Protein 1BF6 (pdb70)

Structure (mmCIF, N/CA/C/O backbone):
data_1BF6
#
_entry.id   1BF6
#
_cell.length_a   42.070
_cell.length_b   80.800
_cell.length_c   98.200
_cell.angle_alpha   90.00
_cell.angle_beta   97.10
_cell.angle_gamma   90.00
#
_symmetry.space_group_name_H-M   'P 1 21 1'
#
loop_
_entity.id
_entity.type
_entity.pdbx_description
1 polymer 'PHOSPHOTRIESTERASE HOMOLOGY PROTEIN'
2 non-polymer 'ZINC ION'
3 non-polymer 'SULFATE ION'
4 non-polymer (4S)-2-METHYL-2,4-PENTANEDIOL
5 non-polymer GLYCEROL
6 water water
#
loop_
_atom_site.group_PDB
_atom_site.id
_atom_site.type_symbol
_atom_site.label_atom_id
_atom_site.label_alt_id
_atom_site.label_comp_id
_atom_site.label_asym_id
_atom_site.label_entity_id
_atom_site.label_seq_id
_atom_site.pdbx_PDB_ins_code
_atom_site.Cartn_x
_atom_site.Cartn_y
_atom_site.Cartn_z
_atom_site.occupancy
_atom_site.B_iso_or_equiv
_atom_site.auth_seq_id
_atom_site.auth_comp_id
_atom_site.auth_asym_id
_atom_site.auth_atom_id
_atom_site.pdbx_PDB_model_num
ATOM 1 N N . SER A 1 1 ? 11.245 -20.025 -60.284 1.00 30.38 2 SER A N 1
ATOM 2 C CA . SER A 1 1 ? 10.114 -20.523 -59.438 1.00 30.57 2 SER A CA 1
ATOM 3 C C . SER A 1 1 ? 9.920 -19.629 -58.200 1.00 28.95 2 SER A C 1
ATOM 4 O O . SER A 1 1 ? 9.695 -18.421 -58.352 1.00 30.60 2 SER A O 1
ATOM 6 N N . PHE A 1 2 ? 9.985 -20.210 -56.995 1.00 25.24 3 PHE A N 1
ATOM 7 C CA . PHE A 1 2 ? 9.823 -19.449 -55.752 1.00 20.66 3 PHE A CA 1
ATOM 8 C C . PHE A 1 2 ? 10.965 -18.436 -55.614 1.00 19.90 3 PHE A C 1
ATOM 9 O O . PHE A 1 2 ? 12.134 -18.785 -55.754 1.00 18.80 3 PHE A O 1
ATOM 17 N N . ASP A 1 3 ? 10.606 -17.180 -55.363 1.00 16.81 4 ASP A N 1
ATOM 18 C CA . ASP A 1 3 ? 11.573 -16.090 -55.219 1.00 15.22 4 ASP A CA 1
ATOM 19 C C . ASP A 1 3 ? 11.663 -15.729 -53.740 1.00 13.03 4 ASP A C 1
ATOM 20 O O . ASP A 1 3 ? 10.787 -15.047 -53.211 1.00 12.19 4 ASP A O 1
ATOM 25 N N . PRO A 1 4 ? 12.739 -16.165 -53.055 1.00 12.08 5 PRO A N 1
ATOM 26 C CA . PRO A 1 4 ? 12.926 -15.885 -51.626 1.00 12.20 5 PRO A CA 1
ATOM 27 C C . PRO A 1 4 ? 13.319 -14.438 -51.301 1.00 11.17 5 PRO A C 1
ATOM 28 O O . PRO A 1 4 ? 13.327 -14.048 -50.129 1.00 11.55 5 PRO A O 1
ATOM 32 N N . THR A 1 5 ? 13.605 -13.649 -52.337 1.00 12.15 6 THR A N 1
ATOM 33 C CA . THR A 1 5 ? 13.982 -12.248 -52.149 1.00 13.89 6 THR A CA 1
ATOM 34 C C . THR A 1 5 ? 12.759 -11.339 -51.996 1.00 15.46 6 THR A C 1
ATOM 35 O O . THR A 1 5 ? 12.883 -10.192 -51.558 1.00 17.49 6 THR A O 1
ATOM 39 N N . GLY A 1 6 ? 11.578 -11.848 -52.342 1.00 13.62 7 GLY A N 1
ATOM 40 C CA . GLY A 1 6 ? 10.370 -11.042 -52.224 1.00 12.44 7 GLY A CA 1
ATOM 41 C C . GLY A 1 6 ? 9.387 -11.541 -51.181 1.00 11.55 7 GLY A C 1
ATOM 42 O O . GLY A 1 6 ? 9.603 -12.587 -50.570 1.00 11.04 7 GLY A O 1
ATOM 43 N N . TYR A 1 7 ? 8.297 -10.800 -50.987 1.00 8.71 8 TYR A N 1
ATOM 44 C CA . TYR A 1 7 ? 7.263 -11.160 -50.024 1.00 8.51 8 TYR A CA 1
ATOM 45 C C . TYR A 1 7 ? 6.381 -12.305 -50.528 1.00 7.14 8 TYR A C 1
ATOM 46 O O . TYR A 1 7 ? 6.244 -12.521 -51.739 1.00 8.54 8 TYR A O 1
ATOM 55 N N . THR A 1 8 ? 5.748 -12.994 -49.584 1.00 7.89 9 THR A N 1
ATOM 56 C CA . THR A 1 8 ? 4.868 -14.114 -49.895 1.00 6.63 9 THR A CA 1
ATOM 57 C C . THR A 1 8 ? 3.550 -13.996 -49.126 1.00 5.80 9 THR A C 1
ATOM 58 O O . THR A 1 8 ? 3.551 -13.779 -47.906 1.00 6.35 9 THR A O 1
ATOM 62 N N . LEU A 1 9 ? 2.429 -14.088 -49.849 1.00 7.90 10 LEU A N 1
ATOM 63 C CA . LEU A 1 9 ? 1.095 -14.075 -49.231 1.00 6.08 10 LEU A CA 1
ATOM 64 C C . LEU A 1 9 ? 0.852 -15.578 -49.024 1.00 6.20 10 LEU A C 1
ATOM 65 O O . LEU A 1 9 ? 0.721 -16.326 -49.984 1.00 7.18 10 LEU A O 1
ATOM 70 N N . ALA A 1 10 ? 0.830 -15.989 -47.762 1.00 4.88 11 ALA A N 1
ATOM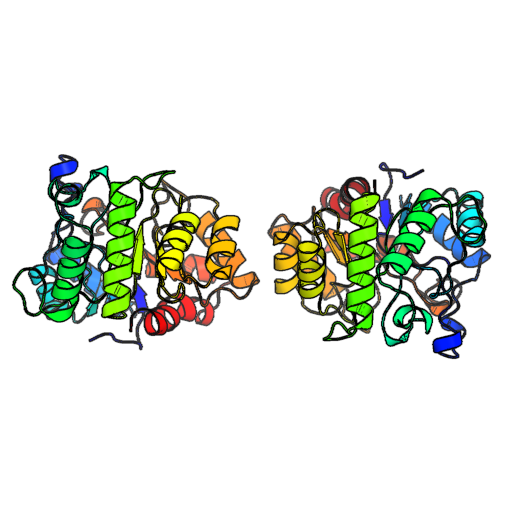 71 C CA . ALA A 1 10 ? 0.722 -17.399 -47.372 1.00 6.87 11 ALA A CA 1
ATOM 72 C C . ALA A 1 10 ? -0.588 -18.149 -47.604 1.00 9.24 11 ALA A C 1
ATOM 73 O O . ALA A 1 10 ? -0.611 -19.377 -47.504 1.00 6.07 11 ALA A O 1
ATOM 75 N N . HIS A 1 11 ? -1.664 -17.433 -47.923 1.00 8.67 12 HIS A N 1
ATOM 76 C CA . HIS A 1 11 ? -2.969 -18.082 -48.107 1.00 8.90 12 HIS A CA 1
ATOM 77 C C . HIS A 1 11 ? -3.909 -17.230 -48.941 1.00 8.36 12 HIS A C 1
ATOM 78 O O . HIS A 1 11 ? -4.570 -16.335 -48.417 1.00 9.14 12 HIS A O 1
ATOM 85 N N . GLU A 1 12 ? -3.997 -17.550 -50.223 1.00 9.29 13 GLU A N 1
ATOM 86 C CA . GLU A 1 12 ? -4.843 -16.810 -51.144 1.00 9.51 13 GLU A CA 1
ATOM 87 C C . GLU A 1 12 ? -5.537 -17.712 -52.151 1.00 11.77 13 GLU A C 1
ATOM 88 O O . GLU A 1 12 ? -5.217 -18.898 -52.287 1.00 11.22 13 GLU A O 1
ATOM 94 N N . HIS A 1 13 ? -6.495 -17.126 -52.859 1.00 10.23 14 HIS A N 1
ATOM 95 C CA . HIS A 1 13 ? -7.200 -17.808 -53.923 1.00 10.68 14 HIS A CA 1
ATOM 96 C C . HIS A 1 13 ? -7.144 -16.886 -55.115 1.00 11.43 14 HIS A C 1
ATOM 97 O O . HIS A 1 13 ? -7.436 -15.700 -54.974 1.00 10.68 14 HIS A O 1
ATOM 104 N N . LEU A 1 14 ? -6.674 -17.401 -56.248 1.00 10.38 15 LEU A N 1
ATOM 105 C CA . LEU A 1 14 ? -6.615 -16.640 -57.495 1.00 11.58 15 LEU A CA 1
ATOM 106 C C . LEU A 1 14 ? -7.763 -17.102 -58.389 1.00 13.36 15 LEU A C 1
ATOM 107 O O . LEU A 1 14 ? -8.310 -16.327 -59.180 1.00 13.41 15 LEU A O 1
ATOM 112 N N . HIS A 1 15 ? -8.083 -18.392 -58.295 1.00 11.89 16 HIS A N 1
ATOM 113 C CA . HIS A 1 15 ? -9.186 -18.949 -59.044 1.00 11.67 16 HIS A CA 1
ATOM 114 C C . HIS A 1 15 ? -9.857 -20.009 -58.194 1.00 12.57 16 HIS A C 1
ATOM 115 O O . HIS A 1 15 ? -9.328 -21.106 -57.998 1.00 9.66 16 HIS A O 1
ATOM 122 N N . ILE A 1 16 ? -11.009 -19.638 -57.655 1.00 11.21 17 ILE A N 1
ATOM 123 C CA . ILE A 1 16 ? -11.795 -20.523 -56.820 1.00 13.04 17 ILE A CA 1
ATOM 124 C C . ILE A 1 16 ? -13.239 -20.379 -57.257 1.00 13.60 17 ILE A C 1
ATOM 125 O O . ILE A 1 16 ? -13.656 -19.304 -57.703 1.00 12.92 17 ILE A O 1
ATOM 130 N N . ASP A 1 17 ? -13.979 -21.481 -57.194 1.00 14.48 18 ASP A N 1
ATOM 131 C CA . ASP A 1 17 ? -15.382 -21.474 -57.580 1.00 14.61 18 ASP A CA 1
ATOM 132 C C . ASP A 1 17 ? -16.226 -22.329 -56.646 1.00 15.18 18 ASP A C 1
ATOM 133 O O . ASP A 1 17 ? -16.328 -23.544 -56.829 1.00 17.11 18 ASP A O 1
ATOM 138 N N . LEU A 1 18 ? -16.804 -21.684 -55.635 1.00 15.49 19 LEU A N 1
ATOM 139 C CA . LEU A 1 18 ? -17.688 -22.342 -54.679 1.00 15.72 19 LEU A CA 1
ATOM 140 C C . LEU A 1 18 ? -19.117 -21.840 -54.940 1.00 17.56 19 LEU A C 1
ATOM 141 O O . LEU A 1 18 ? -19.991 -21.936 -54.068 1.00 16.72 19 LEU A O 1
ATOM 146 N N . SER A 1 19 ? -19.348 -21.319 -56.146 1.00 17.96 20 SER A N 1
ATOM 147 C CA . SER A 1 19 ? -20.652 -20.774 -56.497 1.00 19.85 20 SER A CA 1
ATOM 148 C C . SER A 1 19 ? -21.753 -21.822 -56.578 1.00 22.50 20 SER A C 1
ATOM 149 O O . SER A 1 19 ? -22.909 -21.517 -56.290 1.00 22.01 20 SER A O 1
ATOM 152 N N . GLY A 1 20 ? -21.393 -23.047 -56.964 1.00 23.00 21 GLY A N 1
ATOM 153 C CA . GLY A 1 20 ? -22.367 -24.123 -57.066 1.00 24.08 21 GLY A CA 1
ATOM 154 C C . GLY A 1 20 ? -22.919 -24.563 -55.719 1.00 25.32 21 GLY A C 1
ATOM 155 O O . GLY A 1 20 ? -24.071 -24.971 -55.615 1.00 26.38 21 GLY A O 1
ATOM 156 N N . PHE A 1 21 ? -22.090 -24.483 -54.683 1.00 28.11 22 PHE A N 1
ATOM 157 C CA . PHE A 1 21 ? -22.485 -24.867 -53.326 1.00 29.88 22 PHE A CA 1
ATOM 158 C C . PHE A 1 21 ? -23.329 -23.778 -52.678 1.00 30.42 22 PHE A C 1
ATOM 159 O O . PHE A 1 21 ? -24.192 -24.051 -51.842 1.00 28.91 22 PHE A O 1
ATOM 167 N N . LYS A 1 22 ? -23.067 -22.538 -53.076 1.00 32.05 23 LYS A N 1
ATOM 168 C CA . LYS A 1 22 ? -23.747 -21.384 -52.499 1.00 33.29 23 LYS A CA 1
ATOM 169 C C . LYS A 1 22 ? -24.875 -20.746 -53.315 1.00 31.83 23 LYS A C 1
ATOM 170 O O . LYS A 1 22 ? -25.828 -20.211 -52.738 1.00 34.31 23 LYS A O 1
ATOM 176 N N . ASN A 1 23 ? -24.782 -20.863 -54.640 1.00 29.58 24 ASN A N 1
ATOM 177 C CA . ASN A 1 23 ? -25.721 -20.252 -55.587 1.00 27.10 24 ASN A CA 1
ATOM 178 C C . ASN A 1 23 ? -25.444 -18.744 -55.603 1.00 25.05 24 ASN A C 1
ATOM 179 O O . ASN A 1 23 ? -26.356 -17.926 -55.694 1.00 24.81 24 ASN A O 1
ATOM 184 N N . ASN A 1 24 ? -24.163 -18.396 -55.567 1.00 21.72 25 ASN A N 1
ATOM 185 C CA . ASN A 1 24 ? -23.735 -17.006 -55.527 1.00 19.08 25 ASN A CA 1
ATOM 186 C C . ASN A 1 24 ? -22.519 -16.823 -56.430 1.00 19.08 25 ASN A C 1
ATOM 187 O O . ASN A 1 24 ? -21.428 -17.328 -56.134 1.00 17.77 25 ASN A O 1
ATOM 192 N N . VAL A 1 25 ? -22.716 -16.105 -57.534 1.00 16.78 26 VAL A N 1
ATOM 193 C CA . VAL A 1 25 ? -21.643 -15.839 -58.491 1.00 18.31 26 VAL A CA 1
ATOM 194 C C . VAL A 1 25 ? -20.459 -15.053 -57.869 1.00 16.73 26 VAL A C 1
ATOM 195 O O . VAL A 1 25 ? -19.362 -15.027 -58.431 1.00 16.92 26 VAL A O 1
ATOM 199 N N . ASP A 1 26 ? -20.682 -14.435 -56.707 1.00 16.05 27 ASP A N 1
ATOM 200 C CA . ASP A 1 26 ? -19.635 -13.682 -56.015 1.00 14.85 27 ASP A CA 1
ATOM 201 C C . ASP A 1 26 ? -18.530 -14.667 -55.597 1.00 16.38 27 ASP A C 1
ATOM 202 O O . ASP A 1 26 ? -17.337 -14.328 -55.586 1.00 13.50 27 ASP A O 1
ATOM 207 N N . CYS A 1 27 ? -18.956 -15.889 -55.274 1.00 16.01 28 CYS A N 1
ATOM 208 C CA . CYS A 1 27 ? -18.067 -16.972 -54.861 1.00 16.11 28 CYS A CA 1
ATOM 209 C C . CYS A 1 27 ? -17.308 -17.635 -56.023 1.00 16.27 28 CYS A C 1
ATOM 210 O O . CYS A 1 27 ? -16.566 -18.604 -55.817 1.00 15.61 28 CYS A O 1
ATOM 213 N N . ARG A 1 28 ? -17.530 -17.135 -57.237 1.00 13.31 29 ARG A N 1
ATOM 214 C CA . ARG A 1 28 ? -16.831 -17.618 -58.416 1.00 14.79 29 ARG A CA 1
ATOM 215 C C . ARG A 1 28 ? -15.736 -16.592 -58.746 1.00 14.14 29 ARG A C 1
ATOM 216 O O . ARG A 1 28 ? -15.914 -15.714 -59.609 1.00 13.12 29 ARG A O 1
ATOM 224 N N . LEU A 1 29 ? -14.621 -16.678 -58.021 1.00 12.84 30 LEU A N 1
ATOM 225 C CA . LEU A 1 29 ? -13.497 -15.760 -58.230 1.00 12.85 30 LEU A CA 1
ATOM 226 C C . LEU A 1 29 ? -12.683 -16.251 -59.426 1.00 13.93 30 LEU A C 1
ATOM 227 O O . LEU A 1 29 ? -11.785 -17.083 -59.281 1.00 14.30 30 LEU A O 1
ATOM 232 N N . ASP A 1 30 ? -13.010 -15.732 -60.610 1.00 13.68 31 ASP A N 1
ATOM 233 C CA . ASP A 1 30 ? -12.343 -16.136 -61.842 1.00 13.78 31 ASP A CA 1
ATOM 234 C C . ASP A 1 30 ? -12.198 -15.004 -62.865 1.00 13.29 31 ASP A C 1
ATOM 235 O O . ASP A 1 30 ? -12.100 -15.262 -64.066 1.00 11.52 31 ASP A O 1
ATOM 240 N N . GLN A 1 31 ? -12.198 -13.760 -62.395 1.00 12.40 32 GLN A N 1
ATOM 241 C CA . GLN A 1 31 ? -12.084 -12.614 -63.293 1.00 12.66 32 GLN A CA 1
ATOM 242 C C . GLN A 1 31 ? -10.624 -12.332 -63.601 1.00 12.92 32 GLN A C 1
ATOM 243 O O . GLN A 1 31 ? -9.941 -11.593 -62.892 1.00 14.50 32 GLN A O 1
ATOM 249 N N . TYR A 1 32 ? -10.171 -12.944 -64.685 1.00 12.99 33 TYR A N 1
ATOM 250 C CA . TYR A 1 32 ? -8.799 -12.873 -65.133 1.00 13.86 33 TYR A CA 1
ATOM 251 C C . TYR A 1 32 ? -8.106 -11.515 -65.159 1.00 15.38 33 TYR A C 1
ATOM 252 O O . TYR A 1 32 ? -7.068 -11.347 -64.516 1.00 14.53 33 TYR A O 1
ATOM 261 N N . ALA A 1 33 ? -8.634 -10.578 -65.945 1.00 13.93 34 ALA A N 1
ATOM 262 C CA . ALA A 1 33 ? -8.031 -9.249 -66.051 1.00 13.94 34 ALA A CA 1
ATOM 263 C C . ALA A 1 33 ? -7.854 -8.599 -64.680 1.00 13.15 34 ALA A C 1
ATOM 264 O O . ALA A 1 33 ? -6.765 -8.123 -64.352 1.00 13.67 34 ALA A O 1
ATOM 266 N N . PHE A 1 34 ? -8.906 -8.625 -63.869 1.00 12.23 35 PHE A N 1
ATOM 267 C CA . PHE A 1 34 ? -8.858 -8.044 -62.532 1.00 12.98 35 PHE A CA 1
ATOM 268 C C . PHE A 1 34 ? -7.814 -8.717 -61.650 1.00 13.96 35 PHE A C 1
ATOM 269 O O . PHE A 1 34 ? -7.091 -8.038 -60.920 1.00 14.32 35 PHE A O 1
ATOM 277 N N . ILE A 1 35 ? -7.758 -10.049 -61.688 1.00 13.09 36 ILE A N 1
ATOM 278 C CA . ILE A 1 35 ? -6.796 -10.783 -60.868 1.00 11.67 36 ILE A CA 1
ATOM 279 C C . ILE A 1 35 ? -5.364 -10.480 -61.305 1.00 10.24 36 ILE A C 1
ATOM 280 O O . ILE A 1 35 ? -4.500 -10.286 -60.457 1.00 11.70 36 ILE A O 1
ATOM 285 N N . CYS A 1 36 ? -5.128 -10.381 -62.612 1.00 9.33 37 CYS A N 1
ATOM 286 C CA . CYS A 1 36 ? -3.805 -10.029 -63.130 1.00 11.50 37 CYS A CA 1
ATOM 287 C C . CYS A 1 36 ? -3.407 -8.617 -62.664 1.00 12.90 37 CYS A C 1
ATOM 288 O O . CYS A 1 36 ? -2.257 -8.380 -62.303 1.00 12.69 37 CYS A O 1
ATOM 291 N N . GLN A 1 37 ? -4.357 -7.681 -62.671 1.00 13.12 38 GLN A N 1
ATOM 292 C CA . GLN A 1 37 ? -4.076 -6.310 -62.235 1.00 13.76 38 GLN A CA 1
ATOM 293 C C . GLN A 1 37 ? -3.701 -6.298 -60.752 1.00 14.22 38 GLN A C 1
ATOM 294 O O . GLN A 1 37 ? -2.773 -5.585 -60.347 1.00 13.96 38 GLN A O 1
ATOM 300 N N . GLU A 1 38 ? -4.393 -7.115 -59.955 1.00 11.00 39 GLU A N 1
ATOM 301 C CA . GLU A 1 38 ? -4.119 -7.216 -58.523 1.00 9.76 39 GLU A CA 1
ATOM 302 C C . GLU A 1 38 ? -2.722 -7.790 -58.274 1.00 10.11 39 GLU A C 1
ATOM 303 O O . GLU A 1 38 ? -2.057 -7.415 -57.312 1.00 11.23 39 GLU A O 1
ATOM 309 N N . MET A 1 39 ? -2.282 -8.708 -59.133 1.00 11.10 40 MET A N 1
ATOM 310 C CA . MET A 1 39 ? -0.956 -9.308 -58.968 1.00 9.98 40 MET A CA 1
ATOM 311 C C . MET A 1 39 ? 0.110 -8.279 -59.320 1.00 11.26 40 MET A C 1
ATOM 312 O O . MET A 1 39 ? 1.147 -8.227 -58.673 1.00 13.28 40 MET A O 1
ATOM 317 N N . ASN A 1 40 ? -0.161 -7.438 -60.317 1.00 12.87 41 ASN A N 1
ATOM 318 C CA . ASN A 1 40 ? 0.775 -6.379 -60.695 1.00 14.24 41 ASN A CA 1
ATOM 319 C C . ASN A 1 40 ? 0.908 -5.381 -59.539 1.00 13.91 41 ASN A C 1
ATOM 320 O O . ASN A 1 40 ? 2.006 -4.901 -59.252 1.00 13.74 41 ASN A O 1
ATOM 325 N N . ASP A 1 41 ? -0.205 -5.094 -58.859 1.00 12.95 42 ASP A N 1
ATOM 326 C CA . ASP A 1 41 ? -0.198 -4.177 -57.713 1.00 12.41 42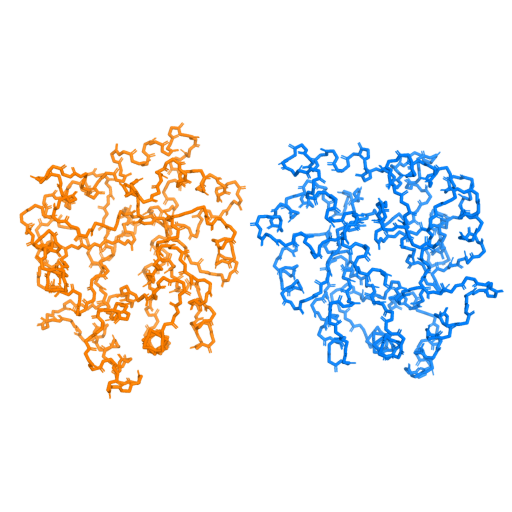 ASP A CA 1
ATOM 327 C C . ASP A 1 41 ? 0.646 -4.783 -56.586 1.00 13.71 42 ASP A C 1
ATOM 328 O O . ASP A 1 41 ? 1.395 -4.083 -55.902 1.00 11.98 42 ASP A O 1
ATOM 333 N N . LEU A 1 42 ? 0.492 -6.088 -56.377 1.00 11.70 43 LEU A N 1
ATOM 334 C CA . LEU A 1 42 ? 1.260 -6.777 -55.351 1.00 11.69 43 LEU A CA 1
ATOM 335 C C . LEU A 1 42 ? 2.759 -6.692 -55.665 1.00 10.31 43 LEU A C 1
ATOM 336 O O . LEU A 1 42 ? 3.568 -6.452 -54.770 1.00 10.74 43 LEU A O 1
ATOM 341 N N . MET A 1 43 ? 3.104 -6.880 -56.935 1.00 10.54 44 MET A N 1
ATOM 342 C CA . MET A 1 43 ? 4.493 -6.848 -57.404 1.00 13.64 44 MET A CA 1
ATOM 343 C C . MET A 1 43 ? 5.162 -5.504 -57.080 1.00 15.08 44 MET A C 1
ATOM 344 O O . MET A 1 43 ? 6.330 -5.467 -56.690 1.00 14.72 44 MET A O 1
ATOM 349 N N . THR A 1 44 ? 4.416 -4.405 -57.205 1.00 15.16 45 THR A N 1
ATOM 350 C CA . THR A 1 44 ? 4.981 -3.075 -56.919 1.00 15.37 45 THR A CA 1
ATOM 351 C C . THR A 1 44 ? 5.320 -2.880 -55.430 1.00 15.04 45 THR A C 1
ATOM 352 O O . THR A 1 44 ? 6.179 -2.063 -55.077 1.00 15.61 45 THR A O 1
ATOM 356 N N . ARG A 1 45 ? 4.670 -3.650 -54.563 1.00 12.46 46 ARG A N 1
ATOM 357 C CA . ARG A 1 45 ? 4.907 -3.564 -53.125 1.00 12.97 46 ARG A CA 1
ATOM 358 C C . ARG A 1 45 ? 5.878 -4.644 -52.625 1.00 10.64 46 ARG A C 1
ATOM 359 O O . ARG A 1 45 ? 5.923 -4.930 -51.425 1.00 9.12 46 ARG A O 1
ATOM 367 N N . GLY A 1 46 ? 6.590 -5.276 -53.554 1.00 10.42 47 GLY A N 1
ATOM 368 C CA . GLY A 1 46 ? 7.584 -6.279 -53.188 1.00 11.94 47 GLY A CA 1
ATOM 369 C C . GLY A 1 46 ? 7.173 -7.737 -53.094 1.00 12.05 47 GLY A C 1
ATOM 370 O O . GLY A 1 46 ? 7.984 -8.589 -52.711 1.00 12.53 47 GLY A O 1
ATOM 371 N N . VAL A 1 47 ? 5.913 -8.031 -53.396 1.00 11.23 48 VAL A N 1
ATOM 372 C CA . VAL A 1 47 ? 5.434 -9.413 -53.348 1.00 9.38 48 VAL A CA 1
ATOM 373 C C . VAL A 1 47 ? 5.913 -10.155 -54.578 1.00 7.73 48 VAL A C 1
ATOM 374 O O . VAL A 1 47 ? 5.809 -9.647 -55.700 1.00 8.32 48 VAL A O 1
ATOM 378 N N . ARG A 1 48 ? 6.425 -11.367 -54.377 1.00 6.91 49 ARG A N 1
ATOM 379 C CA . ARG A 1 48 ? 6.898 -12.172 -55.492 1.00 8.09 49 ARG A CA 1
ATOM 380 C C . ARG A 1 48 ? 6.207 -13.548 -55.568 1.00 5.83 49 ARG A C 1
ATOM 381 O O . ARG A 1 48 ? 6.126 -14.130 -56.645 1.00 7.81 49 ARG A O 1
ATOM 389 N N . ASN A 1 49 ? 5.673 -14.014 -54.439 1.00 7.77 50 ASN A N 1
ATOM 390 C CA . ASN A 1 49 ? 5.005 -15.330 -54.361 1.00 9.00 50 ASN A CA 1
ATOM 391 C C . ASN A 1 49 ? 3.629 -15.298 -53.700 1.00 7.66 50 ASN A C 1
ATOM 392 O O . ASN A 1 49 ? 3.416 -14.586 -52.721 1.00 7.71 50 ASN A O 1
ATOM 397 N N . VAL A 1 50 ? 2.734 -16.161 -54.182 1.00 7.24 51 VAL A N 1
ATOM 398 C CA . VAL A 1 50 ? 1.387 -16.296 -53.623 1.00 7.27 51 VAL A CA 1
ATOM 399 C C . VAL A 1 50 ? 1.132 -17.796 -53.518 1.00 5.43 51 VAL A C 1
ATOM 400 O O . VAL A 1 50 ? 1.272 -18.494 -54.514 1.00 5.81 51 VAL A O 1
ATOM 404 N N . ILE A 1 51 ? 0.790 -18.260 -52.316 1.00 6.31 52 ILE A N 1
ATOM 405 C CA . ILE A 1 51 ? 0.484 -19.673 -52.073 1.00 8.29 52 ILE A CA 1
ATOM 406 C C . ILE A 1 51 ? -1.037 -19.825 -52.270 1.00 7.44 52 ILE A C 1
ATOM 407 O O . ILE A 1 51 ? -1.838 -19.374 -51.445 1.00 8.96 52 ILE A O 1
ATOM 412 N N . GLU A 1 52 ? -1.408 -20.431 -53.389 1.00 8.79 53 GLU A N 1
ATOM 413 C CA . GLU A 1 52 ? -2.803 -20.624 -53.756 1.00 7.95 53 GLU A CA 1
ATOM 414 C C . GLU A 1 52 ? -3.409 -21.850 -53.057 1.00 10.24 53 GLU A C 1
ATOM 415 O O . GLU A 1 52 ? -2.927 -22.980 -53.218 1.00 9.74 53 GLU A O 1
ATOM 421 N N . MET A 1 53 ? -4.498 -21.606 -52.325 1.00 8.01 54 MET A N 1
ATOM 422 C CA . MET A 1 53 ? -5.185 -22.604 -51.503 1.00 6.76 54 MET A CA 1
ATOM 423 C C . MET A 1 53 ? -6.399 -23.334 -52.071 1.00 7.13 54 MET A C 1
ATOM 424 O O . MET A 1 53 ? -7.121 -24.004 -51.319 1.00 7.30 54 MET A O 1
ATOM 429 N N . THR A 1 54 ? -6.638 -23.188 -53.366 1.00 6.33 55 THR A N 1
ATOM 430 C CA . THR A 1 54 ? -7.791 -23.814 -54.011 1.00 7.79 55 THR A CA 1
ATOM 431 C C . THR A 1 54 ? -7.447 -25.228 -54.478 1.00 4.85 55 THR A C 1
ATOM 432 O O . THR A 1 54 ? -6.716 -25.378 -55.445 1.00 5.84 55 THR A O 1
ATOM 436 N N . ASN A 1 55 ? -7.940 -26.251 -53.776 1.00 8.59 56 ASN A N 1
ATOM 437 C CA . ASN A 1 55 ? -7.689 -27.618 -54.233 1.00 8.64 56 ASN A CA 1
ATOM 438 C C . ASN A 1 55 ? -8.704 -28.005 -55.329 1.00 10.81 56 ASN A C 1
ATOM 439 O O . ASN A 1 55 ? -9.626 -27.227 -55.650 1.00 10.36 56 ASN A O 1
ATOM 444 N N . ARG A 1 56 ? -8.520 -29.172 -55.938 1.00 9.57 57 ARG A N 1
ATOM 445 C CA . ARG A 1 56 ? -9.371 -29.578 -57.053 1.00 10.09 57 ARG A CA 1
ATOM 446 C C . ARG A 1 56 ? -10.870 -29.286 -56.998 1.00 9.29 57 ARG A C 1
ATOM 447 O O . ARG A 1 56 ? -11.390 -28.558 -57.846 1.00 10.27 57 ARG A O 1
ATOM 455 N N . TYR A 1 57 ? -11.542 -29.831 -55.991 1.00 8.42 58 TYR A N 1
ATOM 456 C CA . TYR A 1 57 ? -12.981 -29.682 -55.857 1.00 10.31 58 TYR A CA 1
ATOM 457 C C . TYR A 1 57 ? -13.496 -28.390 -55.230 1.00 11.78 58 TYR A C 1
ATOM 458 O O . TYR A 1 57 ? -14.668 -28.282 -54.852 1.00 11.33 58 TYR A O 1
ATOM 467 N N . MET A 1 58 ? -12.600 -27.408 -55.145 1.00 11.55 59 MET A N 1
ATOM 468 C CA . MET A 1 58 ? -12.929 -26.080 -54.657 1.00 10.40 59 MET A CA 1
ATOM 469 C C . MET A 1 58 ? -12.998 -25.204 -55.911 1.00 10.41 59 MET A C 1
ATOM 470 O O . MET A 1 58 ? -13.306 -24.011 -55.840 1.00 12.16 59 MET A O 1
ATOM 475 N N . GLY A 1 59 ? -12.719 -25.802 -57.064 1.00 9.41 60 GLY A N 1
ATOM 476 C CA . GLY A 1 59 ? -12.768 -25.061 -58.312 1.00 8.89 60 GLY A CA 1
ATOM 477 C C . GLY A 1 59 ? -11.424 -24.574 -58.818 1.00 11.00 60 GLY A C 1
ATOM 478 O O . GLY A 1 59 ? -11.351 -23.541 -59.497 1.00 9.69 60 GLY A O 1
ATOM 479 N N . ARG A 1 60 ? -10.361 -25.320 -58.503 1.00 8.77 61 ARG A N 1
ATOM 480 C CA . ARG A 1 60 ? -9.015 -24.966 -58.947 1.00 8.22 61 ARG A CA 1
ATOM 481 C C . ARG A 1 60 ? -8.939 -24.938 -60.473 1.00 9.14 61 ARG A C 1
ATOM 482 O O . ARG A 1 60 ? -9.661 -25.664 -61.161 1.00 9.89 61 ARG A O 1
ATOM 490 N N . ASN A 1 61 ? -8.050 -24.100 -60.995 1.00 7.70 62 ASN A N 1
ATOM 491 C CA . ASN A 1 61 ? -7.845 -23.971 -62.426 1.00 9.32 62 ASN A CA 1
ATOM 492 C C . ASN A 1 61 ? -6.366 -23.714 -62.658 1.00 10.13 62 ASN A C 1
ATOM 493 O O . ASN A 1 61 ? -5.918 -22.560 -62.660 1.00 8.48 62 ASN A O 1
ATOM 498 N N . ALA A 1 62 ? -5.616 -24.793 -62.875 1.00 9.23 63 ALA A N 1
ATOM 499 C CA . ALA A 1 62 ? -4.179 -24.711 -63.100 1.00 9.11 63 ALA A CA 1
ATOM 500 C C . ALA A 1 62 ? -3.796 -23.812 -64.276 1.00 9.70 63 ALA A C 1
ATOM 501 O O . ALA A 1 62 ? -2.854 -23.031 -64.173 1.00 10.56 63 ALA A O 1
ATOM 503 N N . GLN A 1 63 ? -4.538 -23.894 -65.376 1.00 8.03 64 GLN A N 1
ATOM 504 C CA . GLN A 1 63 ? -4.225 -23.086 -66.548 1.00 10.24 64 GLN A CA 1
ATOM 505 C C . GLN A 1 63 ? -4.328 -21.590 -66.247 1.00 10.96 64 GLN A C 1
ATOM 506 O O . GLN A 1 63 ? -3.462 -20.806 -66.642 1.00 10.65 64 GLN A O 1
ATOM 512 N N . PHE A 1 64 ? -5.364 -21.227 -65.498 1.00 12.36 65 PHE A N 1
ATOM 513 C CA . PHE A 1 64 ? -5.617 -19.845 -65.097 1.00 11.95 65 PHE A CA 1
ATOM 514 C C . PHE A 1 64 ? -4.430 -19.327 -64.300 1.00 12.62 65 PHE A C 1
ATOM 515 O O . PHE A 1 64 ? -4.002 -18.183 -64.481 1.00 10.93 65 PHE A O 1
ATOM 523 N N . MET A 1 65 ? -3.914 -20.171 -63.402 1.00 12.25 66 MET A N 1
ATOM 524 C CA . MET A 1 65 ? -2.765 -19.802 -62.574 1.00 12.87 66 MET A CA 1
ATOM 525 C C . MET A 1 65 ? -1.491 -19.693 -63.416 1.00 12.99 66 MET A C 1
ATOM 526 O O . MET A 1 65 ? -0.678 -18.790 -63.200 1.00 13.45 66 MET A O 1
ATOM 531 N N . LEU A 1 66 ? -1.331 -20.599 -64.383 1.00 12.35 67 LEU A N 1
ATOM 532 C CA . LEU A 1 66 ? -0.169 -20.582 -65.274 1.00 12.83 67 LEU A CA 1
ATOM 533 C C . LEU A 1 66 ? -0.190 -19.291 -66.089 1.00 13.31 67 LEU A C 1
ATOM 534 O O . LEU A 1 66 ? 0.857 -18.675 -66.333 1.00 12.60 67 LEU A O 1
ATOM 539 N N . ASP A 1 67 ? -1.392 -18.908 -66.522 1.00 12.93 68 ASP A N 1
ATOM 540 C CA . ASP A 1 67 ? -1.589 -17.702 -67.317 1.00 13.92 68 ASP A CA 1
ATOM 541 C C . ASP A 1 67 ? -1.298 -16.444 -66.508 1.00 12.51 68 ASP A C 1
ATOM 542 O O . ASP A 1 67 ? -0.651 -15.528 -67.017 1.00 14.60 68 ASP A O 1
ATOM 547 N N . VAL A 1 68 ? -1.782 -16.398 -65.262 1.00 13.74 69 VAL A N 1
ATOM 548 C CA . VAL A 1 68 ? -1.546 -15.247 -64.389 1.00 12.61 69 VAL A CA 1
ATOM 549 C C . VAL A 1 68 ? -0.038 -15.051 -64.226 1.00 14.06 69 VAL A C 1
ATOM 550 O O . VAL A 1 68 ? 0.452 -13.935 -64.348 1.00 14.77 69 VAL A O 1
ATOM 554 N N . MET A 1 69 ? 0.692 -16.143 -63.990 1.00 12.92 70 MET A N 1
ATOM 555 C CA . MET A 1 69 ? 2.151 -16.087 -63.837 1.00 13.74 70 MET A CA 1
ATOM 556 C C . MET A 1 69 ? 2.847 -15.570 -65.099 1.00 14.28 70 MET A C 1
ATOM 557 O O . MET A 1 69 ? 3.789 -14.774 -65.032 1.00 15.18 70 MET A O 1
ATOM 562 N N . ARG A 1 70 ? 2.405 -16.067 -66.245 1.00 14.53 71 ARG A N 1
ATOM 563 C CA . ARG A 1 70 ? 2.952 -15.684 -67.539 1.00 17.47 71 ARG A CA 1
ATOM 564 C C . ARG A 1 70 ? 2.772 -14.175 -67.781 1.00 17.06 71 ARG A C 1
ATOM 565 O O . ARG A 1 70 ? 3.706 -13.472 -68.171 1.00 17.80 71 ARG A O 1
ATOM 573 N N . GLU A 1 71 ? 1.581 -13.683 -67.474 1.00 16.36 72 GLU A N 1
ATOM 574 C CA . GLU A 1 71 ? 1.222 -12.282 -67.667 1.00 16.86 72 GLU A CA 1
ATOM 575 C C . GLU A 1 71 ? 1.909 -11.295 -66.728 1.00 16.39 72 GLU A C 1
ATOM 576 O O . GLU A 1 71 ? 2.457 -10.296 -67.177 1.00 18.65 72 GLU A O 1
ATOM 582 N N . THR A 1 72 ? 1.908 -11.604 -65.435 1.00 15.65 73 THR A N 1
ATOM 583 C CA . THR A 1 72 ? 2.452 -10.720 -64.403 1.00 13.84 73 THR A CA 1
ATOM 584 C C . THR A 1 72 ? 3.854 -11.018 -63.848 1.00 15.21 73 THR A C 1
ATOM 585 O O . THR A 1 72 ? 4.478 -10.146 -63.238 1.00 14.74 73 THR A O 1
ATOM 589 N N . GLY A 1 73 ? 4.339 -12.246 -64.018 1.00 12.95 74 GLY A N 1
ATOM 590 C CA . GLY A 1 73 ? 5.650 -12.583 -63.493 1.00 11.86 74 GLY A CA 1
ATOM 591 C C . GLY A 1 73 ? 5.614 -12.998 -62.031 1.00 13.06 74 GLY A C 1
ATOM 592 O O . GLY A 1 73 ? 6.646 -13.338 -61.446 1.00 11.73 74 GLY A O 1
ATOM 593 N N . ILE A 1 74 ? 4.436 -12.957 -61.414 1.00 11.82 75 ILE A N 1
ATOM 594 C CA . ILE A 1 74 ? 4.347 -13.367 -60.025 1.00 11.89 75 ILE A CA 1
ATOM 595 C C . ILE A 1 74 ? 4.462 -14.900 -59.993 1.00 11.85 75 ILE A C 1
ATOM 596 O O . ILE A 1 74 ? 4.244 -15.563 -61.009 1.00 9.65 75 ILE A O 1
ATOM 601 N N . ASN A 1 75 ? 4.930 -15.436 -58.870 1.00 12.47 76 ASN A N 1
ATOM 602 C CA . ASN A 1 75 ? 5.062 -16.884 -58.730 1.00 13.30 76 ASN A CA 1
ATOM 603 C C . ASN A 1 75 ? 3.901 -17.431 -57.911 1.00 11.71 76 ASN A C 1
ATOM 604 O O . ASN A 1 75 ? 3.632 -16.970 -56.803 1.00 10.19 76 ASN A O 1
ATOM 609 N N . VAL A 1 76 ? 3.218 -18.428 -58.456 1.00 11.94 77 VAL A N 1
ATOM 610 C CA . VAL A 1 76 ? 2.085 -19.017 -57.761 1.00 11.67 77 VAL A CA 1
ATOM 611 C C . VAL A 1 76 ? 2.346 -20.479 -57.384 1.00 11.06 77 VAL A C 1
ATOM 612 O O . VAL A 1 76 ? 2.669 -21.298 -58.248 1.00 12.86 77 VAL A O 1
ATOM 616 N N . VAL A 1 77 ? 2.224 -20.785 -56.097 1.00 9.54 78 VAL A N 1
ATOM 617 C CA . VAL A 1 77 ? 2.398 -22.151 -55.627 1.00 10.88 78 VAL A CA 1
ATOM 618 C C . VAL A 1 77 ? 1.006 -22.766 -55.493 1.00 10.29 78 VAL A C 1
ATOM 619 O O . VAL A 1 77 ? 0.210 -22.327 -54.663 1.00 9.24 78 VAL A O 1
ATOM 623 N N . ALA A 1 78 ? 0.718 -23.750 -56.344 1.00 9.22 79 ALA A N 1
ATOM 624 C CA . ALA A 1 78 ? -0.562 -24.460 -56.343 1.00 10.53 79 ALA A CA 1
ATOM 625 C C . ALA A 1 78 ? -0.645 -25.527 -55.238 1.00 10.62 79 ALA A C 1
ATOM 626 O O . ALA A 1 78 ? 0.377 -25.944 -54.690 1.00 10.64 79 ALA A O 1
ATOM 628 N N . CYS A 1 79 ? -1.861 -25.959 -54.901 1.00 9.32 80 CYS A N 1
ATOM 629 C CA . CYS A 1 79 ? -2.039 -26.969 -53.852 1.00 7.81 80 CYS A CA 1
ATOM 630 C C . CYS A 1 79 ? -2.819 -28.216 -54.284 1.00 8.05 80 CYS A C 1
ATOM 631 O O . CYS A 1 79 ? -3.358 -28.290 -55.396 1.00 6.86 80 CYS A O 1
ATOM 634 N N . THR A 1 80 ? -2.832 -29.205 -53.395 1.00 9.35 81 THR A N 1
ATOM 635 C CA . THR A 1 80 ? -3.575 -30.454 -53.601 1.00 8.47 81 THR A CA 1
ATOM 636 C C . THR A 1 80 ? -4.205 -30.844 -52.268 1.00 7.46 81 THR A C 1
ATOM 637 O O . THR A 1 80 ? -3.606 -30.641 -51.204 1.00 5.91 81 THR A O 1
ATOM 641 N N . GLY A 1 81 ? -5.431 -31.367 -52.311 1.00 5.98 82 GLY A N 1
ATOM 642 C CA . GLY A 1 81 ? -6.082 -31.785 -51.080 1.00 6.63 82 GLY A CA 1
ATOM 643 C C . GLY A 1 81 ? -7.597 -31.791 -51.164 1.00 6.75 82 GLY A C 1
ATOM 644 O O . GLY A 1 81 ? -8.164 -31.792 -52.257 1.00 8.02 82 GLY A O 1
ATOM 645 N N . TYR A 1 82 ? -8.236 -31.873 -50.006 1.00 7.77 83 TYR A N 1
ATOM 646 C CA . TYR A 1 82 ? -9.695 -31.841 -49.898 1.00 8.78 83 TYR A CA 1
ATOM 647 C C . TYR A 1 82 ? -10.035 -30.805 -48.827 1.00 9.41 83 TYR A C 1
ATOM 648 O O . TYR A 1 82 ? -9.356 -30.706 -47.797 1.00 7.70 83 TYR A O 1
ATOM 657 N N . TYR A 1 83 ? -11.098 -30.046 -49.082 1.00 8.25 84 TYR A N 1
ATOM 658 C CA . TYR A 1 83 ? -11.527 -28.933 -48.234 1.00 8.01 84 TYR A CA 1
ATOM 659 C C . TYR A 1 83 ? -12.067 -29.206 -46.827 1.00 8.14 84 TYR A C 1
ATOM 660 O O . TYR A 1 83 ? -11.317 -29.161 -45.860 1.00 8.18 84 TYR A O 1
ATOM 669 N N . GLN A 1 84 ? -13.381 -29.346 -46.686 1.00 7.32 85 GLN A N 1
ATOM 670 C CA . GLN A 1 84 ? -13.996 -29.638 -45.395 1.00 6.97 85 GLN A CA 1
ATOM 671 C C . GLN A 1 84 ? -15.264 -30.451 -45.642 1.00 6.52 85 GLN A C 1
ATOM 672 O O . GLN A 1 84 ? -15.730 -30.559 -46.783 1.00 7.24 85 GLN A O 1
ATOM 678 N N . ASP A 1 85 ? -15.794 -31.016 -44.568 1.00 8.43 86 ASP A N 1
ATOM 679 C CA . ASP A 1 85 ? -16.960 -31.893 -44.630 1.00 9.27 86 ASP A CA 1
ATOM 680 C C . ASP A 1 85 ? -18.105 -31.490 -45.551 1.00 9.53 86 ASP A C 1
ATOM 681 O O . ASP A 1 85 ? -18.458 -32.237 -46.472 1.00 8.10 86 ASP A O 1
ATOM 686 N N . ALA A 1 86 ? -18.625 -30.283 -45.352 1.00 9.50 87 ALA A N 1
ATOM 687 C CA . ALA A 1 86 ? -19.742 -29.791 -46.152 1.00 11.52 87 ALA A CA 1
ATOM 688 C C . ALA A 1 86 ? -19.473 -29.655 -47.649 1.00 12.09 87 ALA A C 1
ATOM 689 O O . ALA A 1 86 ? -20.407 -29.705 -48.448 1.00 12.97 87 ALA A O 1
ATOM 691 N N . PHE A 1 87 ? -18.200 -29.528 -48.034 1.00 11.70 88 PHE A N 1
ATOM 692 C CA . PHE A 1 87 ? -17.829 -29.368 -49.438 1.00 11.31 88 PHE A CA 1
ATOM 693 C C . PHE A 1 87 ? -17.217 -30.601 -50.117 1.00 10.69 88 PHE A C 1
ATOM 694 O O . PHE A 1 87 ? -16.909 -30.557 -51.311 1.00 11.80 88 PHE A O 1
ATOM 702 N N . PHE A 1 88 ? -17.050 -31.697 -49.380 1.00 10.69 89 PHE A N 1
ATOM 703 C CA . PHE A 1 88 ? -16.444 -32.908 -49.958 1.00 12.63 89 PHE A CA 1
ATOM 704 C C . PHE A 1 88 ? -17.265 -33.592 -51.056 1.00 12.77 89 PHE A C 1
ATOM 705 O O . PHE A 1 88 ? -18.494 -33.673 -50.959 1.00 13.01 89 PHE A O 1
ATOM 713 N N . PRO A 1 89 ? -16.599 -34.063 -52.127 1.00 13.66 90 PRO A N 1
ATOM 714 C CA . PRO A 1 89 ? -17.337 -34.762 -53.188 1.00 14.44 90 PRO A CA 1
ATOM 715 C C . PRO A 1 89 ? -17.724 -36.104 -52.530 1.00 15.41 90 PRO A C 1
ATOM 716 O O . PRO A 1 89 ? -17.166 -36.471 -51.484 1.00 13.75 90 PRO A O 1
ATOM 720 N N . GLU A 1 90 ? -18.669 -36.826 -53.126 1.00 16.06 91 GLU A N 1
ATOM 721 C CA . GLU A 1 90 ? -19.119 -38.117 -52.590 1.00 16.42 91 GLU A CA 1
ATOM 722 C C . GLU A 1 90 ? -17.985 -39.123 -52.398 1.00 13.07 91 GLU A C 1
ATOM 723 O O . GLU A 1 90 ? -17.954 -39.852 -51.408 1.00 11.59 91 GLU A O 1
ATOM 729 N N . HIS A 1 91 ? -17.046 -39.134 -53.341 1.00 12.68 92 HIS A N 1
ATOM 730 C CA . HIS A 1 91 ? -15.927 -40.076 -53.310 1.00 11.67 92 HIS A CA 1
ATOM 731 C C . HIS A 1 91 ? -14.932 -39.997 -52.151 1.00 12.27 92 HIS A C 1
ATOM 732 O O . HIS A 1 91 ? -14.081 -40.880 -52.003 1.00 8.23 92 HIS A O 1
ATOM 739 N N . VAL A 1 92 ? -15.005 -38.942 -51.339 1.00 10.88 93 VAL A N 1
ATOM 740 C CA . VAL A 1 92 ? -14.106 -38.875 -50.195 1.00 11.18 93 VAL A CA 1
ATOM 741 C C . VAL A 1 92 ? -14.498 -39.999 -49.220 1.00 11.07 93 VAL A C 1
ATOM 742 O O . VAL A 1 92 ? -13.640 -40.605 -48.575 1.00 12.72 93 VAL A O 1
ATOM 746 N N . ALA A 1 93 ? -15.790 -40.313 -49.152 1.00 9.97 94 ALA A N 1
ATOM 747 C CA . ALA A 1 93 ? -16.257 -41.375 -48.264 1.00 8.80 94 ALA A CA 1
ATOM 748 C C . ALA A 1 93 ? -16.029 -42.778 -48.842 1.00 8.15 94 ALA A C 1
ATOM 749 O O . ALA A 1 93 ? -15.685 -43.698 -48.106 1.00 9.51 94 ALA A O 1
ATOM 751 N N . THR A 1 94 ? -16.195 -42.921 -50.157 1.00 8.83 95 THR A N 1
ATOM 752 C CA . THR A 1 94 ? -16.059 -44.218 -50.818 1.00 10.12 95 THR A CA 1
ATOM 753 C C . THR A 1 94 ? -14.648 -44.655 -51.181 1.00 12.82 95 THR A C 1
ATOM 754 O O . THR A 1 94 ? -14.381 -45.855 -51.308 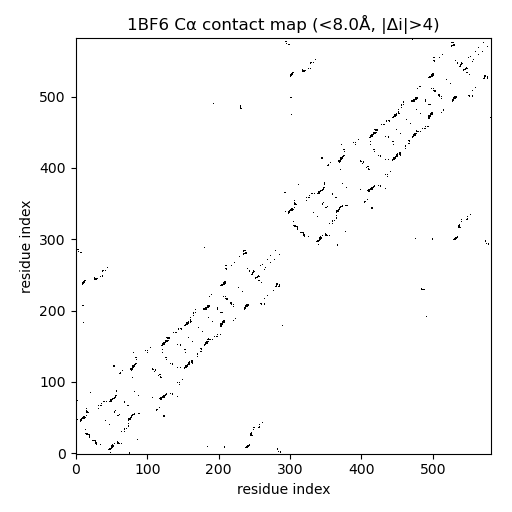1.00 12.63 95 THR A O 1
ATOM 758 N N . ARG A 1 95 ? -13.741 -43.698 -51.375 1.00 12.91 96 ARG A N 1
ATOM 759 C CA . ARG A 1 95 ? -12.353 -44.062 -51.662 1.00 12.55 96 ARG A CA 1
ATOM 760 C C . ARG A 1 95 ? -11.666 -44.368 -50.328 1.00 12.02 96 ARG A C 1
ATOM 761 O O . ARG A 1 95 ? -12.148 -43.970 -49.262 1.00 13.37 96 ARG A O 1
ATOM 769 N N . SER A 1 96 ? -10.592 -45.148 -50.373 1.00 11.35 97 SER A N 1
ATOM 770 C CA . SER A 1 96 ? -9.861 -45.476 -49.152 1.00 9.53 97 SER A CA 1
ATOM 771 C C . SER A 1 96 ? -8.870 -44.344 -48.890 1.00 8.73 97 SER A C 1
ATOM 772 O O . SER A 1 96 ? -8.497 -43.606 -49.815 1.00 7.48 97 SER A O 1
ATOM 775 N N . VAL A 1 97 ? -8.416 -44.243 -47.646 1.00 9.13 98 VAL A N 1
ATOM 776 C CA . VAL A 1 97 ? -7.438 -43.225 -47.272 1.00 10.62 98 VAL A CA 1
ATOM 777 C C . VAL A 1 97 ? -6.185 -43.322 -48.166 1.00 10.43 98 VAL A C 1
ATOM 778 O O . VAL A 1 97 ? -5.595 -42.305 -48.521 1.00 8.19 98 VAL A O 1
ATOM 782 N N . GLN A 1 98 ? -5.829 -44.542 -48.588 1.00 11.00 99 GLN A N 1
ATOM 783 C CA . GLN A 1 98 ? -4.670 -44.759 -49.464 1.00 12.25 99 GLN A CA 1
ATOM 784 C C . GLN A 1 98 ? -4.896 -44.150 -50.850 1.00 11.28 99 GLN A C 1
ATOM 785 O O . GLN A 1 98 ? -3.977 -43.594 -51.459 1.00 10.24 99 GLN A O 1
ATOM 791 N N . GLU A 1 99 ? -6.110 -44.286 -51.372 1.00 9.20 100 GLU A N 1
ATOM 792 C CA . GLU A 1 99 ? -6.414 -43.722 -52.682 1.00 8.39 100 GLU A CA 1
ATOM 793 C C . GLU A 1 99 ? -6.364 -42.188 -52.602 1.00 7.94 100 GLU A C 1
ATOM 794 O O . GLU A 1 99 ? -5.835 -41.534 -53.508 1.00 8.20 100 GLU A O 1
ATOM 800 N N . LEU A 1 100 ? -6.871 -41.627 -51.502 1.00 7.32 101 LEU A N 1
ATOM 801 C CA . LEU A 1 100 ? -6.852 -40.167 -51.319 1.00 7.73 101 LEU A CA 1
ATOM 802 C C . LEU A 1 100 ? -5.388 -39.679 -51.291 1.00 8.52 101 LEU A C 1
ATOM 803 O O . LEU A 1 100 ? -5.032 -38.734 -52.000 1.00 4.66 101 LEU A O 1
ATOM 808 N N . ALA A 1 101 ? -4.534 -40.382 -50.538 1.00 8.31 102 ALA A N 1
ATOM 809 C CA . ALA A 1 101 ? -3.105 -40.045 -50.454 1.00 7.53 102 ALA A CA 1
ATOM 810 C C . ALA A 1 101 ? -2.407 -40.160 -51.809 1.00 8.11 102 ALA A C 1
ATOM 811 O O . ALA A 1 101 ? -1.605 -39.304 -52.171 1.00 7.97 102 ALA A O 1
ATOM 813 N N . GLN A 1 102 ? -2.713 -41.211 -52.568 1.00 8.30 103 GLN A N 1
ATOM 814 C CA . GLN A 1 102 ? -2.105 -41.402 -53.883 1.00 8.04 103 GLN A CA 1
ATOM 815 C C . GLN A 1 102 ? -2.428 -40.231 -54.806 1.00 9.59 103 GLN A C 1
ATOM 816 O O . GLN A 1 102 ? -1.586 -39.802 -55.597 1.00 7.98 103 GLN A O 1
ATOM 822 N N . GLU A 1 103 ? -3.675 -39.766 -54.752 1.00 8.68 104 GLU A N 1
ATOM 823 C CA . GLU A 1 103 ? -4.109 -38.646 -55.577 1.00 8.18 104 GLU A CA 1
ATOM 824 C C . GLU A 1 103 ? -3.276 -37.408 -55.258 1.00 6.16 104 GLU A C 1
ATOM 825 O O . GLU A 1 103 ? -2.787 -36.740 -56.164 1.00 6.35 104 GLU A O 1
ATOM 831 N N . MET A 1 104 ? -3.112 -37.117 -53.969 1.00 7.83 105 MET A N 1
ATOM 832 C CA . MET A 1 104 ? -2.336 -35.948 -53.548 1.00 7.70 105 MET A CA 1
ATOM 833 C C . MET A 1 104 ? -0.876 -36.074 -53.991 1.00 8.87 105 MET A C 1
ATOM 834 O O . MET A 1 104 ? -0.313 -35.134 -54.540 1.00 7.32 105 MET A O 1
ATOM 839 N N . VAL A 1 105 ? -0.294 -37.266 -53.833 1.00 8.53 106 VAL A N 1
ATOM 840 C CA . VAL A 1 105 ? 1.089 -37.502 -54.256 1.00 6.27 106 VAL A CA 1
ATOM 841 C C . VAL A 1 105 ? 1.271 -37.280 -55.766 1.00 6.24 106 VAL A C 1
ATOM 842 O O . VAL A 1 105 ? 2.239 -36.644 -56.178 1.00 5.75 106 VAL A O 1
ATOM 846 N N . ASP A 1 106 ? 0.334 -37.758 -56.594 1.00 3.76 107 ASP A N 1
ATOM 847 C CA . ASP A 1 106 ? 0.443 -37.586 -58.039 1.00 4.05 107 ASP A CA 1
ATOM 848 C C . ASP A 1 106 ? 0.241 -36.131 -58.475 1.00 5.00 107 ASP A C 1
ATOM 849 O O . ASP A 1 106 ? 0.750 -35.715 -59.509 1.00 5.82 107 ASP A O 1
ATOM 854 N N . GLU A 1 107 ? -0.558 -35.386 -57.726 1.00 5.91 108 GLU A N 1
ATOM 855 C CA . GLU A 1 107 ? -0.783 -33.988 -58.069 1.00 7.11 108 GLU A CA 1
ATOM 856 C C . GLU A 1 107 ? 0.501 -33.203 -57.795 1.00 7.34 108 GLU A C 1
ATOM 857 O O . GLU A 1 107 ? 0.808 -32.242 -58.504 1.00 8.31 108 GLU A O 1
ATOM 863 N N . ILE A 1 108 ? 1.271 -33.681 -56.815 1.00 6.70 109 ILE A N 1
ATOM 864 C CA . ILE A 1 108 ? 2.553 -33.087 -56.425 1.00 7.70 109 ILE A CA 1
ATOM 865 C C . ILE A 1 108 ? 3.668 -33.502 -57.391 1.00 9.05 109 ILE A C 1
ATOM 866 O O . ILE A 1 108 ? 4.468 -32.668 -57.826 1.00 8.82 109 ILE A O 1
ATOM 871 N N . GLU A 1 109 ? 3.671 -34.785 -57.770 1.00 8.14 110 GLU A N 1
ATOM 872 C CA . GLU A 1 109 ? 4.701 -35.357 -58.633 1.00 8.16 110 GLU A CA 1
ATOM 873 C C . GLU A 1 109 ? 4.519 -35.254 -60.135 1.00 7.72 110 GLU A C 1
ATOM 874 O O . GLU A 1 109 ? 5.486 -35.011 -60.846 1.00 9.82 110 GLU A O 1
ATOM 880 N N . GLN A 1 110 ? 3.300 -35.465 -60.631 1.00 9.90 111 GLN A N 1
ATOM 881 C CA . GLN A 1 110 ? 3.057 -35.419 -62.072 1.00 10.03 111 GLN A CA 1
ATOM 882 C C . GLN A 1 110 ? 2.458 -34.117 -62.605 1.00 10.38 111 GLN A C 1
ATOM 883 O O . GLN A 1 110 ? 2.873 -33.625 -63.652 1.00 12.50 111 GLN A O 1
ATOM 889 N N . GLY A 1 111 ? 1.437 -33.603 -61.926 1.00 11.60 112 GLY A N 1
ATOM 890 C CA . GLY A 1 111 ? 0.808 -32.377 -62.389 1.00 10.77 112 GLY A CA 1
ATOM 891 C C . GLY A 1 111 ? -0.651 -32.260 -61.996 1.00 11.11 112 GLY A C 1
ATOM 892 O O . GLY A 1 111 ? -1.267 -33.207 -61.482 1.00 9.79 112 GLY A O 1
ATOM 893 N N . ILE A 1 112 ? -1.201 -31.067 -62.197 1.00 10.91 113 ILE A N 1
ATOM 894 C CA . ILE A 1 112 ? -2.593 -30.818 -61.861 1.00 10.85 113 ILE A CA 1
ATOM 895 C C . ILE A 1 112 ? -3.398 -30.322 -63.058 1.00 10.50 113 ILE A C 1
ATOM 896 O O . ILE A 1 112 ? -2.870 -29.669 -63.959 1.00 11.09 113 ILE A O 1
ATOM 901 N N . ASP A 1 113 ? -4.668 -30.707 -63.078 1.00 12.06 114 ASP A N 1
ATOM 902 C CA . ASP A 1 113 ? -5.611 -30.317 -64.121 1.00 12.21 114 ASP A CA 1
ATOM 903 C C . ASP A 1 113 ? -5.144 -30.497 -65.562 1.00 13.23 114 ASP A C 1
ATOM 904 O O . ASP A 1 113 ? -5.500 -29.708 -66.446 1.00 13.95 114 ASP A O 1
ATOM 909 N N . GLY A 1 114 ? -4.348 -31.538 -65.797 1.00 14.21 115 GLY A N 1
ATOM 910 C CA . GLY A 1 114 ? -3.870 -31.820 -67.139 1.00 15.08 115 GLY A CA 1
ATOM 911 C C . GLY A 1 114 ? -2.793 -30.891 -67.661 1.00 15.62 115 GLY A C 1
ATOM 912 O O . GLY A 1 114 ? -2.498 -30.905 -68.850 1.00 17.67 115 GLY A O 1
ATOM 913 N N . THR A 1 115 ? -2.184 -30.105 -66.778 1.00 14.64 116 THR A N 1
ATOM 914 C CA . THR A 1 115 ? -1.135 -29.177 -67.186 1.00 14.99 116 THR A CA 1
ATOM 915 C C . THR A 1 115 ? 0.224 -29.615 -66.643 1.00 17.30 116 THR A C 1
ATOM 916 O O . THR A 1 115 ? 0.331 -30.575 -65.873 1.00 18.20 116 THR A O 1
ATOM 920 N N . GLU A 1 116 ? 1.244 -28.841 -66.994 1.00 19.09 117 GLU A N 1
ATOM 921 C CA . GLU A 1 116 ? 2.613 -29.076 -66.560 1.00 19.94 117 GLU A CA 1
ATOM 922 C C . GLU A 1 116 ? 2.822 -28.585 -65.117 1.00 18.41 117 GLU A C 1
ATOM 923 O O . GLU A 1 116 ? 3.810 -28.942 -64.476 1.00 20.54 117 GLU A O 1
ATOM 929 N N . LEU A 1 117 ? 1.898 -27.769 -64.608 1.00 15.68 118 LEU A N 1
ATOM 930 C CA . LEU A 1 117 ? 1.996 -27.249 -63.241 1.00 14.29 118 LEU A CA 1
ATOM 931 C C . LEU A 1 117 ? 1.776 -28.375 -62.221 1.00 13.39 118 LEU A C 1
ATOM 932 O O . LEU A 1 117 ? 0.926 -29.243 -62.426 1.00 12.90 118 LEU A O 1
ATOM 937 N N . LYS A 1 118 ? 2.547 -28.357 -61.131 1.00 11.93 119 LYS A N 1
ATOM 938 C CA . LYS A 1 118 ? 2.434 -29.363 -60.076 1.00 11.55 119 LYS A CA 1
ATOM 939 C C . LYS A 1 118 ? 2.075 -28.704 -58.764 1.00 10.97 119 LYS A C 1
ATOM 940 O O . LYS A 1 118 ? 2.428 -27.545 -58.535 1.00 11.52 119 LYS A O 1
ATOM 946 N N . ALA A 1 119 ? 1.392 -29.443 -57.891 1.00 8.50 120 ALA A N 1
ATOM 947 C CA . ALA A 1 119 ? 1.047 -28.925 -56.575 1.00 9.50 120 ALA A CA 1
ATOM 948 C C . ALA A 1 119 ? 2.330 -28.858 -55.730 1.00 11.02 120 ALA A C 1
ATOM 949 O O . ALA A 1 119 ? 3.133 -29.807 -55.716 1.00 8.93 120 ALA A O 1
ATOM 951 N N . GLY A 1 120 ? 2.541 -27.720 -55.071 1.00 9.27 121 GLY A N 1
ATOM 952 C CA . GLY A 1 120 ? 3.711 -27.549 -54.233 1.00 6.66 121 GLY A CA 1
ATOM 953 C C . GLY A 1 120 ? 3.428 -27.654 -52.749 1.00 8.67 121 GLY A C 1
ATOM 954 O O . GLY A 1 120 ? 4.360 -27.593 -51.943 1.00 10.89 121 GLY A O 1
ATOM 955 N N . ILE A 1 121 ? 2.159 -27.835 -52.371 1.00 6.36 122 ILE A N 1
ATOM 956 C CA . ILE A 1 121 ? 1.766 -27.930 -50.966 1.00 6.95 122 ILE A CA 1
ATOM 957 C C . ILE A 1 121 ? 0.447 -28.713 -50.869 1.00 5.93 122 ILE A C 1
ATOM 958 O O . ILE A 1 121 ? -0.308 -28.766 -51.841 1.00 8.06 122 ILE A O 1
ATOM 963 N N . ILE A 1 122 ? 0.241 -29.392 -49.745 1.00 6.99 123 ILE A N 1
ATOM 964 C CA . ILE A 1 122 ? -0.987 -30.165 -49.484 1.00 7.79 123 ILE A CA 1
ATOM 965 C C . ILE A 1 122 ? -1.817 -29.151 -48.724 1.00 6.42 123 ILE A C 1
ATOM 966 O O . ILE A 1 122 ? -1.559 -28.858 -47.550 1.00 6.76 123 ILE A O 1
ATOM 971 N N . ALA A 1 123 ? -2.872 -28.667 -49.363 1.00 6.94 124 ALA A N 1
ATOM 972 C CA . ALA A 1 123 ? -3.616 -27.575 -48.721 1.00 8.40 124 ALA A CA 1
ATOM 973 C C . ALA A 1 123 ? -4.961 -27.321 -49.412 1.00 9.27 124 ALA A C 1
ATOM 974 O O . ALA A 1 123 ? -5.095 -27.829 -50.502 1.00 7.72 124 ALA A O 1
ATOM 976 N N . GLU A 1 124 ? -5.858 -26.383 -49.103 1.00 7.72 125 GLU A N 1
ATOM 977 C CA . GLU A 1 124 ? -6.177 -26.072 -47.780 1.00 7.79 125 GLU A CA 1
ATOM 978 C C . GLU A 1 124 ? -6.982 -27.205 -47.132 1.00 10.45 125 GLU A C 1
ATOM 979 O O . GLU A 1 124 ? -8.049 -27.474 -47.698 1.00 10.06 125 GLU A O 1
ATOM 985 N N . ILE A 1 125 ? -6.397 -27.965 -46.214 1.00 10.62 126 ILE A N 1
ATOM 986 C CA . ILE A 1 125 ? -7.140 -29.064 -45.630 1.00 10.69 126 ILE A CA 1
ATOM 987 C C . ILE A 1 125 ? -7.805 -28.594 -44.359 1.00 10.56 126 ILE A C 1
ATOM 988 O O . ILE A 1 125 ? -7.149 -28.165 -43.408 1.00 10.44 126 ILE A O 1
ATOM 993 N N . GLY A 1 126 ? -9.134 -28.604 -44.378 1.00 9.34 127 GLY A N 1
ATOM 994 C CA . GLY A 1 126 ? -9.859 -28.109 -43.231 1.00 8.85 127 GLY A CA 1
ATOM 995 C C . GLY A 1 126 ? -10.710 -29.019 -42.381 1.00 10.39 127 GLY A C 1
ATOM 996 O O . GLY A 1 126 ? -10.948 -30.195 -42.684 1.00 8.45 127 GLY A O 1
ATOM 997 N N . THR A 1 127 ? -11.113 -28.453 -41.255 1.00 8.90 128 THR A N 1
ATOM 998 C CA . THR A 1 127 ? -11.984 -29.119 -40.314 1.00 11.15 128 THR A CA 1
ATOM 999 C C . THR A 1 127 ? -13.186 -28.195 -40.104 1.00 11.85 128 THR A C 1
ATOM 1000 O O . THR A 1 127 ? -13.134 -26.997 -40.431 1.00 9.47 128 THR A O 1
ATOM 1004 N N . SER A 1 128 ? -14.277 -28.759 -39.599 1.00 11.77 129 SER A N 1
ATOM 1005 C CA . SER A 1 128 ? -15.502 -27.999 -39.374 1.00 12.35 129 SER A CA 1
ATOM 1006 C C . SER A 1 128 ? -15.433 -27.164 -38.098 1.00 12.61 129 SER A C 1
ATOM 1007 O O . SER A 1 128 ? -14.486 -27.280 -37.317 1.00 13.29 129 SER A O 1
ATOM 1010 N N . GLU A 1 129 ? -16.437 -26.317 -37.888 1.00 12.67 130 GLU A N 1
ATOM 1011 C CA . GLU A 1 129 ? -16.468 -25.479 -36.700 1.00 13.75 130 GLU A CA 1
ATOM 1012 C C . GLU A 1 129 ? -16.675 -26.265 -35.407 1.00 13.68 130 GLU A C 1
ATOM 1013 O O . GLU A 1 129 ? -17.731 -26.869 -35.191 1.00 17.03 130 GLU A O 1
ATOM 1019 N N . GLY A 1 130 ? -15.649 -26.279 -34.561 1.00 12.06 131 GLY A N 1
ATOM 1020 C CA . GLY A 1 130 ? -15.741 -26.955 -33.283 1.00 11.01 131 GLY A CA 1
ATOM 1021 C C . GLY A 1 130 ? -15.686 -28.471 -33.315 1.00 12.01 131 GLY A C 1
ATOM 1022 O O . GLY A 1 130 ? -15.925 -29.120 -32.295 1.00 10.63 131 GLY A O 1
ATOM 1023 N N . LYS A 1 131 ? -15.349 -29.041 -34.464 1.00 12.41 132 LYS A N 1
ATOM 1024 C CA . LYS A 1 131 ? -15.268 -30.493 -34.575 1.00 13.67 132 LYS A CA 1
ATOM 1025 C C . LYS A 1 131 ? -14.524 -30.969 -35.809 1.00 12.44 132 LYS A C 1
ATOM 1026 O O . LYS A 1 131 ? -14.459 -30.273 -36.819 1.00 12.32 132 LYS A O 1
ATOM 1032 N N . ILE A 1 132 ? -13.922 -32.149 -35.693 1.00 12.76 133 ILE A N 1
ATOM 1033 C CA . ILE A 1 132 ? -13.245 -32.785 -36.813 1.00 12.42 133 ILE A CA 1
ATOM 1034 C C . ILE A 1 132 ? -14.149 -33.985 -37.103 1.00 12.42 133 ILE A C 1
ATOM 1035 O O . ILE A 1 132 ? -14.319 -34.867 -36.253 1.00 10.41 133 ILE A O 1
ATOM 1040 N N . THR A 1 133 ? -14.796 -33.965 -38.261 1.00 9.17 134 THR A N 1
ATOM 1041 C CA . THR A 1 133 ? -15.709 -35.045 -38.643 1.00 10.68 134 THR A CA 1
ATOM 1042 C C . THR A 1 133 ? -14.904 -36.271 -39.105 1.00 11.89 134 THR A C 1
ATOM 1043 O O . THR A 1 133 ? -13.710 -36.165 -39.402 1.00 9.12 134 THR A O 1
ATOM 1047 N N . PRO A 1 134 ? -15.543 -37.456 -39.145 1.00 12.12 135 PRO A N 1
ATOM 1048 C CA . PRO A 1 134 ? -14.844 -38.668 -39.588 1.00 10.64 135 PRO A CA 1
ATOM 1049 C C . PRO A 1 134 ? -14.205 -38.508 -40.979 1.00 9.54 135 PRO A C 1
ATOM 1050 O O . PRO A 1 134 ? -13.084 -38.974 -41.208 1.00 9.41 135 PRO A O 1
ATOM 1054 N N . LEU A 1 135 ? -14.893 -37.841 -41.907 1.00 6.96 136 LEU A N 1
ATOM 1055 C CA . LEU A 1 135 ? -14.338 -37.648 -43.245 1.00 7.03 136 LEU A CA 1
ATOM 1056 C C . LEU A 1 135 ? -13.152 -36.685 -43.245 1.00 7.62 136 LEU A C 1
ATOM 1057 O O . LEU A 1 135 ? -12.218 -36.837 -44.029 1.00 7.38 136 LEU A O 1
ATOM 1062 N N . GLU A 1 136 ? -13.219 -35.661 -42.401 1.00 8.90 137 GLU A N 1
ATOM 1063 C CA . GLU A 1 136 ? -12.113 -34.710 -42.289 1.00 7.52 137 GLU A CA 1
ATOM 1064 C C . GLU A 1 136 ? -10.895 -35.425 -41.681 1.00 7.07 137 GLU A C 1
ATOM 1065 O O . GLU A 1 136 ? -9.767 -35.228 -42.135 1.00 7.23 137 GLU A O 1
ATOM 1071 N N . GLU A 1 137 ? -11.129 -36.267 -40.675 1.00 7.70 138 GLU A N 1
ATOM 1072 C CA . GLU A 1 137 ? -10.049 -37.027 -40.054 1.00 9.89 138 GLU A CA 1
ATOM 1073 C C . GLU A 1 137 ? -9.335 -37.862 -41.117 1.00 9.86 138 GLU A C 1
ATOM 1074 O O . GLU A 1 137 ? -8.104 -37.875 -41.187 1.00 10.53 138 GLU A O 1
ATOM 1080 N N . LYS A 1 138 ? -10.122 -38.529 -41.959 1.00 9.28 139 LYS A N 1
ATOM 1081 C CA . LYS A 1 138 ? -9.606 -39.371 -43.039 1.00 8.31 139 LYS A CA 1
ATOM 1082 C C . LYS A 1 138 ? -8.768 -38.538 -44.010 1.00 9.10 139 LYS A C 1
ATOM 1083 O O . LYS A 1 138 ? -7.701 -38.970 -44.459 1.00 6.57 139 LYS A O 1
ATOM 1089 N N . VAL A 1 139 ? -9.256 -37.342 -44.348 1.00 7.72 140 VAL A N 1
ATOM 1090 C CA . VAL A 1 139 ? -8.500 -36.473 -45.249 1.00 6.84 140 VAL A CA 1
ATOM 1091 C C . VAL A 1 139 ? -7.160 -36.050 -44.589 1.00 4.40 140 VAL A C 1
ATOM 1092 O O . VAL A 1 139 ? -6.124 -36.053 -45.241 1.00 7.66 140 VAL A O 1
ATOM 1096 N N . PHE A 1 140 ? -7.189 -35.709 -43.306 1.00 6.24 141 PHE A N 1
ATOM 1097 C CA . PHE A 1 140 ? -5.967 -35.335 -42.600 1.00 7.27 141 PHE A CA 1
ATOM 1098 C C . PHE A 1 140 ? -4.971 -36.510 -42.527 1.00 7.84 141 PHE A C 1
ATOM 1099 O O . PHE A 1 140 ? -3.757 -36.312 -42.621 1.00 6.13 141 PHE A O 1
ATOM 1107 N N . ILE A 1 141 ? -5.476 -37.736 -42.386 1.00 7.52 142 ILE A N 1
ATOM 1108 C CA . ILE A 1 141 ? -4.579 -38.899 -42.350 1.00 6.95 142 ILE A CA 1
ATOM 1109 C C . ILE A 1 141 ? -3.941 -39.094 -43.730 1.00 6.65 142 ILE A C 1
ATOM 1110 O O . ILE A 1 141 ? -2.738 -39.355 -43.839 1.00 7.00 142 ILE A O 1
ATOM 1115 N N . ALA A 1 142 ? -4.737 -38.912 -44.786 1.00 6.38 143 ALA A N 1
ATOM 1116 C CA . ALA A 1 142 ? -4.249 -39.028 -46.149 1.00 5.18 143 ALA A CA 1
ATOM 1117 C C . ALA A 1 142 ? -3.183 -37.958 -46.393 1.00 6.20 143 ALA A C 1
ATOM 1118 O O . ALA A 1 142 ? -2.186 -38.215 -47.056 1.00 5.32 143 ALA A O 1
ATOM 1120 N N . ALA A 1 143 ? -3.413 -36.760 -45.856 1.00 5.13 144 ALA A N 1
ATOM 1121 C CA . ALA A 1 143 ? -2.471 -35.650 -46.010 1.00 6.02 144 ALA A CA 1
ATOM 1122 C C . ALA A 1 143 ? -1.137 -36.036 -45.356 1.00 4.86 144 ALA A C 1
ATOM 1123 O O . ALA A 1 143 ? -0.078 -35.858 -45.956 1.00 5.10 144 ALA A O 1
ATOM 1125 N N . ALA A 1 144 ? -1.222 -36.625 -44.163 1.00 7.48 145 ALA A N 1
ATOM 1126 C CA . ALA A 1 144 ? -0.059 -37.083 -43.418 1.00 8.43 145 ALA A CA 1
ATOM 1127 C C . ALA A 1 144 ? 0.699 -38.084 -44.293 1.00 9.83 145 ALA A C 1
ATOM 1128 O O . ALA A 1 144 ? 1.894 -37.922 -44.525 1.00 11.22 145 ALA A O 1
ATOM 1130 N N . LEU A 1 145 ? -0.011 -39.070 -44.849 1.00 9.86 146 LEU A N 1
ATOM 1131 C CA . LEU A 1 145 ? 0.618 -40.074 -45.713 1.00 9.15 146 LEU A CA 1
ATOM 1132 C C . LEU A 1 145 ? 1.305 -39.453 -46.921 1.00 9.14 146 LEU A C 1
ATOM 1133 O O . LEU A 1 145 ? 2.429 -39.834 -47.263 1.00 7.09 146 LEU A O 1
ATOM 1138 N N . ALA A 1 146 ? 0.638 -38.499 -47.575 1.00 7.88 147 ALA A N 1
ATOM 1139 C CA . ALA A 1 146 ? 1.217 -37.843 -48.751 1.00 8.53 147 ALA A CA 1
ATOM 1140 C C . ALA A 1 146 ? 2.459 -37.018 -48.376 1.00 7.83 147 ALA A C 1
ATOM 1141 O O . ALA A 1 146 ? 3.424 -36.955 -49.137 1.00 7.56 147 ALA A O 1
ATOM 1143 N N . HIS A 1 147 ? 2.428 -36.408 -47.194 1.00 10.72 148 HIS A N 1
ATOM 1144 C CA . HIS A 1 147 ? 3.545 -35.598 -46.724 1.00 9.85 148 HIS A CA 1
ATOM 1145 C C . HIS A 1 147 ? 4.723 -36.495 -46.358 1.00 12.30 148 HIS A C 1
ATOM 1146 O O . HIS A 1 147 ? 5.873 -36.146 -46.611 1.00 9.28 148 HIS A O 1
ATOM 1153 N N . ASN A 1 148 ? 4.432 -37.627 -45.720 1.00 11.83 149 ASN A N 1
ATOM 1154 C CA . ASN A 1 148 ? 5.484 -38.560 -45.322 1.00 13.52 149 ASN A CA 1
ATOM 1155 C C . ASN A 1 148 ? 6.196 -39.151 -46.539 1.00 12.60 149 ASN A C 1
ATOM 1156 O O . ASN A 1 148 ? 7.343 -39.577 -46.452 1.00 15.83 149 ASN A O 1
ATOM 1161 N N . GLN A 1 149 ? 5.555 -39.104 -47.699 1.00 11.77 150 GLN A N 1
ATOM 1162 C CA . GLN A 1 149 ? 6.171 -39.641 -48.902 1.00 11.05 150 GLN A CA 1
ATOM 1163 C C . GLN A 1 149 ? 6.885 -38.575 -49.732 1.00 11.99 150 GLN A C 1
ATOM 1164 O O . GLN A 1 149 ? 7.958 -38.828 -50.290 1.00 10.85 150 GLN A O 1
ATOM 1170 N N . THR A 1 150 ? 6.306 -37.375 -49.784 1.00 10.05 151 THR A N 1
ATOM 1171 C CA . THR A 1 150 ? 6.855 -36.301 -50.618 1.00 8.76 151 THR A CA 1
ATOM 1172 C C . THR A 1 150 ? 7.591 -35.192 -49.892 1.00 7.45 151 THR A C 1
ATOM 1173 O O . THR A 1 150 ? 8.335 -34.441 -50.517 1.00 7.13 151 THR A O 1
ATOM 1177 N N . GLY A 1 151 ? 7.331 -35.057 -48.603 1.00 7.64 152 GLY A N 1
ATOM 1178 C CA . GLY A 1 151 ? 7.968 -34.014 -47.824 1.00 9.02 152 GLY A CA 1
ATOM 1179 C C . GLY A 1 151 ? 7.335 -32.641 -48.020 1.00 10.23 152 GLY A C 1
ATOM 1180 O O . GLY A 1 151 ? 7.739 -31.699 -47.344 1.00 11.37 152 GLY A O 1
ATOM 1181 N N . ARG A 1 152 ? 6.367 -32.508 -48.932 1.00 8.33 153 ARG A N 1
ATOM 1182 C CA . ARG A 1 152 ? 5.724 -31.201 -49.141 1.00 8.82 153 ARG A CA 1
ATOM 1183 C C . ARG A 1 152 ? 4.930 -30.826 -47.889 1.00 8.24 153 ARG A C 1
ATOM 1184 O O . ARG A 1 152 ? 4.278 -31.678 -47.265 1.00 9.67 153 ARG A O 1
ATOM 1192 N N . PRO A 1 153 ? 4.975 -29.544 -47.492 1.00 6.27 154 PRO A N 1
ATOM 1193 C CA . PRO A 1 153 ? 4.258 -29.110 -46.292 1.00 6.17 154 PRO A CA 1
ATOM 1194 C C . PRO A 1 153 ? 2.728 -29.156 -46.371 1.00 3.96 154 PRO A C 1
ATOM 1195 O O . PRO A 1 153 ? 2.140 -29.305 -47.447 1.00 6.80 154 PRO A O 1
ATOM 1199 N N . ILE A 1 154 ? 2.110 -29.117 -45.204 1.00 5.25 155 ILE A N 1
ATOM 1200 C CA . ILE A 1 154 ? 0.655 -29.144 -45.064 1.00 5.67 155 ILE A CA 1
ATOM 1201 C C . ILE A 1 154 ? 0.177 -27.777 -44.556 1.00 6.71 155 ILE A C 1
ATOM 1202 O O . ILE A 1 154 ? 0.722 -27.238 -43.594 1.00 7.72 155 ILE A O 1
ATOM 1207 N N . SER A 1 155 ? -0.848 -27.236 -45.207 1.00 7.31 156 SER A N 1
ATOM 1208 C CA . SER A 1 155 ? -1.428 -25.942 -44.844 1.00 7.60 156 SER A CA 1
ATOM 1209 C C . SER A 1 155 ? -2.918 -26.170 -44.587 1.00 6.40 156 SER A C 1
ATOM 1210 O O . SER A 1 155 ? -3.639 -26.626 -45.472 1.00 7.92 156 SER A O 1
ATOM 1213 N N . THR A 1 156 ? -3.377 -25.826 -43.390 1.00 6.40 157 THR A N 1
ATOM 1214 C CA . THR A 1 156 ? -4.764 -26.086 -43.010 1.00 8.34 157 THR A CA 1
ATOM 1215 C C . THR A 1 156 ? -5.773 -24.928 -42.991 1.00 9.51 157 THR A C 1
ATOM 1216 O O . THR A 1 156 ? -5.408 -23.763 -43.132 1.00 8.72 157 THR A O 1
ATOM 1220 N N . HIS A 1 157 ? -7.042 -25.294 -42.791 1.00 9.55 158 HIS A N 1
ATOM 1221 C CA . HIS A 1 157 ? -8.170 -24.361 -42.658 1.00 10.70 158 HIS A CA 1
ATOM 1222 C C . HIS A 1 157 ? -8.823 -24.662 -41.316 1.00 10.89 158 HIS A C 1
ATOM 1223 O O . HIS A 1 157 ? -9.244 -25.801 -41.077 1.00 11.93 158 HIS A O 1
ATOM 1230 N N . THR A 1 158 ? -8.839 -23.690 -40.409 1.00 9.70 159 THR A N 1
ATOM 1231 C CA . THR A 1 158 ? -9.552 -23.887 -39.159 1.00 10.39 159 THR A CA 1
ATOM 1232 C C . THR A 1 158 ? -10.809 -23.032 -39.340 1.00 10.97 159 THR A C 1
ATOM 1233 O O . THR A 1 158 ? -10.743 -21.924 -39.886 1.00 9.95 159 THR A O 1
ATOM 1237 N N . SER A 1 159 ? -11.955 -23.602 -38.993 1.00 11.58 160 SER A N 1
ATOM 1238 C CA . SER A 1 159 ? -13.230 -22.897 -39.102 1.00 10.32 160 SER A CA 1
ATOM 1239 C C . SER A 1 159 ? -13.403 -21.989 -37.894 1.00 9.38 160 SER A C 1
ATOM 1240 O O . SER A 1 159 ? -13.544 -22.451 -36.761 1.00 9.70 160 SER A O 1
ATOM 1243 N N . PHE A 1 160 ? -13.359 -20.684 -38.145 1.00 11.62 161 PHE A N 1
ATOM 1244 C CA . PHE A 1 160 ? -13.484 -19.694 -37.082 1.00 12.25 161 PHE A CA 1
ATOM 1245 C C . PHE A 1 160 ? -12.476 -19.907 -35.958 1.00 8.97 161 PHE A C 1
ATOM 1246 O O . PHE A 1 160 ? -12.802 -19.806 -34.772 1.00 10.09 161 PHE A O 1
ATOM 1254 N N . SER A 1 161 ? -11.244 -20.210 -36.373 1.00 8.66 162 SER A N 1
ATOM 1255 C CA . SER A 1 161 ? -10.116 -20.423 -35.466 1.00 9.20 162 SER A CA 1
ATOM 1256 C C . SER A 1 161 ? -10.288 -21.546 -34.448 1.00 9.10 162 SER A C 1
ATOM 1257 O O . SER A 1 161 ? -9.737 -21.475 -33.349 1.00 10.40 162 SER A O 1
ATOM 1260 N N . THR A 1 162 ? -11.041 -22.587 -34.816 1.00 9.34 163 THR A N 1
ATOM 1261 C CA . THR A 1 162 ? -11.267 -23.722 -33.909 1.00 8.60 163 THR A CA 1
ATOM 1262 C C . THR A 1 162 ? -10.565 -24.992 -34.400 1.00 5.90 163 THR A C 1
ATOM 1263 O O . THR A 1 162 ? -10.311 -25.138 -35.591 1.00 6.43 163 THR A O 1
ATOM 1267 N N . MET A 1 163 ? -10.254 -25.881 -33.454 1.00 9.44 164 MET A N 1
ATOM 1268 C CA . MET A 1 163 ? -9.650 -27.193 -33.718 1.00 9.42 164 MET A CA 1
ATOM 1269 C C . MET A 1 163 ? -8.197 -27.263 -34.191 1.00 10.75 164 MET A C 1
ATOM 1270 O O . MET A 1 163 ? -7.728 -28.340 -34.562 1.00 10.02 164 MET A O 1
ATOM 1275 N N . GLY A 1 164 ? -7.478 -26.139 -34.159 1.00 10.00 165 GLY A N 1
ATOM 1276 C CA . GLY A 1 164 ? -6.090 -26.136 -34.582 1.00 9.05 165 GLY A CA 1
ATOM 1277 C C . GLY A 1 164 ? -5.219 -27.120 -33.812 1.00 7.73 165 GLY A C 1
ATOM 1278 O O . GLY A 1 164 ? -4.475 -27.888 -34.426 1.00 9.29 165 GLY A O 1
ATOM 1279 N N . LEU A 1 165 ? -5.318 -27.124 -32.486 1.00 7.21 166 LEU A N 1
ATOM 1280 C CA . LEU A 1 165 ? -4.514 -28.036 -31.678 1.00 8.32 166 LEU A CA 1
ATOM 1281 C C . LEU A 1 165 ? -4.852 -29.501 -32.002 1.00 10.22 166 LEU A C 1
ATOM 1282 O O . LEU A 1 165 ? -3.952 -30.352 -32.070 1.00 8.84 166 LEU A O 1
ATOM 1287 N N . GLU A 1 166 ? -6.136 -29.765 -32.263 1.00 10.79 167 GLU A N 1
ATOM 1288 C CA . GLU A 1 166 ? -6.616 -31.107 -32.614 1.00 11.13 167 GLU A CA 1
ATOM 1289 C C . GLU A 1 166 ? -6.051 -31.551 -33.960 1.00 11.43 167 GLU A C 1
ATOM 1290 O O . GLU A 1 166 ? -5.696 -32.727 -34.138 1.00 11.29 167 GLU A O 1
ATOM 1296 N N . GLN A 1 167 ? -5.953 -30.611 -34.902 1.00 9.01 168 GLN A N 1
ATOM 1297 C CA . GLN A 1 167 ? -5.391 -30.905 -36.217 1.00 9.32 168 GLN A CA 1
ATOM 1298 C C . GLN A 1 167 ? -3.925 -31.306 -36.059 1.00 9.51 168 GLN A C 1
ATOM 1299 O O . GLN A 1 167 ? -3.451 -32.216 -36.733 1.00 10.20 168 GLN A O 1
ATOM 1305 N N . LEU A 1 168 ? -3.200 -30.575 -35.209 1.00 9.78 169 LEU A N 1
ATOM 1306 C CA . LEU A 1 168 ? -1.774 -30.840 -34.993 1.00 8.81 169 LEU A CA 1
ATOM 1307 C C . LEU A 1 168 ? -1.535 -32.187 -34.318 1.00 9.49 169 LEU A C 1
ATOM 1308 O O . LEU A 1 168 ? -0.607 -32.908 -34.696 1.00 8.08 169 LEU A O 1
ATOM 1313 N N . ALA A 1 169 ? -2.365 -32.506 -33.323 1.00 9.50 170 ALA A N 1
ATOM 1314 C CA . ALA A 1 169 ? -2.279 -33.775 -32.598 1.00 11.63 170 ALA A CA 1
ATOM 1315 C C . ALA A 1 169 ? -2.529 -34.948 -33.559 1.00 12.95 170 ALA A C 1
ATOM 1316 O O . ALA A 1 169 ? -1.834 -35.967 -33.505 1.00 10.61 170 ALA A O 1
ATOM 1318 N N . LEU A 1 170 ? -3.511 -34.787 -34.446 1.00 11.88 171 LEU A N 1
ATOM 1319 C CA . LEU A 1 170 ? -3.836 -35.818 -35.438 1.00 12.91 171 LEU A CA 1
ATOM 1320 C C . LEU A 1 170 ? -2.668 -36.029 -36.418 1.00 12.86 171 LEU A C 1
ATOM 1321 O O . LEU A 1 170 ? -2.245 -37.167 -36.687 1.00 12.66 171 LEU A O 1
ATOM 1326 N N . LEU A 1 171 ? -2.130 -34.929 -36.933 1.00 11.37 172 LEU A N 1
ATOM 1327 C CA . LEU A 1 171 ? -1.029 -35.008 -37.879 1.00 11.38 172 LEU A CA 1
ATOM 1328 C C . LEU A 1 171 ? 0.236 -35.595 -37.243 1.00 10.74 172 LEU A C 1
ATOM 1329 O O . LEU A 1 171 ? 0.893 -36.441 -37.839 1.00 12.55 172 LEU A O 1
ATOM 1334 N N . GLN A 1 172 ? 0.536 -35.177 -36.019 1.00 11.58 173 GLN A N 1
ATOM 1335 C CA . GLN A 1 172 ? 1.702 -35.677 -35.300 1.00 14.10 173 GLN A CA 1
ATOM 1336 C C . GLN A 1 172 ? 1.565 -37.169 -34.961 1.00 13.26 173 GLN A C 1
ATOM 1337 O O . GLN A 1 172 ? 2.535 -37.914 -35.036 1.00 13.85 173 GLN A O 1
ATOM 1343 N N . ALA A 1 173 ? 0.360 -37.599 -34.604 1.00 12.26 174 ALA A N 1
ATOM 1344 C CA . ALA A 1 173 ? 0.113 -39.008 -34.292 1.00 14.15 174 ALA A CA 1
ATOM 1345 C C . ALA A 1 173 ? 0.381 -39.853 -35.544 1.00 13.65 174 ALA A C 1
ATOM 1346 O O . ALA A 1 173 ? 0.667 -41.056 -35.453 1.00 15.52 174 ALA A O 1
ATOM 1348 N N . HIS A 1 174 ? 0.277 -39.227 -36.713 1.00 10.77 175 HIS A N 1
ATOM 1349 C CA . HIS A 1 174 ? 0.535 -39.926 -37.958 1.00 9.64 175 HIS A CA 1
ATOM 1350 C C . HIS A 1 174 ? 1.926 -39.678 -38.547 1.00 9.15 175 HIS A C 1
ATOM 1351 O O . HIS A 1 174 ? 2.151 -39.814 -39.749 1.00 10.57 175 HIS A O 1
ATOM 1358 N N . GLY A 1 175 ? 2.865 -39.320 -37.673 1.00 11.75 176 GLY A N 1
ATOM 1359 C CA . GLY A 1 175 ? 4.247 -39.120 -38.084 1.00 11.53 176 GLY A CA 1
ATOM 1360 C C . GLY A 1 175 ? 4.698 -37.830 -38.734 1.00 13.43 176 GLY A C 1
ATOM 1361 O O . GLY A 1 175 ? 5.836 -37.758 -39.219 1.00 13.37 176 GLY A O 1
ATOM 1362 N N . VAL A 1 176 ? 3.840 -36.810 -38.750 1.00 11.49 177 VAL A N 1
ATOM 1363 C CA . VAL A 1 176 ? 4.210 -35.537 -39.364 1.00 11.28 177 VAL A CA 1
ATOM 1364 C C . VAL A 1 176 ? 5.011 -34.643 -38.413 1.00 8.87 177 VAL A C 1
ATOM 1365 O O . VAL A 1 176 ? 4.649 -34.501 -37.246 1.00 9.94 177 VAL A O 1
ATOM 1369 N N . ASP A 1 177 ? 6.134 -34.116 -38.909 1.00 9.96 178 ASP A N 1
ATOM 1370 C CA . ASP A 1 177 ? 6.994 -33.187 -38.160 1.00 11.12 178 ASP A CA 1
ATOM 1371 C C . ASP A 1 177 ? 6.182 -31.883 -38.204 1.00 9.39 178 ASP A C 1
ATOM 1372 O O . ASP A 1 177 ? 6.015 -31.311 -39.286 1.00 8.89 178 ASP A O 1
ATOM 1377 N N . LEU A 1 178 ? 5.677 -31.436 -37.051 1.00 8.75 179 LEU A N 1
ATOM 1378 C CA . LEU A 1 178 ? 4.830 -30.240 -36.997 1.00 7.82 179 LEU A CA 1
ATOM 1379 C C . LEU A 1 178 ? 5.420 -28.943 -37.543 1.00 11.27 179 LEU A C 1
ATOM 1380 O O . LEU A 1 178 ? 4.670 -28.003 -37.850 1.00 10.75 179 LEU A O 1
ATOM 1385 N N . SER A 1 179 ? 6.743 -28.900 -37.709 1.00 9.59 180 SER A N 1
ATOM 1386 C CA . SER A 1 179 ? 7.394 -27.714 -38.259 1.00 10.48 180 SER A CA 1
ATOM 1387 C C . SER A 1 179 ? 7.096 -27.629 -39.757 1.00 10.32 180 SER A C 1
ATOM 1388 O O . SER A 1 179 ? 7.407 -26.634 -40.413 1.00 10.18 180 SER A O 1
ATOM 1391 N N . ARG A 1 180 ? 6.495 -28.691 -40.294 1.00 9.66 181 ARG A N 1
ATOM 1392 C CA . ARG A 1 180 ? 6.142 -28.743 -41.710 1.00 8.35 181 ARG A CA 1
ATOM 1393 C C . ARG A 1 180 ? 4.633 -28.499 -41.915 1.00 6.99 181 ARG A C 1
ATOM 1394 O O . ARG A 1 180 ? 4.102 -28.688 -43.010 1.00 7.72 181 ARG A O 1
ATOM 1402 N N . VAL A 1 181 ? 3.974 -28.043 -40.851 1.00 7.86 182 VAL A N 1
ATOM 1403 C CA . VAL A 1 181 ? 2.541 -27.737 -40.860 1.00 7.31 182 VAL A CA 1
ATOM 1404 C C . VAL A 1 181 ? 2.312 -26.250 -40.503 1.00 8.63 182 VAL A C 1
ATOM 1405 O O . VAL A 1 181 ? 2.966 -25.706 -39.608 1.00 7.77 182 VAL A O 1
ATOM 1409 N N . THR A 1 182 ? 1.399 -25.605 -41.220 1.00 8.12 183 THR A N 1
ATOM 1410 C CA . THR A 1 182 ? 1.039 -24.215 -40.942 1.00 7.94 183 THR A CA 1
ATOM 1411 C C . THR A 1 182 ? -0.490 -24.179 -40.755 1.00 7.39 183 THR A C 1
ATOM 1412 O O . THR A 1 182 ? -1.231 -24.676 -41.601 1.00 7.73 183 THR A O 1
ATOM 1416 N N . VAL A 1 183 ? -0.938 -23.673 -39.609 1.00 7.21 184 VAL A N 1
ATOM 1417 C CA . VAL A 1 183 ? -2.364 -23.618 -39.262 1.00 7.26 184 VAL A CA 1
ATOM 1418 C C . VAL A 1 183 ? -3.056 -22.338 -39.758 1.00 8.58 184 VAL A C 1
ATOM 1419 O O . VAL A 1 183 ? -2.749 -21.234 -39.299 1.00 8.08 184 VAL A O 1
ATOM 1423 N N . GLY A 1 184 ? -4.004 -22.512 -40.677 1.00 8.67 185 GLY A N 1
ATOM 1424 C CA . GLY A 1 184 ? -4.712 -21.379 -41.256 1.00 6.82 185 GLY A CA 1
ATOM 1425 C C . GLY A 1 184 ? -5.837 -20.805 -40.420 1.00 7.31 185 GLY A C 1
ATOM 1426 O O . GLY A 1 184 ? -6.444 -21.499 -39.602 1.00 8.27 185 GLY A O 1
ATOM 1427 N N . HIS A 1 185 ? -6.106 -19.513 -40.628 1.00 7.04 186 HIS A N 1
ATOM 1428 C CA . HIS A 1 185 ? -7.169 -18.784 -39.934 1.00 5.96 186 HIS A CA 1
ATOM 1429 C C . HIS A 1 185 ? -7.130 -18.786 -38.419 1.00 6.42 186 HIS A C 1
ATOM 1430 O O . HIS A 1 185 ? -8.139 -19.058 -37.772 1.00 7.80 186 HIS A O 1
ATOM 1437 N N . CYS A 1 186 ? -5.981 -18.465 -37.833 1.00 7.52 187 CYS A N 1
ATOM 1438 C CA . CYS A 1 186 ? -5.890 -18.426 -36.376 1.00 6.99 187 CYS A CA 1
ATOM 1439 C C . CYS A 1 186 ? -6.322 -17.067 -35.837 1.00 6.47 187 CYS A C 1
ATOM 1440 O O . CYS A 1 186 ? -6.391 -16.872 -34.624 1.00 5.62 187 CYS A O 1
ATOM 1443 N N . ASP A 1 187 ? -6.672 -16.167 -36.754 1.00 8.27 188 ASP A N 1
ATOM 1444 C CA . ASP A 1 187 ? -7.036 -14.789 -36.414 1.00 9.68 188 ASP A CA 1
ATOM 1445 C C . ASP A 1 187 ? -8.508 -14.372 -36.624 1.00 10.23 188 ASP A C 1
ATOM 1446 O O . ASP A 1 187 ? -8.780 -13.291 -37.145 1.00 9.90 188 ASP A O 1
ATOM 1451 N N . LEU A 1 188 ? -9.450 -15.209 -36.199 1.00 10.46 189 LEU A N 1
ATOM 1452 C CA . LEU A 1 188 ? -10.874 -14.880 -36.329 1.00 11.56 189 LEU A CA 1
ATOM 1453 C C . LEU A 1 188 ? -11.562 -14.686 -34.971 1.00 12.48 189 LEU A C 1
ATOM 1454 O O . LEU A 1 188 ? -12.774 -14.493 -34.889 1.00 12.74 189 L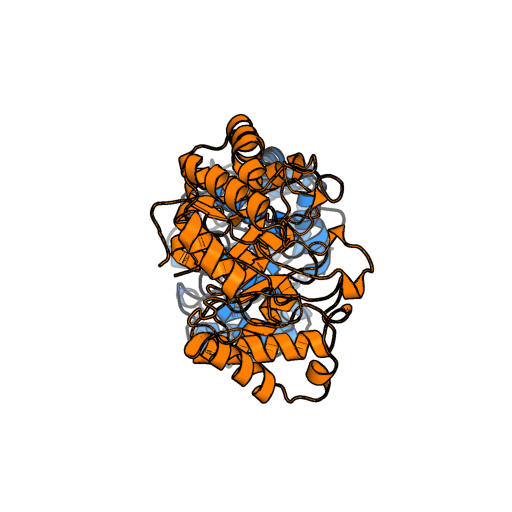EU A O 1
ATOM 1459 N N . LYS A 1 189 ? -10.761 -14.688 -33.910 1.00 13.95 190 LYS A N 1
ATOM 1460 C CA . LYS A 1 189 ? -11.236 -14.494 -32.542 1.00 14.51 190 LYS A CA 1
ATOM 1461 C C . LYS A 1 189 ? -10.012 -14.337 -31.636 1.00 14.38 190 LYS A C 1
ATOM 1462 O O . LYS A 1 189 ? -8.877 -14.521 -32.095 1.00 15.20 190 LYS A O 1
ATOM 1468 N N . ASP A 1 190 ? -10.239 -13.939 -30.381 1.00 15.02 191 ASP A N 1
ATOM 1469 C CA . ASP A 1 190 ? -9.161 -13.802 -29.402 1.00 17.52 191 ASP A CA 1
ATOM 1470 C C . ASP A 1 190 ? -8.728 -15.256 -29.274 1.00 17.69 191 ASP A C 1
ATOM 1471 O O . ASP A 1 190 ? -9.463 -16.085 -28.739 1.00 17.36 191 ASP A O 1
ATOM 1476 N N . ASN A 1 191 ? -7.548 -15.555 -29.801 1.00 16.19 192 ASN A N 1
ATOM 1477 C CA . ASN A 1 191 ? -7.060 -16.929 -29.865 1.00 14.31 192 ASN A CA 1
ATOM 1478 C C . ASN A 1 191 ? -5.606 -17.096 -29.389 1.00 14.64 192 ASN A C 1
ATOM 1479 O O . ASN A 1 191 ? -4.934 -18.060 -29.763 1.00 12.32 192 ASN A O 1
ATOM 1484 N N . LEU A 1 192 ? -5.135 -16.195 -28.529 1.00 14.28 193 LEU A N 1
ATOM 1485 C CA . LEU A 1 192 ? -3.747 -16.257 -28.063 1.00 15.05 193 LEU A CA 1
ATOM 1486 C C . LEU A 1 192 ? -3.332 -17.555 -27.371 1.00 13.86 193 LEU A C 1
ATOM 1487 O O . LEU A 1 192 ? -2.293 -18.123 -27.698 1.00 13.76 193 LEU A O 1
ATOM 1492 N N . ASP A 1 193 ? -4.152 -18.045 -26.448 1.00 16.73 194 ASP A N 1
ATOM 1493 C CA . ASP A 1 193 ? -3.807 -19.271 -25.732 1.00 19.49 194 ASP A CA 1
ATOM 1494 C C . ASP A 1 193 ? -3.523 -20.414 -26.680 1.00 17.29 194 ASP A C 1
ATOM 1495 O O . ASP A 1 193 ? -2.444 -21.002 -26.628 1.00 17.03 194 ASP A O 1
ATOM 1500 N N . ASN A 1 194 ? -4.458 -20.676 -27.589 1.00 15.27 195 ASN A N 1
ATOM 1501 C CA . ASN A 1 194 ? -4.283 -21.746 -28.560 1.00 14.32 195 ASN A CA 1
ATOM 1502 C C . ASN A 1 194 ? -3.068 -21.504 -29.453 1.00 13.51 195 ASN A C 1
ATOM 1503 O O . ASN A 1 194 ? -2.319 -22.425 -29.742 1.00 13.17 195 ASN A O 1
ATOM 1508 N N . ILE A 1 195 ? -2.891 -20.267 -29.915 1.00 10.36 196 ILE A N 1
ATOM 1509 C CA . ILE A 1 195 ? -1.771 -19.941 -30.790 1.00 9.90 196 ILE A CA 1
ATOM 1510 C C . ILE A 1 195 ? -0.424 -20.224 -30.120 1.00 9.25 196 ILE A C 1
ATOM 1511 O O . ILE A 1 195 ? 0.473 -20.784 -30.748 1.00 9.77 196 ILE A O 1
ATOM 1516 N N . LEU A 1 196 ? -0.292 -19.851 -28.848 1.00 8.73 197 LEU A N 1
ATOM 1517 C CA . LEU A 1 196 ? 0.953 -20.072 -28.111 1.00 11.00 197 LEU A CA 1
ATOM 1518 C C . LEU A 1 196 ? 1.241 -21.574 -27.985 1.00 12.13 197 LEU A C 1
ATOM 1519 O O . LEU A 1 196 ? 2.386 -22.019 -28.140 1.00 12.41 197 LEU A O 1
ATOM 1524 N N . LYS A 1 197 ? 0.184 -22.353 -27.766 1.00 11.36 198 LYS A N 1
ATOM 1525 C CA . LYS A 1 197 ? 0.309 -23.802 -27.651 1.00 11.92 198 LYS A CA 1
ATOM 1526 C C . LYS A 1 197 ? 0.713 -24.411 -28.982 1.00 10.78 198 LYS A C 1
ATOM 1527 O O . LYS A 1 197 ? 1.615 -25.255 -29.034 1.00 11.95 198 LYS A O 1
ATOM 1533 N N . MET A 1 198 ? 0.101 -23.943 -30.068 1.00 9.07 199 MET A N 1
ATOM 1534 C CA . MET A 1 198 ? 0.431 -24.458 -31.394 1.00 9.67 199 MET A CA 1
ATOM 1535 C C . MET A 1 198 ? 1.884 -24.184 -31.738 1.00 10.78 199 MET A C 1
ATOM 1536 O O . MET A 1 198 ? 2.588 -25.065 -32.243 1.00 9.36 199 MET A O 1
ATOM 1541 N N . ILE A 1 199 ? 2.340 -22.964 -31.450 1.00 9.23 200 ILE A N 1
ATOM 1542 C CA . ILE A 1 199 ? 3.724 -22.599 -31.711 1.00 11.17 200 ILE A CA 1
ATOM 1543 C C . ILE A 1 199 ? 4.661 -23.445 -30.818 1.00 9.55 200 ILE A C 1
ATOM 1544 O O . ILE A 1 199 ? 5.719 -23.877 -31.263 1.00 10.23 200 ILE A O 1
ATOM 1549 N N . ASP A 1 200 ? 4.233 -23.717 -29.587 1.00 12.73 201 ASP A N 1
ATOM 1550 C CA . ASP A 1 200 ? 5.020 -24.514 -28.657 1.00 14.62 201 ASP A CA 1
ATOM 1551 C C . ASP A 1 200 ? 5.216 -25.945 -29.174 1.00 14.70 201 ASP A C 1
ATOM 1552 O O . ASP A 1 200 ? 6.245 -26.561 -28.921 1.00 13.36 201 ASP A O 1
ATOM 1557 N N . LEU A 1 201 ? 4.230 -26.461 -29.906 1.00 14.84 202 LEU A N 1
ATOM 1558 C CA . LEU A 1 201 ? 4.317 -27.806 -30.480 1.00 14.68 202 LEU A CA 1
ATOM 1559 C C . LEU A 1 201 ? 5.226 -27.804 -31.712 1.00 14.21 202 LEU A C 1
ATOM 1560 O O . LEU A 1 201 ? 5.552 -28.864 -32.248 1.00 14.42 202 LEU A O 1
ATOM 1565 N N . GLY A 1 202 ? 5.590 -26.610 -32.184 1.00 11.49 203 GLY A N 1
ATOM 1566 C CA . GLY A 1 202 ? 6.471 -26.485 -33.334 1.00 8.38 203 GLY A CA 1
ATOM 1567 C C . GLY A 1 202 ? 5.852 -26.128 -34.672 1.00 8.28 203 GLY A C 1
ATOM 1568 O O . GLY A 1 202 ? 6.546 -26.071 -35.685 1.00 8.80 203 GLY A O 1
ATOM 1569 N N . ALA A 1 203 ? 4.548 -25.880 -34.687 1.00 7.58 204 ALA A N 1
ATOM 1570 C CA . ALA A 1 203 ? 3.858 -25.532 -35.917 1.00 8.72 204 ALA A CA 1
ATOM 1571 C C . ALA A 1 203 ? 3.919 -24.022 -36.218 1.00 8.18 204 ALA A C 1
ATOM 1572 O O . ALA A 1 203 ? 4.333 -23.228 -35.356 1.00 9.90 204 ALA A O 1
ATOM 1574 N N . TYR A 1 204 ? 3.632 -23.662 -37.473 1.00 7.61 205 TYR A N 1
ATOM 1575 C CA . TYR A 1 204 ? 3.554 -22.251 -37.882 1.00 7.16 205 TYR A CA 1
ATOM 1576 C C . TYR A 1 204 ? 2.066 -21.891 -37.809 1.00 10.53 205 TYR A C 1
ATOM 1577 O O . TYR A 1 204 ? 1.194 -22.772 -37.923 1.00 9.25 205 TYR A O 1
ATOM 1586 N N . VAL A 1 205 ? 1.779 -20.618 -37.549 1.00 7.89 206 VAL A N 1
ATOM 1587 C CA . VAL A 1 205 ? 0.404 -20.124 -37.460 1.00 7.91 206 VAL A CA 1
ATOM 1588 C C . VAL A 1 205 ? 0.203 -18.980 -38.459 1.00 9.60 206 VAL A C 1
ATOM 1589 O O . VAL A 1 205 ? 1.154 -18.276 -38.821 1.00 7.61 206 VAL A O 1
ATOM 1593 N N . GLN A 1 206 ? -1.034 -18.821 -38.925 1.00 9.66 207 GLN A N 1
ATOM 1594 C CA . GLN A 1 206 ? -1.342 -17.779 -39.888 1.00 8.29 207 GLN A CA 1
ATOM 1595 C C . GLN A 1 206 ? -2.445 -16.805 -39.500 1.00 8.94 207 GLN A C 1
ATOM 1596 O O . GLN A 1 206 ? -3.465 -17.188 -38.932 1.00 7.83 207 GLN A O 1
ATOM 1602 N N . PHE A 1 207 ? -2.155 -15.521 -39.721 1.00 7.92 208 PHE A N 1
ATOM 1603 C CA . PHE A 1 207 ? -3.106 -14.437 -39.512 1.00 7.32 208 PHE A CA 1
ATOM 1604 C C . PHE A 1 207 ? -3.382 -14.134 -40.983 1.00 6.35 208 PHE A C 1
ATOM 1605 O O . PHE A 1 207 ? -2.732 -13.276 -41.600 1.00 6.87 208 PHE A O 1
ATOM 1613 N N . ASP A 1 208 ? -4.292 -14.915 -41.565 1.00 6.20 209 ASP A N 1
ATOM 1614 C CA . ASP A 1 208 ? -4.624 -14.810 -42.992 1.00 6.58 209 ASP A CA 1
ATOM 1615 C C . ASP A 1 208 ? -6.024 -14.308 -43.355 1.00 5.98 209 ASP A C 1
ATOM 1616 O O . ASP A 1 208 ? -6.454 -14.478 -44.502 1.00 6.82 209 ASP A O 1
ATOM 1621 N N . THR A 1 209 ? -6.736 -13.740 -42.387 1.00 7.32 210 THR A N 1
ATOM 1622 C CA . THR A 1 209 ? -8.070 -13.199 -42.650 1.00 7.92 210 THR A CA 1
ATOM 1623 C C . THR A 1 209 ? -8.043 -11.667 -42.461 1.00 9.87 210 THR A C 1
ATOM 1624 O O . THR A 1 209 ? -9.055 -11.037 -42.118 1.00 7.68 210 THR A O 1
ATOM 1628 N N . ILE A 1 210 ? -6.861 -11.092 -42.680 1.00 8.39 211 ILE A N 1
ATOM 1629 C CA . ILE A 1 210 ? -6.655 -9.651 -42.561 1.00 9.31 211 ILE A CA 1
ATOM 1630 C C . ILE A 1 210 ? -7.635 -8.924 -43.477 1.00 10.25 211 ILE A C 1
ATOM 1631 O O . ILE A 1 210 ? -7.755 -9.269 -44.652 1.00 9.67 211 ILE A O 1
ATOM 1636 N N . GLY A 1 211 ? -8.350 -7.944 -42.920 1.00 11.60 212 GLY A N 1
ATOM 1637 C CA . GLY A 1 211 ? -9.320 -7.188 -43.703 1.00 12.95 212 GLY A CA 1
ATOM 1638 C C . GLY A 1 211 ? -10.758 -7.659 -43.529 1.00 12.40 212 GLY A C 1
ATOM 1639 O O . GLY A 1 211 ? -11.689 -6.946 -43.901 1.00 11.57 212 GLY A O 1
ATOM 1640 N N . LYS A 1 212 ? -10.945 -8.858 -42.975 1.00 11.17 213 LYS A N 1
ATOM 1641 C CA . LYS A 1 212 ? -12.283 -9.415 -42.756 1.00 10.95 213 LYS A CA 1
ATOM 1642 C C . LYS A 1 212 ? -12.769 -8.977 -41.384 1.00 11.71 213 LYS A C 1
ATOM 1643 O O . LYS A 1 212 ? -13.039 -9.785 -40.495 1.00 11.25 213 LYS A O 1
ATOM 1649 N N . ASN A 1 213 ? -12.912 -7.660 -41.255 1.00 13.59 214 ASN A N 1
ATOM 1650 C CA . ASN A 1 213 ? -13.312 -7.005 -40.021 1.00 15.46 214 ASN A CA 1
ATOM 1651 C C . ASN A 1 213 ? -14.732 -7.235 -39.510 1.00 16.71 214 ASN A C 1
ATOM 1652 O O . ASN A 1 213 ? -15.041 -6.915 -38.359 1.00 18.69 214 ASN A O 1
ATOM 1657 N N . SER A 1 214 ? -15.592 -7.799 -40.349 1.00 17.84 215 SER A N 1
ATOM 1658 C CA . SER A 1 214 ? -16.953 -8.099 -39.918 1.00 20.12 215 SER A CA 1
ATOM 1659 C C . SER A 1 214 ? -16.947 -9.424 -39.152 1.00 20.41 215 SER A C 1
ATOM 1660 O O . SER A 1 214 ? -17.920 -9.785 -38.489 1.00 20.57 215 SER A O 1
ATOM 1663 N N . TYR A 1 215 ? -15.839 -10.152 -39.250 1.00 20.97 216 TYR A N 1
ATOM 1664 C CA . TYR A 1 215 ? -15.681 -11.418 -38.537 1.00 19.52 216 TYR A CA 1
ATOM 1665 C C . TYR A 1 215 ? -14.900 -11.139 -37.260 1.00 18.03 216 TYR A C 1
ATOM 1666 O O . TYR A 1 215 ? -15.271 -11.579 -36.170 1.00 17.45 216 TYR A O 1
ATOM 1675 N N . TYR A 1 216 ? -13.826 -10.369 -37.415 1.00 15.23 217 TYR A N 1
ATOM 1676 C CA . TYR A 1 216 ? -12.928 -10.028 -36.314 1.00 14.34 217 TYR A CA 1
ATOM 1677 C C . TYR A 1 216 ? -12.172 -8.767 -36.751 1.00 11.42 217 TYR A C 1
ATOM 1678 O O . TYR A 1 216 ? -11.772 -8.658 -37.909 1.00 11.33 217 TYR A O 1
ATOM 1687 N N . PRO A 1 217 ? -11.964 -7.807 -35.834 1.00 12.26 218 PRO A N 1
ATOM 1688 C CA . PRO A 1 217 ? -11.253 -6.576 -36.209 1.00 11.89 218 PRO A CA 1
ATOM 1689 C C . PRO A 1 217 ? -9.724 -6.633 -36.351 1.00 11.17 218 PRO A C 1
ATOM 1690 O O . PRO A 1 217 ? -9.033 -7.254 -35.538 1.00 11.54 218 PRO A O 1
ATOM 1694 N N . ASP A 1 218 ? -9.212 -5.967 -37.385 1.00 10.57 219 ASP A N 1
ATOM 1695 C CA . ASP A 1 218 ? -7.767 -5.885 -37.646 1.00 12.29 219 ASP A CA 1
ATOM 1696 C C . ASP A 1 218 ? -7.015 -5.342 -36.427 1.00 13.68 219 ASP A C 1
ATOM 1697 O O . ASP A 1 218 ? -5.854 -5.701 -36.197 1.00 13.92 219 ASP A O 1
ATOM 1702 N N . GLU A 1 219 ? -7.665 -4.458 -35.670 1.00 13.58 220 GLU A N 1
ATOM 1703 C CA . GLU A 1 219 ? -7.060 -3.885 -34.469 1.00 15.71 220 GLU A CA 1
ATOM 1704 C C . GLU A 1 219 ? -6.704 -4.995 -33.476 1.00 15.61 220 GLU A C 1
ATOM 1705 O O . GLU A 1 219 ? -5.682 -4.929 -32.786 1.00 14.00 220 GLU A O 1
ATOM 1711 N N . LYS A 1 220 ? -7.560 -6.011 -33.402 1.00 13.92 221 LYS A N 1
ATOM 1712 C CA . LYS A 1 220 ? -7.325 -7.135 -32.508 1.00 13.00 221 LYS A CA 1
ATOM 1713 C C . LYS A 1 220 ? -6.293 -8.107 -33.080 1.00 11.73 221 LYS A C 1
ATOM 1714 O O . LYS A 1 220 ? -5.578 -8.753 -32.323 1.00 10.47 221 LYS A O 1
ATOM 1720 N N . ARG A 1 221 ? -6.210 -8.191 -34.407 1.00 10.29 222 ARG A N 1
ATOM 1721 C CA . ARG A 1 221 ? -5.204 -9.031 -35.061 1.00 11.48 222 ARG A CA 1
ATOM 1722 C C . ARG A 1 221 ? -3.843 -8.389 -34.727 1.00 12.42 222 ARG A C 1
ATOM 1723 O O . ARG A 1 221 ? -2.883 -9.077 -34.363 1.00 11.92 222 ARG A O 1
ATOM 1731 N N . ILE A 1 222 ? -3.785 -7.059 -34.818 1.00 10.49 223 ILE A N 1
ATOM 1732 C CA . ILE A 1 222 ? -2.561 -6.317 -34.512 1.00 9.94 223 ILE A CA 1
ATOM 1733 C C . ILE A 1 222 ? -2.141 -6.546 -33.056 1.00 9.14 223 ILE A C 1
ATOM 1734 O O . ILE A 1 222 ? -0.962 -6.796 -32.788 1.00 10.47 223 ILE A O 1
ATOM 1739 N N . ALA A 1 223 ? -3.107 -6.533 -32.135 1.00 9.62 224 ALA A N 1
ATOM 1740 C CA . ALA A 1 223 ? -2.825 -6.755 -30.715 1.00 8.82 224 ALA A CA 1
ATOM 1741 C C . ALA A 1 223 ? -2.232 -8.165 -30.508 1.00 11.14 224 ALA A C 1
ATOM 1742 O O . ALA A 1 223 ? -1.297 -8.335 -29.721 1.00 8.84 224 ALA A O 1
ATOM 1744 N N . MET A 1 224 ? -2.768 -9.161 -31.221 1.00 9.10 225 MET A N 1
ATOM 1745 C CA . MET A 1 224 ? -2.251 -10.527 -31.105 1.00 9.86 225 MET A CA 1
ATOM 1746 C C . MET A 1 224 ? -0.852 -10.605 -31.700 1.00 8.82 225 MET A C 1
ATOM 1747 O O . MET A 1 224 ? 0.017 -11.269 -31.139 1.00 10.57 225 MET A O 1
ATOM 1752 N N . LEU A 1 225 ? -0.610 -9.916 -32.814 1.00 8.51 226 LEU A N 1
ATOM 1753 C CA . LEU A 1 225 ? 0.730 -9.937 -33.397 1.00 9.44 226 LEU A CA 1
ATOM 1754 C C . LEU A 1 225 ? 1.745 -9.352 -32.406 1.00 10.14 226 LEU A C 1
ATOM 1755 O O . LEU A 1 225 ? 2.856 -9.861 -32.280 1.00 9.87 226 LEU A O 1
ATOM 1760 N N . HIS A 1 226 ? 1.343 -8.315 -31.673 1.00 11.43 227 HIS A N 1
ATOM 1761 C CA . HIS A 1 226 ? 2.221 -7.706 -30.677 1.00 11.47 227 HIS A CA 1
ATOM 1762 C C . HIS A 1 226 ? 2.565 -8.688 -29.560 1.00 11.45 227 HIS A C 1
ATOM 1763 O O . HIS A 1 226 ? 3.697 -8.712 -29.077 1.00 8.56 227 HIS A O 1
ATOM 1770 N N . ALA A 1 227 ? 1.593 -9.505 -29.160 1.00 9.81 228 ALA A N 1
ATOM 1771 C CA . ALA A 1 227 ? 1.805 -10.501 -28.104 1.00 9.80 228 ALA A CA 1
ATOM 1772 C C . ALA A 1 227 ? 2.882 -11.491 -28.562 1.00 8.95 228 ALA A C 1
ATOM 1773 O O . ALA A 1 227 ? 3.750 -11.884 -27.784 1.00 10.69 228 ALA A O 1
ATOM 1775 N N . LEU A 1 228 ? 2.841 -11.852 -29.839 1.00 9.20 229 LEU A N 1
ATOM 1776 C CA . LEU A 1 228 ? 3.809 -12.781 -30.415 1.00 9.74 229 LEU A CA 1
ATOM 1777 C C . LEU A 1 228 ? 5.186 -12.127 -30.534 1.00 11.18 229 LEU A C 1
ATOM 1778 O O . LEU A 1 228 ? 6.202 -12.727 -30.189 1.00 10.87 229 LEU A O 1
ATOM 1783 N N . ARG A 1 229 ? 5.208 -10.878 -30.975 1.00 9.15 230 ARG A N 1
ATOM 1784 C CA . ARG A 1 229 ? 6.455 -10.136 -31.086 1.00 11.34 230 ARG A CA 1
ATOM 1785 C C . ARG A 1 229 ? 7.105 -9.971 -29.700 1.00 10.19 230 ARG A C 1
ATOM 1786 O O . ARG A 1 229 ? 8.321 -10.146 -29.555 1.00 12.99 230 ARG A O 1
ATOM 1794 N N . ASP A 1 230 ? 6.293 -9.667 -28.688 1.00 9.25 231 ASP A N 1
ATOM 1795 C CA . ASP A 1 230 ? 6.781 -9.476 -27.322 1.00 11.02 231 ASP A CA 1
ATOM 1796 C C . ASP A 1 230 ? 7.415 -10.738 -26.741 1.00 12.25 231 ASP A C 1
ATOM 1797 O O . ASP A 1 230 ? 8.245 -10.663 -25.837 1.00 12.86 231 ASP A O 1
ATOM 1802 N N . ARG A 1 231 ? 6.999 -11.894 -27.242 1.00 10.61 232 ARG A N 1
ATOM 1803 C CA . ARG A 1 231 ? 7.515 -13.172 -26.761 1.00 12.16 232 ARG A CA 1
ATOM 1804 C C . ARG A 1 231 ? 8.580 -13.765 -27.684 1.00 12.73 232 ARG A C 1
ATOM 1805 O O . ARG A 1 231 ? 9.028 -14.907 -27.486 1.00 13.57 232 ARG A O 1
ATOM 1813 N N . GLY A 1 232 ? 8.993 -12.977 -28.673 1.00 11.48 233 GLY A N 1
ATOM 1814 C CA . GLY A 1 232 ? 9.998 -13.407 -29.632 1.00 11.92 233 GLY A CA 1
ATOM 1815 C C . GLY A 1 232 ? 9.559 -14.571 -30.505 1.00 11.95 233 GLY A C 1
ATOM 1816 O O . GLY A 1 232 ? 10.396 -15.366 -30.950 1.00 9.77 233 GLY A O 1
ATOM 1817 N N . LEU A 1 233 ? 8.261 -14.613 -30.814 1.00 10.34 234 LEU A N 1
ATOM 1818 C CA . LEU A 1 233 ? 7.669 -15.697 -31.609 1.00 11.38 234 LEU A CA 1
ATOM 1819 C C . LEU A 1 233 ? 7.342 -15.381 -33.082 1.00 11.15 234 LEU A C 1
ATOM 1820 O O . LEU A 1 233 ? 6.722 -16.197 -33.770 1.00 9.83 234 LEU A O 1
ATOM 1825 N N . LEU A 1 234 ? 7.781 -14.227 -33.584 1.00 11.07 235 LEU A N 1
ATOM 1826 C CA . LEU A 1 234 ? 7.499 -13.859 -34.974 1.00 10.39 235 LEU A CA 1
ATOM 1827 C C . LEU A 1 234 ? 8.032 -14.809 -36.039 1.00 9.46 235 LEU A C 1
ATOM 1828 O O . LEU A 1 234 ? 7.535 -14.809 -37.167 1.00 7.89 235 LEU A O 1
ATOM 1833 N N . ASN A 1 235 ? 9.035 -15.619 -35.706 1.00 9.32 236 ASN A N 1
ATOM 1834 C CA . ASN A 1 235 ? 9.570 -16.557 -36.696 1.00 11.58 236 ASN A CA 1
ATOM 1835 C C . ASN A 1 235 ? 8.627 -17.746 -36.977 1.00 10.32 236 ASN A C 1
ATOM 1836 O O . ASN A 1 235 ? 8.976 -18.640 -37.748 1.00 12.67 236 ASN A O 1
ATOM 1841 N N . ARG A 1 236 ? 7.445 -17.747 -36.360 1.00 9.04 237 ARG A N 1
ATOM 1842 C CA . ARG A 1 236 ? 6.462 -18.818 -36.579 1.00 10.78 237 ARG A CA 1
ATOM 1843 C C . ARG A 1 236 ? 5.127 -18.295 -37.120 1.00 10.87 237 ARG A C 1
ATOM 1844 O O . ARG A 1 236 ? 4.177 -19.063 -37.286 1.00 8.17 237 ARG A O 1
ATOM 1852 N N . VAL A 1 237 ? 5.087 -16.999 -37.443 1.00 10.73 238 VAL A N 1
ATOM 1853 C CA . VAL A 1 237 ? 3.878 -16.338 -37.941 1.00 8.82 238 VAL A CA 1
ATOM 1854 C C . VAL A 1 237 ? 3.957 -15.925 -39.407 1.00 6.95 238 VAL A C 1
ATOM 1855 O O . VAL A 1 237 ? 4.963 -15.358 -39.853 1.00 5.85 238 VAL A O 1
ATOM 1859 N N . MET A 1 238 ? 2.913 -16.263 -40.165 1.00 3.64 239 MET A N 1
ATOM 1860 C CA . MET A 1 238 ? 2.813 -15.874 -41.563 1.00 4.44 239 MET A CA 1
ATOM 1861 C C . MET A 1 238 ? 1.486 -15.119 -41.762 1.00 5.97 239 MET A C 1
ATOM 1862 O O . MET A 1 238 ? 0.569 -15.236 -40.934 1.00 6.50 239 MET A O 1
ATOM 1867 N N . LEU A 1 239 ? 1.405 -14.335 -42.839 1.00 5.26 240 LEU A N 1
ATOM 1868 C CA . LEU A 1 239 ? 0.247 -13.470 -43.092 1.00 5.75 240 LEU A CA 1
ATOM 1869 C C . LEU A 1 239 ? -0.379 -13.577 -44.470 1.00 4.95 240 LEU A C 1
ATOM 1870 O O . LEU A 1 239 ? 0.286 -13.940 -45.439 1.00 4.80 240 LEU A O 1
ATOM 1875 N N . SER A 1 240 ? -1.663 -13.198 -44.546 1.00 4.82 241 SER A N 1
ATOM 1876 C CA . SER A 1 240 ? -2.413 -13.181 -45.802 1.00 6.13 241 SER A CA 1
ATOM 1877 C C . SER A 1 240 ? -3.810 -12.540 -45.656 1.00 4.31 241 SER A C 1
ATOM 1878 O O . SER A 1 240 ? -4.207 -12.142 -44.559 1.00 5.53 241 SER A O 1
ATOM 1881 N N . MET A 1 241 ? -4.528 -12.455 -46.776 1.00 8.52 242 MET A N 1
ATOM 1882 C CA . MET A 1 241 ? -5.875 -11.866 -46.847 1.00 9.39 242 MET A CA 1
ATOM 1883 C C . MET A 1 241 ? -6.982 -12.917 -47.061 1.00 10.14 242 MET A C 1
ATOM 1884 O O . MET A 1 241 ? -8.160 -12.682 -46.750 1.00 7.73 242 MET A O 1
ATOM 1889 N N . ASP A 1 242 ? -6.599 -14.065 -47.623 1.00 9.06 243 ASP A N 1
ATOM 1890 C CA . ASP A 1 242 ? -7.545 -15.134 -47.956 1.00 8.85 243 ASP A CA 1
ATOM 1891 C C . ASP A 1 242 ? -8.690 -14.585 -48.833 1.00 9.57 243 ASP A C 1
ATOM 1892 O O . ASP A 1 242 ? -9.873 -14.734 -48.479 1.00 9.82 243 ASP A O 1
ATOM 1897 N N . ILE A 1 243 ? -8.329 -13.903 -49.928 1.00 9.67 244 ILE A N 1
ATOM 1898 C CA . ILE A 1 243 ? -9.316 -13.356 -50.873 1.00 10.95 244 ILE A CA 1
ATOM 1899 C C . ILE A 1 243 ? -10.072 -14.557 -51.470 1.00 11.55 244 ILE A C 1
ATOM 1900 O O . ILE A 1 243 ? -9.449 -15.539 -51.899 1.00 10.65 244 ILE A O 1
ATOM 1905 N N . THR A 1 244 ? -11.402 -14.469 -51.482 1.00 10.54 245 THR A N 1
ATOM 1906 C CA . THR A 1 244 ? -12.254 -15.554 -51.974 1.00 11.43 245 THR A CA 1
ATOM 1907 C C . THR A 1 244 ? -13.435 -15.108 -52.849 1.00 12.94 245 THR A C 1
ATOM 1908 O O . THR A 1 244 ? -14.046 -15.936 -53.519 1.00 10.95 245 THR A O 1
ATOM 1912 N N . ARG A 1 245 ? -13.745 -13.811 -52.850 1.00 11.65 246 ARG A N 1
ATOM 1913 C CA . ARG A 1 245 ? -14.888 -13.288 -53.607 1.00 12.04 246 ARG A CA 1
ATOM 1914 C C . ARG A 1 245 ? -14.576 -12.178 -54.588 1.00 11.48 246 ARG A C 1
ATOM 1915 O O . ARG A 1 245 ? -13.612 -11.438 -54.418 1.00 8.62 246 ARG A O 1
ATOM 1923 N N . ARG A 1 246 ? -15.411 -12.057 -55.616 1.00 11.14 247 ARG A N 1
ATOM 1924 C CA . ARG A 1 246 ? -15.252 -10.998 -56.617 1.00 11.90 247 ARG A CA 1
ATOM 1925 C C . ARG A 1 246 ? -15.374 -9.631 -55.919 1.00 11.13 247 ARG A C 1
ATOM 1926 O O . ARG A 1 246 ? -14.651 -8.691 -56.251 1.00 12.05 247 ARG A O 1
ATOM 1934 N N . SER A 1 247 ? -16.249 -9.554 -54.917 1.00 11.38 248 SER A N 1
ATOM 1935 C CA . SER A 1 247 ? -16.471 -8.312 -54.181 1.00 11.85 248 SER A CA 1
ATOM 1936 C C . SER A 1 247 ? -15.265 -7.869 -53.350 1.00 11.80 248 SER A C 1
ATOM 1937 O O . SER A 1 247 ? -15.242 -6.755 -52.821 1.00 11.02 248 SER A O 1
ATOM 1940 N N . HIS A 1 248 ? -14.272 -8.749 -53.226 1.00 11.05 249 HIS A N 1
ATOM 1941 C CA . HIS A 1 248 ? -13.042 -8.431 -52.496 1.00 11.23 249 HIS A CA 1
ATOM 1942 C C . HIS A 1 248 ? -12.057 -7.676 -53.410 1.00 9.42 249 HIS A C 1
ATOM 1943 O O . HIS A 1 248 ? -11.148 -6.997 -52.930 1.00 11.08 249 HIS A O 1
ATOM 1950 N N . LEU A 1 249 ? -12.225 -7.832 -54.720 1.00 9.23 250 LEU A N 1
ATOM 1951 C CA . LEU A 1 249 ? -11.370 -7.196 -55.714 1.00 10.55 250 LEU A CA 1
ATOM 1952 C C . LEU A 1 249 ? -11.623 -5.685 -55.787 1.00 11.96 250 LEU A C 1
ATOM 1953 O O . LEU A 1 249 ? -12.752 -5.233 -55.633 1.00 12.08 250 LEU A O 1
ATOM 1958 N N . LYS A 1 250 ? -10.558 -4.914 -55.990 1.00 12.31 251 LYS A N 1
ATOM 1959 C CA . LYS A 1 250 ? -10.670 -3.454 -56.061 1.00 12.68 251 LYS A CA 1
ATOM 1960 C C . LYS A 1 250 ? -11.590 -2.978 -57.191 1.00 11.76 251 LYS A C 1
ATOM 1961 O O . LYS A 1 250 ? -12.372 -2.050 -56.995 1.00 13.43 251 LYS A O 1
ATOM 1967 N N . ALA A 1 251 ? -11.511 -3.625 -58.354 1.00 11.33 252 ALA A N 1
ATOM 1968 C CA . ALA A 1 251 ? -12.347 -3.273 -59.505 1.00 11.49 252 ALA A CA 1
ATOM 1969 C C . ALA A 1 251 ? -13.848 -3.404 -59.204 1.00 13.04 252 ALA A C 1
ATOM 1970 O O . ALA A 1 251 ? -14.671 -2.806 -59.895 1.00 14.64 252 ALA A O 1
ATOM 1972 N N . ASN A 1 252 ? -14.188 -4.202 -58.191 1.00 11.63 253 ASN A N 1
ATOM 1973 C CA . ASN A 1 252 ? -15.576 -4.408 -57.776 1.00 11.31 253 ASN A CA 1
ATOM 1974 C C . ASN A 1 252 ? -15.918 -3.665 -56.486 1.00 9.29 253 ASN A C 1
ATOM 1975 O O . ASN A 1 252 ? -16.881 -4.002 -55.807 1.00 7.24 253 ASN A O 1
ATOM 1980 N N . GLY A 1 253 ? -15.115 -2.657 -56.147 1.00 10.55 254 GLY A N 1
ATOM 1981 C CA . GLY A 1 253 ? -15.351 -1.878 -54.940 1.00 8.57 254 GLY A CA 1
ATOM 1982 C C . GLY A 1 253 ? -14.809 -2.492 -53.669 1.00 10.53 254 GLY A C 1
ATOM 1983 O O . GLY A 1 253 ? -15.198 -2.098 -52.573 1.00 10.29 254 GLY A O 1
ATOM 1984 N N . GLY A 1 254 ? -13.927 -3.478 -53.817 1.00 11.64 255 GLY A N 1
ATOM 1985 C CA . GLY A 1 254 ? -13.343 -4.137 -52.663 1.00 11.38 255 GLY A CA 1
ATOM 1986 C C . GLY A 1 254 ? -12.000 -3.553 -52.234 1.00 12.13 255 GLY A C 1
ATOM 1987 O O . GLY A 1 254 ? -11.584 -2.489 -52.700 1.00 11.87 255 GLY A O 1
ATOM 1988 N N . TYR A 1 255 ? -11.297 -4.291 -51.382 1.00 11.09 256 TYR A N 1
ATOM 1989 C CA . TYR A 1 255 ? -10.011 -3.859 -50.849 1.00 11.97 256 TYR A CA 1
ATOM 1990 C C . TYR A 1 255 ? -8.773 -4.419 -51.547 1.00 12.60 256 TYR A C 1
ATOM 1991 O O . TYR A 1 255 ? -7.694 -3.832 -51.449 1.00 12.66 256 TYR A O 1
ATOM 2000 N N . GLY A 1 256 ? -8.931 -5.545 -52.245 1.00 11.19 257 GLY A N 1
ATOM 2001 C CA . GLY A 1 256 ? -7.816 -6.162 -52.956 1.00 10.67 257 GLY A CA 1
ATOM 2002 C C . GLY A 1 256 ? -6.760 -6.866 -52.103 1.00 10.06 257 GLY A C 1
ATOM 2003 O O . GLY A 1 256 ? -6.707 -6.709 -50.865 1.00 7.12 257 GLY A O 1
ATOM 2004 N N . TYR A 1 257 ? -5.915 -7.648 -52.777 1.00 9.09 258 TYR A N 1
ATOM 2005 C CA . TYR A 1 257 ? -4.834 -8.387 -52.117 1.00 10.75 258 TYR A CA 1
ATOM 2006 C C . TYR A 1 257 ? -3.804 -7.458 -51.482 1.00 9.64 258 TYR A C 1
ATOM 2007 O O . TYR A 1 257 ? -3.345 -7.709 -50.364 1.00 11.60 258 TYR A O 1
ATOM 2016 N N . ASP A 1 258 ? -3.457 -6.379 -52.184 1.00 10.65 259 ASP A N 1
ATOM 2017 C CA . ASP A 1 258 ? -2.461 -5.435 -51.669 1.00 8.27 259 ASP A CA 1
ATOM 2018 C C . ASP A 1 258 ? -2.893 -4.593 -50.475 1.00 8.62 259 ASP A C 1
ATOM 2019 O O . ASP A 1 258 ? -2.142 -3.735 -50.028 1.00 10.85 259 ASP A O 1
ATOM 2024 N N . TYR A 1 259 ? -4.108 -4.821 -49.976 1.00 8.35 260 TYR A N 1
ATOM 2025 C CA . TYR A 1 259 ? -4.602 -4.121 -48.793 1.00 7.58 260 TYR A CA 1
ATOM 2026 C C . TYR A 1 259 ? -3.636 -4.434 -47.650 1.00 9.33 260 TYR A C 1
ATOM 2027 O O . TYR A 1 259 ? -3.432 -3.623 -46.751 1.00 8.17 260 TYR A O 1
ATOM 2036 N N . LEU A 1 260 ? -3.049 -5.629 -47.694 1.00 8.70 261 LEU A N 1
ATOM 2037 C CA . LEU A 1 260 ? -2.101 -6.054 -46.672 1.00 8.94 261 LEU A CA 1
ATOM 2038 C C . LEU A 1 260 ? -0.944 -5.062 -46.580 1.00 7.45 261 LEU A C 1
ATOM 2039 O O . LEU A 1 260 ? -0.519 -4.698 -45.486 1.00 8.25 261 LEU A O 1
ATOM 2044 N N . LEU A 1 261 ? -0.475 -4.602 -47.735 1.00 8.40 262 LEU A N 1
ATOM 2045 C CA . LEU A 1 261 ? 0.665 -3.687 -47.791 1.00 11.16 262 LEU A CA 1
ATOM 2046 C C . LEU A 1 261 ? 0.319 -2.196 -47.803 1.00 12.11 262 LEU A C 1
ATOM 2047 O O . LEU A 1 261 ? 1.076 -1.373 -47.277 1.00 10.60 262 LEU A O 1
ATOM 2052 N N . THR A 1 262 ? -0.826 -1.851 -48.386 1.00 11.54 263 THR A N 1
ATOM 2053 C CA . THR A 1 262 ? -1.244 -0.449 -48.462 1.00 10.76 263 THR A CA 1
ATOM 2054 C C . THR A 1 262 ? -1.916 0.011 -47.178 1.00 10.46 263 THR A C 1
ATOM 2055 O O . THR A 1 262 ? -1.858 1.196 -46.834 1.00 10.92 263 THR A O 1
ATOM 2059 N N . THR A 1 263 ? -2.488 -0.931 -46.427 1.00 7.85 264 THR A N 1
ATOM 2060 C CA . THR A 1 263 ? -3.202 -0.584 -45.209 1.00 6.69 264 THR A CA 1
ATOM 2061 C C . THR A 1 263 ? -2.840 -1.307 -43.915 1.00 6.84 264 THR A C 1
ATOM 2062 O O . THR A 1 263 ? -2.540 -0.657 -42.920 1.00 7.41 264 THR A O 1
ATOM 2066 N N . PHE A 1 264 ? -2.872 -2.643 -43.910 1.00 4.98 265 PHE A N 1
ATOM 2067 C CA . PHE A 1 264 ? -2.597 -3.382 -42.683 1.00 4.75 265 PHE A CA 1
ATOM 2068 C C . PHE A 1 264 ? -1.172 -3.249 -42.140 1.00 4.21 265 PHE A C 1
ATOM 2069 O O . PHE A 1 264 ? -0.996 -2.939 -40.965 1.00 6.26 265 PHE A O 1
ATOM 2077 N N . ILE A 1 265 ? -0.170 -3.519 -42.976 1.00 6.75 266 ILE A N 1
ATOM 2078 C CA . ILE A 1 265 ? 1.228 -3.411 -42.538 1.00 6.62 266 ILE A CA 1
ATOM 2079 C C . ILE A 1 265 ? 1.554 -1.972 -42.086 1.00 7.98 266 ILE A C 1
ATOM 2080 O O . ILE A 1 265 ? 2.260 -1.784 -41.096 1.00 6.90 266 ILE A O 1
ATOM 2085 N N . PRO A 1 266 ? 1.063 -0.941 -42.815 1.00 7.63 267 PRO A N 1
ATOM 2086 C CA . PRO A 1 266 ? 1.358 0.427 -42.352 1.00 6.84 267 PRO A CA 1
ATOM 2087 C C . PRO A 1 266 ? 0.809 0.650 -40.932 1.00 7.29 267 PRO A C 1
ATOM 2088 O O . PRO A 1 266 ? 1.483 1.241 -40.098 1.00 7.95 267 PRO A O 1
ATOM 2092 N N . GLN A 1 267 ? -0.375 0.111 -40.626 1.00 7.74 268 GLN A N 1
ATOM 2093 C CA . GLN A 1 267 ? -0.959 0.253 -39.284 1.00 9.73 268 GLN A CA 1
ATOM 2094 C C . GLN A 1 267 ? -0.139 -0.519 -38.259 1.00 8.90 268 GLN A C 1
ATOM 2095 O O . GLN A 1 267 ? 0.006 -0.092 -37.118 1.00 8.79 268 GLN A O 1
ATOM 2101 N N . LEU A 1 268 ? 0.396 -1.664 -38.685 1.00 10.31 269 LEU A N 1
ATOM 2102 C CA . LEU A 1 268 ? 1.228 -2.502 -37.832 1.00 9.35 269 LEU A CA 1
ATOM 2103 C C . LEU A 1 268 ? 2.528 -1.740 -37.509 1.00 7.16 269 LEU A C 1
ATOM 2104 O O . LEU A 1 268 ? 2.949 -1.678 -36.356 1.00 7.44 269 LEU A O 1
ATOM 2109 N N . ARG A 1 269 ? 3.157 -1.161 -38.525 1.00 7.60 270 ARG A N 1
ATOM 2110 C CA . ARG A 1 269 ? 4.381 -0.392 -38.303 1.00 9.33 270 ARG A CA 1
ATOM 2111 C C . ARG A 1 269 ? 4.086 0.821 -37.403 1.00 10.48 270 ARG A C 1
ATOM 2112 O O . ARG A 1 269 ? 4.868 1.150 -36.503 1.00 10.64 270 ARG A O 1
ATOM 2120 N N . GLN A 1 270 ? 2.926 1.443 -37.603 1.00 11.78 271 GLN A N 1
ATOM 2121 C CA . GLN A 1 270 ? 2.535 2.596 -36.792 1.00 13.35 271 GLN A CA 1
ATOM 2122 C C . GLN A 1 270 ? 2.379 2.214 -35.325 1.00 12.24 271 GLN A C 1
ATOM 2123 O O . GLN A 1 270 ? 2.737 2.987 -34.435 1.00 12.06 271 GLN A O 1
ATOM 2129 N N . SER A 1 271 ? 1.900 0.997 -35.070 1.00 10.62 272 SER A N 1
ATOM 2130 C CA . SER A 1 271 ? 1.725 0.527 -33.703 1.00 10.43 272 SER A CA 1
ATOM 2131 C C . SER A 1 271 ? 3.047 0.118 -33.051 1.00 10.73 272 SER A C 1
ATOM 2132 O O . SER A 1 271 ? 3.064 -0.249 -31.875 1.00 10.58 272 SER A O 1
ATOM 2135 N N . GLY A 1 272 ? 4.138 0.126 -33.819 1.00 10.81 273 GLY A N 1
ATOM 2136 C CA . GLY A 1 272 ? 5.431 -0.225 -33.239 1.00 13.36 273 GLY A CA 1
ATOM 2137 C C . GLY A 1 272 ? 6.338 -1.264 -33.889 1.00 12.01 273 GLY A C 1
ATOM 2138 O O . GLY A 1 272 ? 7.490 -1.399 -33.477 1.00 15.09 273 GLY A O 1
ATOM 2139 N N . PHE A 1 273 ? 5.849 -2.003 -34.881 1.00 13.11 274 PHE A N 1
ATOM 2140 C CA . PHE A 1 273 ? 6.664 -3.027 -35.542 1.00 10.50 274 PHE A CA 1
ATOM 2141 C C . PHE A 1 273 ? 7.712 -2.418 -36.462 1.00 9.52 274 PHE A C 1
ATOM 2142 O O . PHE A 1 273 ? 7.403 -1.540 -37.268 1.00 8.32 274 PHE A O 1
ATOM 2150 N N . SER A 1 274 ? 8.940 -2.929 -36.385 1.00 8.91 275 SER A N 1
ATOM 2151 C CA . SER A 1 274 ? 10.024 -2.466 -37.248 1.00 7.09 275 SER A CA 1
ATOM 2152 C C . SER A 1 274 ? 9.822 -3.134 -38.597 1.00 7.21 275 SER A C 1
ATOM 2153 O O . SER A 1 274 ? 9.062 -4.109 -38.705 1.00 7.70 275 SER A O 1
ATOM 2156 N N . GLN A 1 275 ? 10.473 -2.617 -39.630 1.00 6.49 276 GLN A N 1
ATOM 2157 C CA . GLN A 1 275 ? 10.345 -3.212 -40.951 1.00 7.22 276 GLN A CA 1
ATOM 2158 C C . GLN A 1 275 ? 10.981 -4.613 -40.973 1.00 8.96 276 GLN A C 1
ATOM 2159 O O . GLN A 1 275 ? 10.575 -5.465 -41.768 1.00 11.42 276 GLN A O 1
ATOM 2165 N N . ALA A 1 276 ? 11.967 -4.832 -40.102 1.00 8.34 277 ALA A N 1
ATOM 2166 C CA . ALA A 1 276 ? 12.641 -6.127 -39.990 1.00 8.90 277 ALA A CA 1
ATOM 2167 C C . ALA A 1 276 ? 11.637 -7.138 -39.433 1.00 9.00 277 ALA A C 1
ATOM 2168 O O . ALA A 1 276 ? 11.605 -8.277 -39.884 1.00 8.78 277 ALA A O 1
ATOM 2170 N N . ASP A 1 277 ? 10.860 -6.724 -38.427 1.00 9.31 278 ASP A N 1
ATOM 2171 C CA . ASP A 1 277 ? 9.819 -7.575 -37.822 1.00 11.36 278 ASP A CA 1
ATOM 2172 C C . ASP A 1 277 ? 8.845 -7.995 -38.936 1.00 11.81 278 ASP A C 1
ATOM 2173 O O . ASP A 1 277 ? 8.451 -9.160 -39.036 1.00 10.54 278 ASP A O 1
ATOM 2178 N N . VAL A 1 278 ? 8.444 -7.025 -39.754 1.00 10.40 279 VAL A N 1
ATOM 2179 C CA . VAL A 1 278 ? 7.529 -7.275 -40.863 1.00 9.89 279 VAL A CA 1
ATOM 2180 C C . VAL A 1 278 ? 8.142 -8.270 -41.855 1.00 11.65 279 VAL A C 1
ATOM 2181 O O . VAL A 1 278 ? 7.491 -9.234 -42.261 1.00 9.64 279 VAL A O 1
ATOM 2185 N N . ASP A 1 279 ? 9.410 -8.055 -42.209 1.00 10.43 280 ASP A N 1
ATOM 2186 C CA . ASP A 1 279 ? 10.096 -8.917 -43.175 1.00 9.95 280 ASP A CA 1
ATOM 2187 C C . ASP A 1 279 ? 10.275 -10.361 -42.698 1.00 8.18 280 ASP A C 1
ATOM 2188 O O . ASP A 1 279 ? 10.365 -11.271 -43.513 1.00 6.58 280 ASP A O 1
ATOM 2193 N N . VAL A 1 280 ? 10.302 -10.567 -41.386 1.00 9.68 281 VAL A N 1
ATOM 2194 C CA . VAL A 1 280 ? 10.419 -11.920 -40.847 1.00 11.75 281 VAL A CA 1
ATOM 2195 C C . VAL A 1 280 ? 9.147 -12.690 -41.250 1.00 13.71 281 VAL A C 1
ATOM 2196 O O . VAL A 1 280 ? 9.224 -13.802 -41.792 1.00 13.24 281 VAL A O 1
ATOM 2200 N N . MET A 1 281 ? 7.986 -12.063 -41.046 1.00 11.01 282 MET A N 1
ATOM 2201 C CA . MET A 1 281 ? 6.716 -12.708 -41.376 1.00 10.35 282 MET A CA 1
ATOM 2202 C C . MET A 1 281 ? 6.444 -12.817 -42.871 1.00 9.55 282 MET A C 1
ATOM 2203 O O . MET A 1 281 ? 6.037 -13.880 -43.347 1.00 9.55 282 MET A O 1
ATOM 2208 N N . LEU A 1 282 ? 6.717 -11.749 -43.623 1.00 5.99 283 LEU A N 1
ATOM 2209 C CA . LEU A 1 282 ? 6.457 -11.734 -45.063 1.00 6.77 283 LEU A CA 1
ATOM 2210 C C . LEU A 1 282 ? 7.490 -12.332 -46.010 1.00 8.28 283 LEU A C 1
ATOM 2211 O O . LEU A 1 282 ? 7.141 -12.749 -47.113 1.00 8.78 283 LEU A O 1
ATOM 2216 N N . ARG A 1 283 ? 8.762 -12.342 -45.613 1.00 10.05 284 ARG A N 1
ATOM 2217 C CA . ARG A 1 283 ? 9.799 -12.876 -46.485 1.00 10.68 284 ARG A CA 1
ATOM 2218 C C . ARG A 1 283 ? 10.566 -14.059 -45.902 1.00 10.11 284 ARG A C 1
ATOM 2219 O O . ARG A 1 283 ? 10.648 -15.111 -46.536 1.00 9.44 284 ARG A O 1
ATOM 2227 N N . GLU A 1 284 ? 11.122 -13.892 -44.703 1.00 10.46 285 GLU A N 1
ATOM 2228 C CA . GLU A 1 284 ? 11.922 -14.950 -44.092 1.00 12.45 285 GLU A CA 1
ATOM 2229 C C . GLU A 1 284 ? 11.153 -16.241 -43.856 1.00 11.70 285 GLU A C 1
ATOM 2230 O O . GLU A 1 284 ? 11.512 -17.293 -44.395 1.00 10.93 285 GLU A O 1
ATOM 2236 N N . ASN A 1 285 ? 10.082 -16.147 -43.082 1.00 10.03 286 ASN A N 1
ATOM 2237 C CA . ASN A 1 285 ? 9.258 -17.313 -42.768 1.00 10.66 286 ASN A CA 1
ATOM 2238 C C . ASN A 1 285 ? 8.803 -18.122 -43.987 1.00 9.98 286 ASN A C 1
ATOM 2239 O O . ASN A 1 285 ? 9.023 -19.327 -44.035 1.00 9.57 286 ASN A O 1
ATOM 2244 N N . PRO A 1 286 ? 8.184 -17.476 -44.993 1.00 9.71 287 PRO A N 1
ATOM 2245 C CA . PRO A 1 286 ? 7.731 -18.208 -46.184 1.00 10.36 287 PRO A CA 1
ATOM 2246 C C . PRO A 1 286 ? 8.876 -18.893 -46.935 1.00 11.73 287 PRO A C 1
ATOM 2247 O O . PRO A 1 286 ? 8.732 -20.026 -47.411 1.00 9.41 287 PRO A O 1
ATOM 2251 N N . SER A 1 287 ? 9.995 -18.182 -47.079 1.00 12.80 288 SER A N 1
ATOM 2252 C CA . SER A 1 287 ? 11.164 -18.728 -47.763 1.00 14.80 288 SER A CA 1
ATOM 2253 C C . SER A 1 287 ? 11.657 -19.999 -47.065 1.00 13.86 288 SER A C 1
ATOM 2254 O O . SER A 1 287 ? 12.067 -20.942 -47.726 1.00 17.16 288 SER A O 1
ATOM 2257 N N . GLN A 1 288 ? 11.584 -20.023 -45.737 1.00 14.51 289 GLN A N 1
ATOM 2258 C CA . GLN A 1 288 ? 12.020 -21.178 -44.955 1.00 16.52 289 GLN A CA 1
ATOM 2259 C C . GLN A 1 288 ? 10.981 -22.299 -44.961 1.00 17.01 289 GLN A C 1
ATOM 2260 O O . GLN A 1 288 ? 11.338 -23.482 -44.988 1.00 17.45 289 GLN A O 1
ATOM 2266 N N . PHE A 1 289 ? 9.700 -21.929 -44.993 1.00 12.22 290 PHE A N 1
ATOM 2267 C CA . PHE A 1 289 ? 8.615 -22.908 -44.928 1.00 11.83 290 PHE A CA 1
ATOM 2268 C C . PHE A 1 289 ? 8.149 -23.541 -46.232 1.00 12.27 290 PHE A C 1
ATOM 2269 O O . PHE A 1 289 ? 8.027 -24.770 -46.318 1.00 11.14 290 PHE A O 1
ATOM 2277 N N . PHE A 1 290 ? 7.885 -22.710 -47.234 1.00 10.42 291 PHE A N 1
ATOM 2278 C CA . PHE A 1 290 ? 7.368 -23.166 -48.523 1.00 15.64 291 PHE A CA 1
ATOM 2279 C C . PHE A 1 290 ? 8.337 -23.809 -49.486 1.00 19.68 291 PHE A C 1
ATOM 2280 O O . PHE A 1 290 ? 7.918 -24.419 -50.474 1.00 21.46 291 PHE A O 1
ATOM 2288 N N . GLN A 1 291 ? 9.629 -23.692 -49.201 1.00 22.73 292 GLN A N 1
ATOM 2289 C CA . GLN A 1 291 ? 10.633 -24.277 -50.072 1.00 25.32 292 GLN A CA 1
ATOM 2290 C C . GLN A 1 291 ? 11.027 -25.694 -49.654 1.00 27.31 292 GLN A C 1
ATOM 2291 O O . GLN A 1 291 ? 11.402 -26.465 -50.561 1.00 28.87 292 GLN A O 1
ATOM 2298 N N . SER B 1 1 ? -3.156 -12.752 11.678 1.00 38.74 2 SER B N 1
ATOM 2299 C CA . SER B 1 1 ? -4.081 -12.979 10.535 1.00 38.18 2 SER B CA 1
ATOM 2300 C C . SER B 1 1 ? -3.838 -11.966 9.409 1.00 36.39 2 SER B C 1
ATOM 2301 O O . SER B 1 1 ? -3.571 -10.784 9.664 1.00 37.01 2 SER B O 1
ATOM 2304 N N . PHE B 1 2 ? -3.926 -12.446 8.168 1.00 32.73 3 PHE B N 1
ATOM 2305 C CA . PHE B 1 2 ? -3.740 -11.615 6.983 1.00 28.26 3 PHE B CA 1
ATOM 2306 C C . PHE B 1 2 ? -4.841 -10.556 6.915 1.00 27.08 3 PHE B C 1
ATOM 2307 O O . PHE B 1 2 ? -5.993 -10.828 7.248 1.00 26.85 3 PHE B O 1
ATOM 2315 N N . ASP B 1 3 ? -4.472 -9.343 6.517 1.00 25.29 4 ASP B N 1
ATOM 2316 C CA . ASP B 1 3 ? -5.432 -8.248 6.394 1.00 23.27 4 ASP B CA 1
ATOM 2317 C C . ASP B 1 3 ? -5.530 -7.843 4.921 1.00 21.90 4 ASP B C 1
ATOM 2318 O O . ASP B 1 3 ? -4.664 -7.143 4.393 1.00 19.86 4 ASP B O 1
ATOM 2323 N N . PRO B 1 4 ? -6.618 -8.260 4.250 1.00 19.53 5 PRO B N 1
ATOM 2324 C CA . PRO B 1 4 ? -6.890 -7.987 2.839 1.00 19.40 5 PRO B CA 1
ATOM 2325 C C . PRO B 1 4 ? -7.226 -6.527 2.514 1.00 18.34 5 PRO B C 1
ATOM 2326 O O . PRO B 1 4 ? -7.209 -6.132 1.345 1.00 18.49 5 PRO B O 1
ATOM 2330 N N . THR B 1 5 ? -7.533 -5.736 3.538 1.00 18.13 6 THR B N 1
ATOM 2331 C CA . THR B 1 5 ? -7.869 -4.328 3.327 1.00 18.74 6 THR B CA 1
ATOM 2332 C C . THR B 1 5 ? -6.641 -3.424 3.168 1.00 19.42 6 THR B C 1
ATOM 2333 O O . THR B 1 5 ? -6.752 -2.318 2.638 1.00 20.14 6 THR B O 1
ATOM 2337 N N . GLY B 1 6 ? -5.478 -3.895 3.616 1.00 18.19 7 GLY B N 1
ATOM 2338 C CA . GLY B 1 6 ? -4.267 -3.093 3.502 1.00 16.61 7 GLY B CA 1
ATOM 2339 C C . GLY B 1 6 ? -3.328 -3.578 2.416 1.00 15.24 7 GLY B C 1
ATOM 2340 O O . GLY B 1 6 ? -3.632 -4.554 1.723 1.00 15.69 7 GLY B O 1
ATOM 2341 N N . TYR B 1 7 ? -2.200 -2.886 2.245 1.00 13.71 8 TYR B N 1
ATOM 2342 C CA . TYR B 1 7 ? -1.199 -3.265 1.248 1.00 11.12 8 TYR B CA 1
ATOM 2343 C C . TYR B 1 7 ? -0.331 -4.420 1.748 1.00 10.18 8 TYR B C 1
ATOM 2344 O O . TYR B 1 7 ? -0.204 -4.644 2.961 1.00 10.59 8 TYR B O 1
ATOM 2353 N N . THR B 1 8 ? 0.316 -5.094 0.801 1.00 10.91 9 THR B N 1
ATOM 2354 C CA . THR B 1 8 ? 1.198 -6.220 1.095 1.00 8.91 9 THR B CA 1
ATOM 2355 C C . THR B 1 8 ? 2.513 -6.125 0.316 1.00 8.74 9 THR B C 1
ATOM 2356 O O . THR B 1 8 ? 2.507 -5.928 -0.901 1.00 8.50 9 THR B O 1
ATOM 2360 N N . LEU B 1 9 ? 3.636 -6.244 1.027 1.00 9.39 10 LEU B N 1
ATOM 2361 C CA . LEU B 1 9 ? 4.960 -6.255 0.403 1.00 10.34 10 LEU B CA 1
ATOM 2362 C C . LEU B 1 9 ? 5.222 -7.757 0.211 1.00 8.50 10 LEU B C 1
ATOM 2363 O O . LEU B 1 9 ? 5.355 -8.499 1.184 1.00 10.60 10 LEU B O 1
ATOM 2368 N N . ALA B 1 10 ? 5.226 -8.184 -1.047 1.00 9.88 11 ALA B N 1
ATOM 2369 C CA . ALA B 1 10 ? 5.366 -9.587 -1.432 1.00 10.43 11 ALA B CA 1
ATOM 2370 C C . ALA B 1 10 ? 6.672 -10.327 -1.126 1.00 11.77 11 ALA B C 1
ATOM 2371 O O . ALA B 1 10 ? 6.677 -11.564 -1.043 1.00 10.57 11 ALA B O 1
ATOM 2373 N N . HIS B 1 11 ? 7.756 -9.588 -0.904 1.00 10.28 12 HIS B N 1
ATOM 2374 C CA . HIS B 1 11 ? 9.062 -10.216 -0.678 1.00 11.32 12 HIS B CA 1
ATOM 2375 C C . HIS B 1 11 ? 10.007 -9.341 0.151 1.00 10.58 12 HIS B C 1
ATOM 2376 O O . HIS B 1 11 ? 10.681 -8.460 -0.389 1.00 7.98 12 HIS B O 1
ATOM 2383 N N . GLU B 1 12 ? 10.079 -9.624 1.446 1.00 10.45 13 GLU B N 1
ATOM 2384 C CA . GLU B 1 12 ? 10.933 -8.872 2.357 1.00 12.40 13 GLU B CA 1
ATOM 2385 C C . GLU B 1 12 ? 11.611 -9.769 3.377 1.00 14.28 13 GLU B C 1
ATOM 2386 O O . GLU B 1 12 ? 11.262 -10.940 3.534 1.00 13.99 13 GLU B O 1
ATOM 2392 N N . HIS B 1 13 ? 12.579 -9.194 4.078 1.00 13.99 14 HIS B N 1
ATOM 2393 C CA . HIS B 1 13 ? 13.277 -9.890 5.147 1.00 13.97 14 HIS B CA 1
ATOM 2394 C C . HIS B 1 13 ? 13.241 -8.981 6.354 1.00 15.05 14 HIS B C 1
ATOM 2395 O O . HIS B 1 13 ? 13.620 -7.814 6.247 1.00 14.13 14 HIS B O 1
ATOM 2402 N N . LEU B 1 14 ? 12.707 -9.485 7.466 1.00 13.03 15 LEU B N 1
ATOM 2403 C CA . LEU B 1 14 ? 12.658 -8.733 8.714 1.00 13.64 15 LEU B CA 1
ATOM 2404 C C . LEU B 1 14 ? 13.805 -9.204 9.619 1.00 15.22 15 LEU B C 1
ATOM 2405 O O . LEU B 1 14 ? 14.305 -8.446 10.458 1.00 14.46 15 LEU B O 1
ATOM 2410 N N . HIS B 1 15 ? 14.202 -10.466 9.452 1.00 14.01 16 HIS B N 1
ATOM 2411 C CA . HIS B 1 15 ? 15.307 -11.031 10.217 1.00 14.92 16 HIS B CA 1
ATOM 2412 C C . HIS B 1 15 ? 15.993 -12.105 9.380 1.00 16.72 16 HIS B C 1
ATOM 2413 O O . HIS B 1 15 ? 15.457 -13.195 9.179 1.00 15.23 16 HIS B O 1
ATOM 2420 N N . ILE B 1 16 ? 17.166 -11.760 8.863 1.00 15.82 17 ILE B N 1
ATOM 2421 C CA . ILE B 1 16 ? 17.955 -12.664 8.044 1.00 15.95 17 ILE B CA 1
ATOM 2422 C C . ILE B 1 16 ? 19.413 -12.507 8.468 1.00 18.76 17 ILE B C 1
ATOM 2423 O O . ILE B 1 16 ? 19.855 -11.410 8.827 1.00 18.80 17 ILE B O 1
ATOM 2428 N N . ASP B 1 17 ? 20.143 -13.614 8.501 1.00 17.55 18 ASP B N 1
ATOM 2429 C CA . ASP B 1 17 ? 21.535 -13.539 8.887 1.00 17.96 18 ASP B CA 1
ATOM 2430 C C . ASP B 1 17 ? 22.400 -14.362 7.954 1.00 18.06 18 ASP B C 1
ATOM 2431 O O . ASP B 1 17 ? 22.533 -15.575 8.130 1.00 20.29 18 ASP B O 1
ATOM 2436 N N . LEU B 1 18 ? 22.935 -13.708 6.926 1.00 16.78 19 LEU B N 1
ATOM 2437 C CA . LEU B 1 18 ? 23.831 -14.359 5.973 1.00 16.94 19 LEU B CA 1
ATOM 2438 C C . LEU B 1 18 ? 25.273 -13.887 6.235 1.00 18.91 19 LEU B C 1
ATOM 2439 O O . LEU B 1 18 ? 26.143 -14.033 5.371 1.00 17.89 19 LEU B O 1
ATOM 2444 N N . SER B 1 19 ? 25.515 -13.333 7.427 1.00 19.98 20 SER B N 1
ATOM 2445 C CA . SER B 1 19 ? 26.834 -12.808 7.795 1.00 22.40 20 SER B CA 1
ATOM 2446 C C . SER B 1 19 ? 27.917 -13.864 7.957 1.00 24.65 20 SER B C 1
ATOM 2447 O O . SER B 1 19 ? 29.099 -13.547 7.865 1.00 24.22 20 SER B O 1
ATOM 2450 N N . GLY B 1 20 ? 27.511 -15.096 8.261 1.00 26.59 21 GLY B N 1
ATOM 2451 C CA . GLY B 1 20 ? 28.464 -16.183 8.416 1.00 27.65 21 GLY B CA 1
ATOM 2452 C C . GLY B 1 20 ? 29.032 -16.584 7.067 1.00 29.36 21 GLY B C 1
ATOM 2453 O O . GLY B 1 20 ? 30.227 -16.848 6.935 1.00 28.93 21 GLY B O 1
ATOM 2454 N N . PHE B 1 21 ? 28.167 -16.602 6.058 1.00 31.19 22 PHE B N 1
ATOM 2455 C CA . PHE B 1 21 ? 28.554 -16.957 4.693 1.00 33.73 22 PHE B CA 1
ATOM 2456 C C . PHE B 1 21 ? 29.398 -15.855 4.061 1.00 35.62 22 PHE B C 1
ATOM 2457 O O . PHE B 1 21 ? 30.292 -16.121 3.256 1.00 36.24 22 PHE B O 1
ATOM 2465 N N . LYS B 1 22 ? 29.107 -14.615 4.443 1.00 37.49 23 LYS B N 1
ATOM 2466 C CA . LYS B 1 22 ? 29.780 -13.451 3.877 1.00 38.61 23 LYS B CA 1
ATOM 2467 C C . LYS B 1 22 ? 30.913 -12.812 4.688 1.00 37.81 23 LYS B C 1
ATOM 2468 O O . LYS B 1 22 ? 31.853 -12.260 4.104 1.00 38.67 23 LYS B O 1
ATOM 2474 N N . ASN B 1 23 ? 30.833 -12.935 6.015 1.00 36.66 24 ASN B N 1
ATOM 2475 C CA . ASN B 1 23 ? 31.781 -12.336 6.965 1.00 34.39 24 ASN B CA 1
ATOM 2476 C C . ASN B 1 23 ? 31.505 -10.830 7.050 1.00 32.62 24 ASN B C 1
ATOM 2477 O O . ASN B 1 23 ? 32.362 -10.046 7.453 1.00 32.20 24 ASN B O 1
ATOM 2482 N N . ASN B 1 24 ? 30.278 -10.448 6.707 1.00 29.71 25 ASN B N 1
ATOM 2483 C CA . ASN B 1 24 ? 29.862 -9.049 6.697 1.00 26.85 25 ASN B CA 1
ATOM 2484 C C . ASN B 1 24 ? 28.661 -8.855 7.613 1.00 25.52 25 ASN B C 1
ATOM 2485 O O . ASN B 1 24 ? 27.587 -9.407 7.359 1.00 25.30 25 ASN B O 1
ATOM 2490 N N . VAL B 1 25 ? 28.837 -8.056 8.662 1.00 23.87 26 VAL B N 1
ATOM 2491 C CA . VAL B 1 25 ? 27.758 -7.789 9.610 1.00 23.25 26 VAL B CA 1
ATOM 2492 C C . VAL B 1 25 ? 26.583 -7.007 8.980 1.00 21.47 26 VAL B C 1
ATOM 2493 O O . VAL B 1 25 ? 25.496 -6.942 9.551 1.00 21.66 26 VAL B O 1
ATOM 2497 N N . ASP B 1 26 ? 26.805 -6.441 7.795 1.00 21.83 27 ASP B N 1
ATOM 2498 C CA . ASP B 1 26 ? 25.763 -5.700 7.083 1.00 21.03 27 ASP B CA 1
ATOM 2499 C C . ASP B 1 26 ? 24.662 -6.692 6.697 1.00 22.16 27 ASP B C 1
ATOM 2500 O O . ASP B 1 26 ? 23.481 -6.339 6.633 1.00 20.47 27 ASP B O 1
ATOM 2505 N N . CYS B 1 27 ? 25.066 -7.946 6.484 1.00 22.59 28 CYS B N 1
ATOM 2506 C CA . CYS B 1 27 ? 24.149 -9.022 6.108 1.00 22.11 28 CYS B CA 1
ATOM 2507 C C . CYS B 1 27 ? 23.410 -9.664 7.289 1.00 20.60 28 CYS B C 1
ATOM 2508 O O . CYS B 1 27 ? 22.672 -10.635 7.104 1.00 20.44 28 CYS B O 1
ATOM 2511 N N . ARG B 1 28 ? 23.637 -9.145 8.496 1.00 19.37 29 ARG B N 1
ATOM 2512 C CA . ARG B 1 28 ? 22.958 -9.634 9.686 1.00 19.17 29 ARG B CA 1
ATOM 2513 C C . ARG B 1 28 ? 21.846 -8.643 10.041 1.00 20.18 29 ARG B C 1
ATOM 2514 O O . ARG B 1 28 ? 21.996 -7.797 10.936 1.00 20.13 29 ARG B O 1
ATOM 2522 N N . LEU B 1 29 ? 20.743 -8.725 9.300 1.00 19.18 30 LEU B N 1
ATOM 2523 C CA . LEU B 1 29 ? 19.596 -7.842 9.526 1.00 18.23 30 LEU B CA 1
ATOM 2524 C C . LEU B 1 29 ? 18.804 -8.349 10.736 1.00 18.35 30 LEU B C 1
ATOM 2525 O O . LEU B 1 29 ? 17.938 -9.224 10.605 1.00 18.36 30 LEU B O 1
ATOM 2530 N N . ASP B 1 30 ? 19.114 -7.797 11.911 1.00 18.12 31 ASP B N 1
ATOM 2531 C CA . ASP B 1 30 ? 18.472 -8.195 13.166 1.00 18.79 31 ASP B CA 1
ATOM 2532 C C . ASP B 1 30 ? 18.305 -7.043 14.164 1.00 17.86 31 ASP B C 1
ATOM 2533 O O . ASP B 1 30 ? 18.119 -7.275 15.362 1.00 16.97 31 ASP B O 1
ATOM 2538 N N . GLN B 1 31 ? 18.389 -5.809 13.672 1.00 17.74 32 GLN B N 1
ATOM 2539 C CA . GLN B 1 31 ? 18.254 -4.633 14.525 1.00 17.64 32 GLN B CA 1
ATOM 2540 C C . GLN B 1 31 ? 16.789 -4.366 14.816 1.00 16.52 32 GLN B C 1
ATOM 2541 O O . GLN B 1 31 ? 16.136 -3.601 14.119 1.00 15.90 32 GLN B O 1
ATOM 2547 N N . TYR B 1 32 ? 16.305 -5.003 15.879 1.00 17.42 33 TYR B N 1
ATOM 2548 C CA . TYR B 1 32 ? 14.919 -4.923 16.326 1.00 18.41 33 TYR B CA 1
ATOM 2549 C C . TYR B 1 32 ? 14.246 -3.546 16.369 1.00 18.89 33 TYR B C 1
ATOM 2550 O O . TYR B 1 32 ? 13.189 -3.357 15.767 1.00 19.02 33 TYR B O 1
ATOM 2559 N N . ALA B 1 33 ? 14.824 -2.607 17.113 1.00 18.42 34 ALA B N 1
ATOM 2560 C CA . ALA B 1 33 ? 14.248 -1.270 17.230 1.00 17.72 34 ALA B CA 1
ATOM 2561 C C . ALA B 1 33 ? 14.0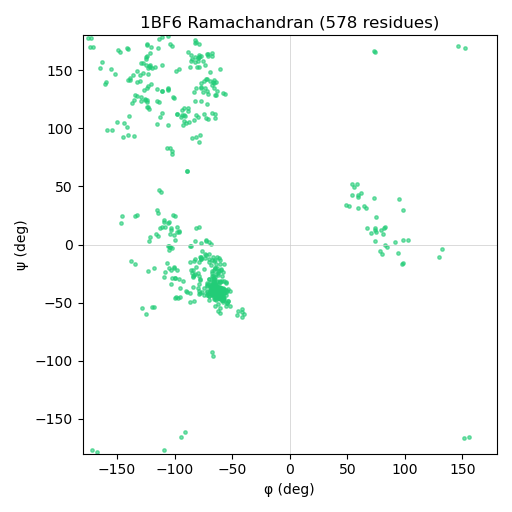27 -0.621 15.869 1.00 16.76 34 ALA B C 1
ATOM 2562 O O . ALA B 1 33 ? 12.918 -0.169 15.571 1.00 18.03 34 ALA B O 1
ATOM 2564 N N . PHE B 1 34 ? 15.065 -0.630 15.034 1.00 15.72 35 PHE B N 1
ATOM 2565 C CA . PHE B 1 34 ? 15.002 -0.046 13.698 1.00 15.03 35 PHE B CA 1
ATOM 2566 C C . PHE B 1 34 ? 13.936 -0.720 12.832 1.00 16.33 35 PHE B C 1
ATOM 2567 O O . PHE B 1 34 ? 13.181 -0.049 12.133 1.00 16.40 35 PHE B O 1
ATOM 2575 N N . ILE B 1 35 ? 13.871 -2.046 12.876 1.00 15.68 36 ILE B N 1
ATOM 2576 C CA . ILE B 1 35 ? 12.897 -2.759 12.062 1.00 16.26 36 ILE B CA 1
ATOM 2577 C C . ILE B 1 35 ? 11.449 -2.504 12.500 1.00 16.10 36 ILE B C 1
ATOM 2578 O O . ILE B 1 35 ? 10.553 -2.403 11.660 1.00 18.05 36 ILE B O 1
ATOM 2583 N N . CYS B 1 36 ? 11.234 -2.339 13.802 1.00 17.09 37 CYS B N 1
ATOM 2584 C CA . CYS B 1 36 ? 9.905 -2.035 14.330 1.00 17.53 37 CYS B CA 1
ATOM 2585 C C . CYS B 1 36 ? 9.486 -0.648 13.837 1.00 18.42 37 CYS B C 1
ATOM 2586 O O . CYS B 1 36 ? 8.364 -0.463 13.358 1.00 18.55 37 CYS B O 1
ATOM 2589 N N . GLN B 1 37 ? 10.404 0.315 13.926 1.00 17.34 38 GLN B N 1
ATOM 2590 C CA . GLN B 1 37 ? 10.130 1.678 13.473 1.00 16.79 38 GLN B CA 1
ATOM 2591 C C . GLN B 1 37 ? 9.815 1.663 11.981 1.00 16.90 38 GLN B C 1
ATOM 2592 O O . GLN B 1 37 ? 8.937 2.397 11.522 1.00 16.92 38 GLN B O 1
ATOM 2598 N N . GLU B 1 38 ? 10.511 0.809 11.226 1.00 15.29 39 GLU B N 1
ATOM 2599 C CA . GLU B 1 38 ? 10.278 0.706 9.783 1.00 13.59 39 GLU B CA 1
ATOM 2600 C C . GLU B 1 38 ? 8.878 0.139 9.502 1.00 13.27 39 GLU B C 1
ATOM 2601 O O . GLU B 1 38 ? 8.201 0.585 8.574 1.00 11.34 39 GLU B O 1
ATOM 2607 N N . MET B 1 39 ? 8.445 -0.834 10.305 1.00 13.39 40 MET B N 1
ATOM 2608 C CA . MET B 1 39 ? 7.113 -1.431 10.118 1.00 14.71 40 MET B CA 1
ATOM 2609 C C . MET B 1 39 ? 6.057 -0.393 10.461 1.00 15.10 40 MET B C 1
ATOM 2610 O O . MET B 1 39 ? 5.050 -0.289 9.774 1.00 16.21 40 MET B O 1
ATOM 2615 N N . ASN B 1 40 ? 6.306 0.393 11.504 1.00 16.25 41 ASN B N 1
ATOM 2616 C CA . ASN B 1 40 ? 5.384 1.461 11.879 1.00 16.92 41 ASN B CA 1
ATOM 2617 C C . ASN B 1 40 ? 5.269 2.451 10.707 1.00 16.06 41 ASN B C 1
ATOM 2618 O O . ASN B 1 40 ? 4.171 2.893 10.383 1.00 17.85 41 ASN B O 1
ATOM 2623 N N . ASP B 1 41 ? 6.384 2.751 10.033 1.00 15.70 42 ASP B N 1
ATOM 2624 C CA . ASP B 1 41 ? 6.352 3.663 8.874 1.00 15.88 42 ASP B CA 1
ATOM 2625 C C . ASP B 1 41 ? 5.492 3.084 7.753 1.00 16.13 42 ASP B C 1
ATOM 2626 O O . ASP B 1 41 ? 4.728 3.800 7.112 1.00 15.64 42 ASP B O 1
ATOM 2631 N N . LEU B 1 42 ? 5.653 1.789 7.493 1.00 14.41 43 LEU B N 1
ATOM 2632 C CA . LEU B 1 42 ? 4.873 1.114 6.457 1.00 14.50 43 LEU B CA 1
ATOM 2633 C C . LEU B 1 42 ? 3.361 1.191 6.725 1.00 13.35 43 LEU B C 1
ATOM 2634 O O . LEU B 1 42 ? 2.561 1.398 5.808 1.00 14.45 43 LEU B O 1
ATOM 2639 N N . MET B 1 43 ? 2.986 1.067 7.989 1.00 13.77 44 MET B N 1
ATOM 2640 C CA . MET B 1 43 ? 1.583 1.083 8.374 1.00 16.83 44 MET B CA 1
ATOM 2641 C C . MET B 1 43 ? 0.891 2.421 8.184 1.00 18.60 44 MET B C 1
ATOM 2642 O O . MET B 1 43 ? -0.326 2.462 8.009 1.00 17.76 44 MET B O 1
ATOM 2647 N N . THR B 1 44 ? 1.653 3.513 8.243 1.00 18.96 45 THR B N 1
ATOM 2648 C CA . THR B 1 44 ? 1.069 4.839 8.041 1.00 19.12 45 THR B CA 1
ATOM 2649 C C . THR B 1 44 ? 0.778 5.029 6.559 1.00 18.76 45 THR B C 1
ATOM 2650 O O . THR B 1 44 ? -0.066 5.843 6.183 1.00 20.55 45 THR B O 1
ATOM 2654 N N . ARG B 1 45 ? 1.459 4.249 5.722 1.00 17.34 46 ARG B N 1
ATOM 2655 C CA . ARG B 1 45 ? 1.278 4.313 4.274 1.00 17.45 46 ARG B CA 1
ATOM 2656 C C . ARG B 1 45 ? 0.289 3.255 3.766 1.00 15.93 46 ARG B C 1
ATOM 2657 O O . ARG B 1 45 ? 0.219 2.977 2.562 1.00 14.83 46 ARG B O 1
ATOM 2665 N N . GLY B 1 46 ? -0.422 2.627 4.698 1.00 16.37 47 GLY B N 1
ATOM 2666 C CA . GLY B 1 46 ? -1.418 1.633 4.330 1.00 16.81 47 GLY B CA 1
ATOM 2667 C C . GLY B 1 46 ? -1.015 0.168 4.309 1.00 16.85 47 GLY B C 1
ATOM 2668 O O . GLY B 1 46 ? -1.871 -0.696 4.129 1.00 16.11 47 GLY B O 1
ATOM 2669 N N . VAL B 1 47 ? 0.272 -0.123 4.481 1.00 16.37 48 VAL B N 1
ATOM 2670 C CA . VAL B 1 47 ? 0.726 -1.509 4.468 1.00 15.22 48 VAL B CA 1
ATOM 2671 C C . VAL B 1 47 ? 0.278 -2.259 5.708 1.00 14.17 48 VAL B C 1
ATOM 2672 O O . VAL B 1 47 ? 0.451 -1.784 6.835 1.00 15.20 48 VAL B O 1
ATOM 2676 N N . ARG B 1 48 ? -0.322 -3.426 5.496 1.00 13.14 49 ARG B N 1
ATOM 2677 C CA . ARG B 1 48 ? -0.785 -4.244 6.604 1.00 12.88 49 ARG B CA 1
ATOM 2678 C C . ARG B 1 48 ? -0.108 -5.620 6.684 1.00 11.72 49 ARG B C 1
ATOM 2679 O O . ARG B 1 48 ? -0.087 -6.228 7.753 1.00 12.30 49 ARG B O 1
ATOM 2687 N N . ASN B 1 49 ? 0.469 -6.083 5.578 1.00 11.35 50 ASN B N 1
ATOM 2688 C CA . ASN B 1 49 ? 1.127 -7.396 5.551 1.00 12.88 50 ASN B CA 1
ATOM 2689 C C . ASN B 1 49 ? 2.507 -7.363 4.917 1.00 11.57 50 ASN B C 1
ATOM 2690 O O . ASN B 1 49 ? 2.753 -6.606 3.981 1.00 13.26 50 ASN B O 1
ATOM 2695 N N . VAL B 1 50 ? 3.378 -8.252 5.390 1.00 10.79 51 VAL B N 1
ATOM 2696 C CA . VAL B 1 50 ? 4.728 -8.390 4.857 1.00 9.42 51 VAL B CA 1
ATOM 2697 C C . VAL B 1 50 ? 5.010 -9.893 4.740 1.00 8.14 51 VAL B C 1
ATOM 2698 O O . VAL B 1 50 ? 4.905 -10.612 5.724 1.00 9.60 51 VAL B O 1
ATOM 2702 N N . ILE B 1 51 ? 5.327 -10.361 3.536 1.00 8.73 52 ILE B N 1
ATOM 2703 C CA . ILE B 1 51 ? 5.637 -11.778 3.343 1.00 9.73 52 ILE B CA 1
ATOM 2704 C C . ILE B 1 51 ? 7.157 -11.954 3.479 1.00 9.18 52 ILE B C 1
ATOM 2705 O O . ILE B 1 51 ? 7.935 -11.613 2.579 1.00 10.72 52 ILE B O 1
ATOM 2710 N N . GLU B 1 52 ? 7.544 -12.468 4.638 1.00 10.06 53 GLU B N 1
ATOM 2711 C CA . GLU B 1 52 ? 8.929 -12.694 5.019 1.00 10.68 53 GLU B CA 1
ATOM 2712 C C . GLU B 1 52 ? 9.511 -13.941 4.336 1.00 12.12 53 GLU B C 1
ATOM 2713 O O . GLU B 1 52 ? 8.994 -15.057 4.487 1.00 14.31 53 GLU B O 1
ATOM 2719 N N . MET B 1 53 ? 10.615 -13.728 3.618 1.00 11.44 54 MET B N 1
ATOM 2720 C CA . MET B 1 53 ? 11.288 -14.738 2.809 1.00 10.43 54 MET B CA 1
ATOM 2721 C C . MET B 1 53 ? 12.493 -15.467 3.390 1.00 9.50 54 MET B C 1
ATOM 2722 O O . MET B 1 53 ? 13.209 -16.146 2.645 1.00 10.58 54 MET B O 1
ATOM 2727 N N . THR B 1 54 ? 12.737 -15.307 4.685 1.00 9.73 55 THR B N 1
ATOM 2728 C CA . THR B 1 54 ? 13.892 -15.935 5.332 1.00 11.70 55 THR B CA 1
ATOM 2729 C C . THR B 1 54 ? 13.556 -17.331 5.874 1.00 9.53 55 THR B C 1
ATOM 2730 O O . THR B 1 54 ? 12.881 -17.451 6.896 1.00 10.36 55 THR B O 1
ATOM 2734 N N . ASN B 1 55 ? 14.008 -18.376 5.182 1.00 12.64 56 ASN B N 1
ATOM 2735 C CA . ASN B 1 55 ? 13.767 -19.739 5.671 1.00 12.02 56 ASN B CA 1
ATOM 2736 C C . ASN B 1 55 ? 14.829 -20.095 6.726 1.00 13.17 56 ASN B C 1
ATOM 2737 O O . ASN B 1 55 ? 15.765 -19.307 6.965 1.00 11.36 56 ASN B O 1
ATOM 2742 N N . ARG B 1 56 ? 14.704 -21.273 7.336 1.00 11.27 57 ARG B N 1
ATOM 2743 C CA . ARG B 1 56 ? 15.595 -21.659 8.430 1.00 11.85 57 ARG B CA 1
ATOM 2744 C C . ARG B 1 56 ? 17.082 -21.345 8.337 1.00 11.76 57 ARG B C 1
ATOM 2745 O O . ARG B 1 56 ? 17.598 -20.567 9.138 1.00 12.60 57 ARG B O 1
ATOM 2753 N N . TYR B 1 57 ? 17.752 -21.924 7.350 1.00 12.60 58 TYR B N 1
ATOM 2754 C CA . TYR B 1 57 ? 19.188 -21.748 7.189 1.00 14.57 58 TYR B CA 1
ATOM 2755 C C . TYR B 1 57 ? 19.683 -20.448 6.552 1.00 15.33 58 TYR B C 1
ATOM 2756 O O . TYR B 1 57 ? 20.840 -20.334 6.135 1.00 14.73 58 TYR B O 1
ATOM 2765 N N . MET B 1 58 ? 18.784 -19.470 6.488 1.00 14.97 59 MET B N 1
ATOM 2766 C CA . MET B 1 58 ? 19.102 -18.138 5.994 1.00 15.24 59 MET B CA 1
ATOM 2767 C C . MET B 1 58 ? 19.157 -17.253 7.237 1.00 14.70 59 MET B C 1
ATOM 2768 O O . MET B 1 58 ? 19.419 -16.060 7.151 1.00 16.00 59 MET B O 1
ATOM 2773 N N . GLY B 1 59 ? 18.901 -17.853 8.395 1.00 13.96 60 GLY B N 1
ATOM 2774 C CA . GLY B 1 59 ? 18.930 -17.123 9.649 1.00 11.86 60 GLY B CA 1
ATOM 2775 C C . GLY B 1 59 ? 17.565 -16.633 10.082 1.00 13.80 60 GLY B C 1
ATOM 2776 O O . GLY B 1 59 ? 17.436 -15.524 10.586 1.00 14.07 60 GLY B O 1
ATOM 2777 N N . ARG B 1 60 ? 16.535 -17.449 9.881 1.00 12.44 61 ARG B N 1
ATOM 2778 C CA . ARG B 1 60 ? 15.184 -17.063 10.285 1.00 11.98 61 ARG B CA 1
ATOM 2779 C C . ARG B 1 60 ? 15.061 -17.035 11.810 1.00 12.55 61 ARG B C 1
ATOM 2780 O O . ARG B 1 60 ? 15.723 -17.800 12.516 1.00 13.11 61 ARG B O 1
ATOM 2788 N N . ASN B 1 61 ? 14.217 -16.139 12.310 1.00 12.78 62 ASN B N 1
ATOM 2789 C CA . ASN B 1 61 ? 13.966 -16.020 13.739 1.00 14.42 62 ASN B CA 1
ATOM 2790 C C . ASN B 1 61 ? 12.475 -15.743 13.932 1.00 15.37 62 ASN B C 1
ATOM 2791 O O . ASN B 1 61 ? 12.002 -14.613 13.762 1.00 14.87 62 ASN B O 1
ATOM 2796 N N . ALA B 1 62 ? 11.741 -16.792 14.285 1.00 14.67 63 ALA B N 1
ATOM 2797 C CA . ALA B 1 62 ? 10.308 -16.699 14.488 1.00 13.61 63 ALA B CA 1
ATOM 2798 C C . ALA B 1 62 ? 9.941 -15.763 15.628 1.00 13.59 63 ALA B C 1
ATOM 2799 O O . ALA B 1 62 ? 9.062 -14.918 15.471 1.00 14.94 63 ALA B O 1
ATOM 2801 N N . GLN B 1 63 ? 10.644 -15.880 16.752 1.00 13.20 64 GLN B N 1
ATOM 2802 C CA . GLN B 1 63 ? 10.348 -15.060 17.926 1.00 15.51 64 GLN B CA 1
ATOM 2803 C C . GLN B 1 63 ? 10.483 -13.571 17.628 1.00 16.44 64 GLN B C 1
ATOM 2804 O O . GLN B 1 63 ? 9.661 -12.765 18.077 1.00 16.71 64 GLN B O 1
ATOM 2810 N N . PHE B 1 64 ? 11.508 -13.223 16.854 1.00 15.52 65 PHE B N 1
ATOM 2811 C CA . PHE B 1 64 ? 11.761 -11.844 16.456 1.00 15.56 65 PHE B CA 1
ATOM 2812 C C . PHE B 1 64 ? 10.555 -11.345 15.637 1.00 15.83 65 PHE B C 1
ATOM 2813 O O . PHE B 1 64 ? 10.034 -10.250 15.881 1.00 14.93 65 PHE B O 1
ATOM 2821 N N . MET B 1 65 ? 10.094 -12.170 14.694 1.00 15.68 66 MET B N 1
ATOM 2822 C CA . MET B 1 65 ? 8.954 -11.812 13.846 1.00 15.11 66 MET B CA 1
ATOM 2823 C C . MET B 1 65 ? 7.665 -11.669 14.646 1.00 15.96 66 MET B C 1
ATOM 2824 O O . MET B 1 65 ? 6.868 -10.767 14.374 1.00 15.38 66 MET B O 1
ATOM 2829 N N . LEU B 1 66 ? 7.458 -12.566 15.615 1.00 15.85 67 LEU B N 1
ATOM 2830 C CA . LEU B 1 66 ? 6.280 -12.534 16.488 1.00 17.60 67 LEU B CA 1
ATOM 2831 C C . LEU B 1 66 ? 6.278 -11.233 17.297 1.00 18.94 67 LEU B C 1
ATOM 2832 O O . LEU B 1 66 ? 5.237 -10.584 17.458 1.00 18.46 67 LEU B O 1
ATOM 2837 N N . ASP B 1 67 ? 7.451 -10.895 17.834 1.00 18.32 68 ASP B N 1
ATOM 2838 C CA . ASP B 1 67 ? 7.656 -9.689 18.634 1.00 18.92 68 ASP B CA 1
ATOM 2839 C C . ASP B 1 67 ? 7.356 -8.417 17.834 1.00 17.94 68 ASP B C 1
ATOM 2840 O O . ASP B 1 67 ? 6.675 -7.514 18.332 1.00 17.97 68 ASP B O 1
ATOM 2845 N N . VAL B 1 68 ? 7.851 -8.360 16.596 1.00 17.74 69 VAL B N 1
ATOM 2846 C CA . VAL B 1 68 ? 7.617 -7.215 15.717 1.00 17.87 69 VAL B CA 1
ATOM 2847 C C . VAL B 1 68 ? 6.112 -7.043 15.488 1.00 18.71 69 VAL B C 1
ATOM 2848 O O . VAL B 1 68 ? 5.601 -5.919 15.507 1.00 18.05 69 VAL B O 1
ATOM 2852 N N . MET B 1 69 ? 5.410 -8.161 15.286 1.00 16.90 70 MET B N 1
ATOM 2853 C CA . MET B 1 69 ? 3.961 -8.143 15.082 1.00 17.25 70 MET B CA 1
ATOM 2854 C C . MET B 1 69 ? 3.240 -7.623 16.321 1.00 18.18 70 MET B C 1
ATOM 2855 O O . MET B 1 69 ? 2.288 -6.855 16.224 1.00 17.85 70 MET B O 1
ATOM 2860 N N . ARG B 1 70 ? 3.699 -8.049 17.489 1.00 18.52 71 ARG B N 1
ATOM 2861 C CA . ARG B 1 70 ? 3.090 -7.628 18.742 1.00 21.99 71 ARG B CA 1
ATOM 2862 C C . ARG B 1 70 ? 3.324 -6.143 19.016 1.00 21.22 71 ARG B C 1
ATOM 2863 O O . ARG B 1 70 ? 2.441 -5.442 19.510 1.00 21.34 71 ARG B O 1
ATOM 2871 N N . GLU B 1 71 ? 4.506 -5.665 18.649 1.00 20.75 72 GLU B N 1
ATOM 2872 C CA . GLU B 1 71 ? 4.889 -4.275 18.861 1.00 20.23 72 GLU B CA 1
ATOM 2873 C C . GLU B 1 71 ? 4.266 -3.274 17.890 1.00 19.82 72 GLU B C 1
ATOM 2874 O O . GLU B 1 71 ? 3.839 -2.197 18.302 1.00 19.51 72 GLU B O 1
ATOM 2880 N N . THR B 1 72 ? 4.183 -3.644 16.616 1.00 17.11 73 THR B N 1
ATOM 2881 C CA . THR B 1 72 ? 3.689 -2.738 15.586 1.00 16.29 73 THR B CA 1
ATOM 2882 C C . THR B 1 72 ? 2.299 -2.994 15.020 1.00 16.57 73 THR B C 1
ATOM 2883 O O . THR B 1 72 ? 1.749 -2.137 14.331 1.00 14.56 73 THR B O 1
ATOM 2887 N N . GLY B 1 73 ? 1.765 -4.192 15.246 1.00 17.09 74 GLY B N 1
ATOM 2888 C CA . GLY B 1 73 ? 0.449 -4.530 14.726 1.00 16.91 74 GLY B CA 1
ATOM 2889 C C . GLY B 1 73 ? 0.470 -4.992 13.275 1.00 16.94 74 GLY B C 1
ATOM 2890 O O . GLY B 1 73 ? -0.577 -5.307 12.708 1.00 16.75 74 GLY B O 1
ATOM 2891 N N . ILE B 1 74 ? 1.648 -5.019 12.656 1.00 15.93 75 ILE B N 1
ATOM 2892 C CA . ILE B 1 74 ? 1.741 -5.462 11.270 1.00 14.99 75 ILE B CA 1
ATOM 2893 C C . ILE B 1 74 ? 1.687 -6.988 11.231 1.00 15.97 75 ILE B C 1
ATOM 2894 O O . ILE B 1 74 ? 1.999 -7.646 12.226 1.00 15.42 75 ILE B O 1
ATOM 2899 N N . ASN B 1 75 ? 1.209 -7.531 10.113 1.00 16.38 76 ASN B N 1
ATOM 2900 C CA . ASN B 1 75 ? 1.100 -8.979 9.950 1.00 17.07 76 ASN B CA 1
ATOM 2901 C C . ASN B 1 75 ? 2.260 -9.519 9.122 1.00 15.76 76 ASN B C 1
ATOM 2902 O O . ASN B 1 75 ? 2.524 -9.055 8.011 1.00 16.20 76 ASN B O 1
ATOM 2907 N N . VAL B 1 76 ? 2.955 -10.502 9.682 1.00 14.56 77 VAL B N 1
ATOM 2908 C CA . VAL B 1 76 ? 4.095 -11.117 9.012 1.00 15.00 77 VAL B CA 1
ATOM 2909 C C . VAL B 1 76 ? 3.789 -12.571 8.651 1.00 14.19 77 VAL B C 1
ATOM 2910 O O . VAL B 1 76 ? 3.430 -13.367 9.522 1.00 14.49 77 VAL B O 1
ATOM 2914 N N . VAL B 1 77 ? 3.893 -12.895 7.368 1.00 13.51 78 VAL B N 1
ATOM 2915 C CA . VAL B 1 77 ? 3.683 -14.266 6.908 1.00 13.86 78 VAL B CA 1
ATOM 2916 C C . VAL B 1 77 ? 5.088 -14.877 6.774 1.00 13.42 78 VAL B C 1
ATOM 2917 O O . VAL B 1 77 ? 5.891 -14.421 5.959 1.00 13.42 78 VAL B O 1
ATOM 2921 N N . ALA B 1 78 ? 5.386 -15.849 7.637 1.00 12.86 79 ALA B N 1
ATOM 2922 C CA . ALA B 1 78 ? 6.679 -16.541 7.665 1.00 12.07 79 ALA B CA 1
ATOM 2923 C C . ALA B 1 78 ? 6.747 -17.657 6.625 1.00 12.34 79 ALA B C 1
ATOM 2924 O O . ALA B 1 78 ? 5.718 -18.134 6.148 1.00 12.80 79 ALA B O 1
ATOM 2926 N N . CYS B 1 79 ? 7.964 -18.093 6.302 1.00 11.13 80 CYS B N 1
ATOM 2927 C CA . CYS B 1 79 ? 8.158 -19.127 5.286 1.00 11.04 80 CYS B CA 1
ATOM 2928 C C . CYS B 1 79 ? 8.939 -20.361 5.737 1.00 10.49 80 CYS B C 1
ATOM 2929 O O . CYS B 1 79 ? 9.499 -20.409 6.843 1.00 9.60 80 CYS B O 1
ATOM 2932 N N . THR B 1 80 ? 8.961 -21.352 4.847 1.00 12.63 81 THR B N 1
ATOM 2933 C CA . THR B 1 80 ? 9.683 -22.604 5.058 1.00 10.37 81 THR B CA 1
ATOM 2934 C C . THR B 1 80 ? 10.354 -22.963 3.735 1.00 10.61 81 THR B C 1
ATOM 2935 O O . THR B 1 80 ? 9.812 -22.681 2.664 1.00 10.13 81 THR B O 1
ATOM 2939 N N . GLY B 1 81 ? 11.559 -23.526 3.797 1.00 9.10 82 GLY B N 1
ATOM 2940 C CA . GLY B 1 81 ? 12.240 -23.888 2.565 1.00 9.19 82 GLY B CA 1
ATOM 2941 C C . GLY B 1 81 ? 13.759 -23.876 2.643 1.00 11.49 82 GLY B C 1
ATOM 2942 O O . GLY B 1 81 ? 14.338 -23.897 3.730 1.00 12.82 82 GLY B O 1
ATOM 2943 N N . TYR B 1 82 ? 14.392 -23.930 1.477 1.00 12.59 83 TYR B N 1
ATOM 2944 C CA . TYR B 1 82 ? 15.848 -23.892 1.355 1.00 13.87 83 TYR B CA 1
ATOM 2945 C C . TYR B 1 82 ? 16.181 -22.875 0.267 1.00 14.75 83 TYR B C 1
ATOM 2946 O O . TYR B 1 82 ? 15.502 -22.798 -0.762 1.00 14.10 83 TYR B O 1
ATOM 2955 N N . TYR B 1 83 ? 17.230 -22.098 0.523 1.00 15.73 84 TYR B N 1
ATOM 2956 C CA . TYR B 1 83 ? 17.665 -21.006 -0.341 1.00 15.21 84 TYR B CA 1
ATOM 2957 C C . TYR B 1 83 ? 18.214 -21.341 -1.728 1.00 15.77 84 TYR B C 1
ATOM 2958 O O . TYR B 1 83 ? 17.455 -21.424 -2.689 1.00 16.88 84 TYR B O 1
ATOM 2967 N N . GLN B 1 84 ? 19.535 -21.438 -1.856 1.00 14.06 85 GLN B N 1
ATOM 2968 C CA . GLN B 1 84 ? 20.157 -21.757 -3.137 1.00 13.88 85 GLN B CA 1
ATOM 2969 C C . GLN B 1 84 ? 21.425 -22.564 -2.907 1.00 13.56 85 GLN B C 1
ATOM 2970 O O . GLN B 1 84 ? 21.926 -22.628 -1.784 1.00 12.57 85 GLN B O 1
ATOM 2976 N N . ASP B 1 85 ? 21.934 -23.167 -3.976 1.00 14.32 86 ASP B N 1
ATOM 2977 C CA . ASP B 1 85 ? 23.110 -24.031 -3.894 1.00 14.98 86 ASP B CA 1
ATOM 2978 C C . ASP B 1 85 ? 24.264 -23.584 -2.997 1.00 16.00 86 ASP B C 1
ATOM 2979 O O . ASP B 1 85 ? 24.628 -24.289 -2.056 1.00 14.86 86 ASP B O 1
ATOM 2984 N N . ALA B 1 86 ? 24.802 -22.400 -3.264 1.00 14.92 87 ALA B N 1
ATOM 2985 C CA . ALA B 1 86 ? 25.920 -21.875 -2.487 1.00 16.56 87 ALA B CA 1
ATOM 2986 C C . ALA B 1 86 ? 25.659 -21.743 -0.979 1.00 15.51 87 ALA B C 1
ATOM 2987 O O . ALA B 1 86 ? 26.600 -21.776 -0.185 1.00 15.85 87 ALA B O 1
ATOM 2989 N N . PHE B 1 87 ? 24.385 -21.639 -0.589 1.00 14.10 88 PHE B N 1
ATOM 2990 C CA . PHE B 1 87 ? 23.996 -21.464 0.813 1.00 13.09 88 PHE B CA 1
ATOM 2991 C C . PHE B 1 87 ? 23.402 -22.679 1.532 1.00 13.21 88 PHE B C 1
ATOM 2992 O O . PHE B 1 87 ? 23.137 -22.616 2.737 1.00 14.68 88 PHE B O 1
ATOM 3000 N N . PHE B 1 88 ? 23.192 -23.777 0.809 1.00 14.03 89 PHE B N 1
ATOM 3001 C CA . PHE B 1 88 ? 22.605 -24.987 1.402 1.00 14.81 89 PHE B CA 1
ATOM 3002 C C . PHE B 1 88 ? 23.463 -25.684 2.453 1.00 14.23 89 PHE B C 1
ATOM 3003 O O . PHE B 1 88 ? 24.670 -25.840 2.267 1.00 14.29 89 PHE B O 1
ATOM 3011 N N . PRO B 1 89 ? 22.858 -26.076 3.589 1.00 15.58 90 PRO B N 1
ATOM 3012 C CA . PRO B 1 89 ? 23.643 -26.786 4.604 1.00 15.55 90 PRO B CA 1
ATOM 3013 C C . PRO B 1 89 ? 23.911 -28.181 3.988 1.00 16.81 90 PRO B C 1
ATOM 3014 O O . PRO B 1 89 ? 23.237 -28.577 3.026 1.00 15.03 90 PRO B O 1
ATOM 3018 N N . GLU B 1 90 ? 24.894 -28.911 4.509 1.00 17.95 91 GLU B N 1
ATOM 3019 C CA . GLU B 1 90 ? 25.235 -30.225 3.954 1.00 19.68 91 GLU B CA 1
ATOM 3020 C C . GLU B 1 90 ? 24.106 -31.227 3.826 1.00 16.63 91 GLU B C 1
ATOM 3021 O O . GLU B 1 90 ? 24.043 -31.951 2.831 1.00 16.24 91 GLU B O 1
ATOM 3027 N N . HIS B 1 91 ? 23.208 -31.245 4.812 1.00 16.10 92 HIS B N 1
ATOM 3028 C CA . HIS B 1 91 ? 22.101 -32.189 4.810 1.00 15.41 92 HIS B CA 1
ATOM 3029 C C . HIS B 1 91 ? 21.114 -32.099 3.654 1.00 16.29 92 HIS B C 1
ATOM 3030 O O . HIS B 1 91 ? 20.281 -32.990 3.499 1.00 16.45 92 HIS B O 1
ATOM 3037 N N . VAL B 1 92 ? 21.167 -31.034 2.851 1.00 15.64 93 VAL B N 1
ATOM 3038 C CA . VAL B 1 92 ? 20.257 -30.973 1.698 1.00 15.72 93 VAL B CA 1
ATOM 3039 C C . VAL B 1 92 ? 20.669 -32.100 0.737 1.00 14.52 93 VAL B C 1
ATOM 3040 O O . VAL B 1 92 ? 19.830 -32.673 0.039 1.00 15.63 93 VAL B O 1
ATOM 3044 N N . ALA B 1 93 ? 21.956 -32.446 0.756 1.00 13.55 94 ALA B N 1
ATOM 3045 C CA . ALA B 1 93 ? 22.495 -33.497 -0.106 1.00 12.88 94 ALA B CA 1
ATOM 3046 C C . ALA B 1 93 ? 22.321 -34.901 0.460 1.00 12.40 94 ALA B C 1
ATOM 3047 O O . ALA B 1 93 ? 22.056 -35.839 -0.292 1.00 12.26 94 ALA B O 1
ATOM 3049 N N . THR B 1 94 ? 22.452 -35.037 1.779 1.00 13.50 95 THR B N 1
ATOM 3050 C CA . THR B 1 94 ? 22.343 -36.339 2.434 1.00 13.75 95 THR B CA 1
ATOM 3051 C C . THR B 1 94 ? 20.924 -36.779 2.787 1.00 15.01 95 THR B C 1
ATOM 3052 O O . THR B 1 94 ? 20.665 -37.973 2.958 1.00 11.61 95 THR B O 1
ATOM 3056 N N . ARG B 1 95 ? 20.003 -35.823 2.901 1.00 14.94 96 ARG B N 1
ATOM 3057 C CA . ARG B 1 95 ? 18.614 -36.168 3.201 1.00 14.94 96 ARG B CA 1
ATOM 3058 C C . ARG B 1 95 ? 17.883 -36.465 1.892 1.00 15.01 96 ARG B C 1
ATOM 3059 O O . ARG B 1 95 ? 18.294 -36.010 0.822 1.00 15.07 96 ARG B O 1
ATOM 3067 N N . SER B 1 96 ? 16.855 -37.305 1.966 1.00 14.45 97 SER B N 1
ATOM 3068 C CA . SER B 1 96 ? 16.079 -37.655 0.781 1.00 13.76 97 SER B CA 1
ATOM 3069 C C . SER B 1 96 ? 15.112 -36.510 0.497 1.00 13.55 97 SER B C 1
ATOM 3070 O O . SER B 1 96 ? 14.805 -35.717 1.391 1.00 13.01 97 SER B O 1
ATOM 3073 N N . VAL B 1 97 ? 14.607 -36.456 -0.732 1.00 14.00 98 VAL B N 1
ATOM 3074 C CA . VAL B 1 97 ? 13.667 -35.417 -1.126 1.00 13.58 98 VAL B CA 1
ATOM 3075 C C . VAL B 1 97 ? 12.398 -35.477 -0.265 1.00 14.12 98 VAL B C 1
ATOM 3076 O O . VAL B 1 97 ? 11.810 -34.438 0.048 1.00 13.67 98 VAL B O 1
ATOM 3080 N N . GLN B 1 98 ? 12.017 -36.683 0.168 1.00 14.42 99 GLN B N 1
ATOM 3081 C CA . GLN B 1 98 ? 10.839 -36.859 1.025 1.00 14.01 99 GLN B CA 1
ATOM 3082 C C . GLN B 1 98 ? 11.060 -36.254 2.412 1.00 13.45 99 GLN B C 1
ATOM 3083 O O . GLN B 1 98 ? 10.146 -35.663 2.992 1.00 12.62 99 GLN B O 1
ATOM 3089 N N . GLU B 1 99 ? 12.266 -36.419 2.954 1.00 12.43 100 GLU B N 1
ATOM 3090 C CA . GLU B 1 99 ? 12.578 -35.869 4.273 1.00 11.71 100 GLU B CA 1
ATOM 3091 C C . GLU B 1 99 ? 12.519 -34.332 4.253 1.00 11.76 100 GLU B C 1
ATOM 3092 O O . GLU B 1 99 ? 12.016 -33.703 5.194 1.00 10.24 100 GLU B O 1
ATOM 3098 N N . LEU B 1 100 ? 13.000 -33.739 3.163 1.00 11.89 101 LEU B N 1
ATOM 3099 C CA . LEU B 1 100 ? 12.991 -32.280 3.011 1.00 12.14 101 LEU B CA 1
ATOM 3100 C C . LEU B 1 100 ? 11.550 -31.772 2.939 1.00 12.77 101 LEU B C 1
ATOM 3101 O O . LEU B 1 100 ? 11.193 -30.793 3.607 1.00 10.89 101 LEU B O 1
ATOM 3106 N N . ALA B 1 101 ? 10.718 -32.485 2.179 1.00 12.65 102 ALA B N 1
ATOM 3107 C CA . ALA B 1 101 ? 9.297 -32.148 2.042 1.00 12.98 102 ALA B CA 1
ATOM 3108 C C . ALA B 1 101 ? 8.603 -32.268 3.395 1.00 11.72 102 ALA B C 1
ATOM 3109 O O . ALA B 1 101 ? 7.846 -31.383 3.787 1.00 12.46 102 ALA B O 1
ATOM 3111 N N . GLN B 1 102 ? 8.880 -33.348 4.124 1.00 10.49 103 GLN B N 1
ATOM 3112 C CA . GLN B 1 102 ? 8.273 -33.555 5.438 1.00 9.62 103 GLN B CA 1
ATOM 3113 C C . GLN B 1 102 ? 8.605 -32.384 6.371 1.00 9.07 103 GLN B C 1
ATOM 3114 O O . GLN B 1 102 ? 7.751 -31.919 7.126 1.00 8.28 103 GLN B O 1
ATOM 3120 N N . GLU B 1 103 ? 9.851 -31.914 6.311 1.00 11.00 104 GLU B N 1
ATOM 3121 C CA . GLU B 1 103 ? 10.296 -30.785 7.135 1.00 12.32 104 GLU B CA 1
ATOM 3122 C C . GLU B 1 103 ? 9.439 -29.552 6.844 1.00 12.39 104 GLU B C 1
ATOM 3123 O O . GLU B 1 103 ? 8.960 -28.886 7.764 1.00 12.40 104 GLU B O 1
ATOM 3129 N N . MET B 1 104 ? 9.259 -29.258 5.558 1.00 11.98 105 MET B N 1
ATOM 3130 C CA . MET B 1 104 ? 8.456 -28.111 5.143 1.00 11.47 105 MET B CA 1
ATOM 3131 C C . MET B 1 104 ? 6.983 -28.242 5.549 1.00 11.49 105 MET B C 1
ATOM 3132 O O . MET B 1 104 ? 6.378 -27.278 6.031 1.00 9.39 105 MET B O 1
ATOM 3137 N N . VAL B 1 105 ? 6.410 -29.433 5.374 1.00 10.92 106 VAL B N 1
ATOM 3138 C CA . VAL B 1 105 ? 5.019 -29.666 5.750 1.00 10.15 106 VAL B CA 1
ATOM 3139 C C . VAL B 1 105 ? 4.867 -29.447 7.259 1.00 11.03 106 VAL B C 1
ATOM 3140 O O . VAL B 1 105 ? 3.910 -28.816 7.699 1.00 10.23 106 VAL B O 1
ATOM 3144 N N . ASP B 1 106 ? 5.844 -29.883 8.055 1.00 10.20 107 ASP B N 1
ATOM 3145 C CA . ASP B 1 106 ? 5.750 -29.688 9.500 1.00 10.93 107 ASP B CA 1
ATOM 3146 C C . ASP B 1 106 ? 5.930 -28.222 9.934 1.00 11.25 107 ASP B C 1
ATOM 3147 O O . ASP B 1 106 ? 5.341 -27.784 10.922 1.00 10.45 107 ASP B O 1
ATOM 3152 N N . GLU B 1 107 ? 6.770 -27.480 9.222 1.00 11.69 108 GLU B N 1
ATOM 3153 C CA . GLU B 1 107 ? 6.973 -26.071 9.549 1.00 12.43 108 GLU B CA 1
ATOM 3154 C C . GLU B 1 107 ? 5.676 -25.296 9.284 1.00 12.93 108 GLU B C 1
ATOM 3155 O O . GLU B 1 107 ? 5.352 -24.349 10.004 1.00 12.21 108 GLU B O 1
ATOM 3161 N N . ILE B 1 108 ? 4.910 -25.770 8.299 1.00 12.43 109 ILE B N 1
ATOM 3162 C CA . ILE B 1 108 ? 3.618 -25.180 7.919 1.00 12.23 109 ILE B CA 1
ATOM 3163 C C . ILE B 1 108 ? 2.489 -25.583 8.891 1.00 12.16 109 ILE B C 1
ATOM 3164 O O . ILE B 1 108 ? 1.687 -24.742 9.311 1.00 12.41 109 ILE B O 1
ATOM 3169 N N . GLU B 1 109 ? 2.470 -26.854 9.294 1.00 12.21 110 GLU B N 1
ATOM 3170 C CA . GLU B 1 109 ? 1.426 -27.388 10.174 1.00 10.98 110 GLU B CA 1
ATOM 3171 C C . GLU B 1 109 ? 1.678 -27.294 11.673 1.00 12.07 110 GLU B C 1
ATOM 3172 O O . GLU B 1 109 ? 0.753 -27.049 12.444 1.00 13.40 110 GLU B O 1
ATOM 3178 N N . GLN B 1 110 ? 2.910 -27.559 12.095 1.00 12.47 111 GLN B N 1
ATOM 3179 C CA . GLN B 1 110 ? 3.248 -27.546 13.513 1.00 12.97 111 GLN B CA 1
ATOM 3180 C C . GLN B 1 110 ? 3.838 -26.243 14.058 1.00 13.51 111 GLN B C 1
ATOM 3181 O O . GLN B 1 110 ? 3.455 -25.789 15.137 1.00 13.53 111 GLN B O 1
ATOM 3187 N N . GLY B 1 111 ? 4.788 -25.664 13.335 1.00 15.47 112 GLY B N 1
ATOM 3188 C CA . GLY B 1 111 ? 5.400 -24.435 13.807 1.00 16.42 112 GLY B CA 1
ATOM 3189 C C . GLY B 1 111 ? 6.860 -24.326 13.434 1.00 17.10 112 GLY B C 1
ATOM 3190 O O . GLY B 1 111 ? 7.466 -25.279 12.934 1.00 17.15 112 GLY B O 1
ATOM 3191 N N . ILE B 1 112 ? 7.429 -23.149 13.664 1.00 16.78 113 ILE B N 1
ATOM 3192 C CA . ILE B 1 112 ? 8.829 -22.904 13.343 1.00 15.25 113 ILE B CA 1
ATOM 3193 C C . ILE B 1 112 ? 9.605 -22.335 14.528 1.00 15.57 113 ILE B C 1
ATOM 3194 O O . ILE B 1 112 ? 9.038 -21.647 15.379 1.00 15.76 113 ILE B O 1
ATOM 3199 N N . ASP B 1 113 ? 10.888 -22.689 14.597 1.00 15.12 114 ASP B N 1
ATOM 3200 C CA . ASP B 1 113 ? 11.821 -22.206 15.624 1.00 15.61 114 ASP B CA 1
ATOM 3201 C C . ASP B 1 113 ? 11.371 -22.339 17.072 1.00 15.50 114 ASP B C 1
ATOM 3202 O O . ASP B 1 113 ? 11.714 -21.506 17.920 1.00 16.43 114 ASP B O 1
ATOM 3207 N N . GLY B 1 114 ? 10.615 -23.401 17.350 1.00 16.70 115 GLY B N 1
ATOM 3208 C CA . GLY B 1 114 ? 10.119 -23.662 18.689 1.00 16.97 115 GLY B CA 1
ATOM 3209 C C . GLY B 1 114 ? 8.987 -22.768 19.159 1.00 17.45 115 GLY B C 1
ATOM 3210 O O . GLY B 1 114 ? 8.639 -22.786 20.339 1.00 16.98 115 GLY B O 1
ATOM 3211 N N . THR B 1 115 ? 8.389 -22.020 18.236 1.00 17.80 116 THR B N 1
ATOM 3212 C CA . THR B 1 115 ? 7.295 -21.103 18.564 1.00 18.43 116 THR B CA 1
ATOM 3213 C C . THR B 1 115 ? 5.932 -21.571 18.033 1.00 20.28 116 THR B C 1
ATOM 3214 O O . THR B 1 115 ? 5.812 -22.610 17.381 1.00 20.91 116 THR B O 1
ATOM 3218 N N . GLU B 1 116 ? 4.923 -20.740 18.256 1.00 21.95 117 GLU B N 1
ATOM 3219 C CA . GLU B 1 116 ? 3.560 -21.020 17.819 1.00 24.17 117 GLU B CA 1
ATOM 3220 C C . GLU B 1 116 ? 3.355 -20.544 16.372 1.00 22.55 117 GLU B C 1
ATOM 3221 O O . GLU B 1 116 ? 2.392 -20.930 15.700 1.00 22.83 117 GLU B O 1
ATOM 3227 N N . LEU B 1 117 ? 4.275 -19.713 15.895 1.00 20.82 118 LEU B N 1
ATOM 3228 C CA . LEU B 1 117 ? 4.203 -19.202 14.536 1.00 20.16 118 LEU B CA 1
ATOM 3229 C C . LEU B 1 117 ? 4.425 -20.351 13.550 1.00 19.98 118 LEU B C 1
ATOM 3230 O O . LEU B 1 117 ? 5.301 -21.186 13.758 1.00 19.79 118 LEU B O 1
ATOM 3235 N N . LYS B 1 118 ? 3.621 -20.387 12.489 1.00 18.88 119 LYS B N 1
ATOM 3236 C CA . LYS B 1 118 ? 3.716 -21.411 11.450 1.00 18.04 119 LYS B CA 1
ATOM 3237 C C . LYS B 1 118 ? 4.073 -20.767 10.112 1.00 18.14 119 LYS B C 1
ATOM 3238 O O . LYS B 1 118 ? 3.760 -19.603 9.885 1.00 19.53 119 LYS B O 1
ATOM 3244 N N . ALA B 1 119 ? 4.720 -21.514 9.223 1.00 15.31 120 ALA B N 1
ATOM 3245 C CA . ALA B 1 119 ? 5.061 -20.981 7.908 1.00 15.01 120 ALA B CA 1
ATOM 3246 C C . ALA B 1 119 ? 3.787 -20.956 7.070 1.00 15.57 120 ALA B C 1
ATOM 3247 O O . ALA B 1 119 ? 3.039 -21.933 7.047 1.00 16.28 120 ALA B O 1
ATOM 3249 N N . GLY B 1 120 ? 3.512 -19.823 6.430 1.00 14.90 121 GLY B N 1
ATOM 3250 C CA . GLY B 1 120 ? 2.330 -19.710 5.596 1.00 11.07 121 GLY B CA 1
ATOM 3251 C C . GLY B 1 120 ? 2.664 -19.819 4.123 1.00 11.69 121 GLY B C 1
ATOM 3252 O O . GLY B 1 120 ? 1.765 -19.822 3.275 1.00 14.97 121 GLY B O 1
ATOM 3253 N N . ILE B 1 121 ? 3.952 -19.931 3.810 1.00 11.18 122 ILE B N 1
ATOM 3254 C CA . ILE B 1 121 ? 4.403 -20.027 2.428 1.00 10.45 122 ILE B CA 1
ATOM 3255 C C . ILE B 1 121 ? 5.726 -20.800 2.292 1.00 11.33 122 ILE B C 1
ATOM 3256 O O . ILE B 1 121 ? 6.541 -20.815 3.208 1.00 11.30 122 ILE B O 1
ATOM 3261 N N . ILE B 1 122 ? 5.881 -21.510 1.180 1.00 10.69 123 ILE B N 1
ATOM 3262 C CA . ILE B 1 122 ? 7.099 -22.276 0.896 1.00 10.97 123 ILE B CA 1
ATOM 3263 C C . ILE B 1 122 ? 7.961 -21.283 0.132 1.00 9.85 123 ILE B C 1
ATOM 3264 O O . ILE B 1 122 ? 7.691 -20.959 -1.035 1.00 9.34 123 ILE B O 1
ATOM 3269 N N . ALA B 1 123 ? 9.037 -20.836 0.766 1.00 9.61 124 ALA B N 1
ATOM 3270 C CA . ALA B 1 123 ? 9.816 -19.784 0.128 1.00 10.63 124 ALA B CA 1
ATOM 3271 C C . ALA B 1 123 ? 11.129 -19.457 0.815 1.00 11.25 124 ALA B C 1
ATOM 3272 O O . ALA B 1 123 ? 11.303 -19.915 1.910 1.00 11.45 124 ALA B O 1
ATOM 3274 N N . GLU B 1 124 ? 12.040 -18.520 0.521 1.00 9.99 125 GLU B N 1
ATOM 3275 C CA . GLU B 1 124 ? 12.309 -18.200 -0.814 1.00 9.80 125 GLU B CA 1
ATOM 3276 C C . GLU B 1 124 ? 13.096 -19.354 -1.448 1.00 11.18 125 GLU B C 1
ATOM 3277 O O . GLU B 1 124 ? 14.186 -19.619 -0.934 1.00 12.31 125 GLU B O 1
ATOM 3283 N N . ILE B 1 125 ? 12.493 -20.133 -2.338 1.00 11.49 126 ILE B N 1
ATOM 3284 C CA . ILE B 1 125 ? 13.235 -21.241 -2.924 1.00 12.83 126 ILE B CA 1
ATOM 3285 C C . ILE B 1 125 ? 13.890 -20.771 -4.208 1.00 13.03 126 ILE B C 1
ATOM 3286 O O . ILE B 1 125 ? 13.222 -20.357 -5.160 1.00 12.39 126 ILE B O 1
ATOM 3291 N N . GLY B 1 126 ? 15.219 -20.812 -4.230 1.00 11.24 127 GLY B N 1
ATOM 3292 C CA . GLY B 1 126 ? 15.902 -20.305 -5.398 1.00 12.51 127 GLY B CA 1
ATOM 3293 C C . GLY B 1 126 ? 16.807 -21.198 -6.199 1.00 13.41 127 GLY B C 1
ATOM 3294 O O . GLY B 1 126 ? 17.105 -22.336 -5.826 1.00 14.65 127 GLY B O 1
ATOM 3295 N N . THR B 1 127 ? 17.188 -20.662 -7.350 1.00 12.83 128 THR B N 1
ATOM 3296 C CA . THR B 1 127 ? 18.101 -21.305 -8.277 1.00 14.04 128 THR B CA 1
ATOM 3297 C C . THR B 1 127 ? 19.305 -20.368 -8.477 1.00 13.96 128 THR B C 1
ATOM 3298 O O . THR B 1 127 ? 19.258 -19.190 -8.092 1.00 10.93 128 THR B O 1
ATOM 3302 N N . SER B 1 128 ? 20.387 -20.909 -9.031 1.00 11.89 129 SER B N 1
ATOM 3303 C CA . SER B 1 128 ? 21.609 -20.146 -9.269 1.00 14.08 129 SER B CA 1
ATOM 3304 C C . SER B 1 128 ? 21.513 -19.318 -10.540 1.00 14.70 129 SER B C 1
ATOM 3305 O O . SER B 1 128 ? 20.542 -19.423 -11.295 1.00 15.10 129 SER B O 1
ATOM 3308 N N . GLU B 1 129 ? 22.522 -18.493 -10.787 1.00 15.58 130 GLU B N 1
ATOM 3309 C CA . GLU B 1 129 ? 22.507 -17.672 -11.985 1.00 17.62 130 GLU B CA 1
ATOM 3310 C C . GLU B 1 129 ? 22.752 -18.510 -13.227 1.00 17.56 130 GLU B C 1
ATOM 3311 O O . GLU B 1 129 ? 23.774 -19.192 -13.338 1.00 19.16 130 GLU B O 1
ATOM 3317 N N . GLY B 1 130 ? 21.790 -18.490 -14.141 1.00 15.36 131 GLY B N 1
ATOM 3318 C CA . GLY B 1 130 ? 21.929 -19.229 -15.382 1.00 14.24 131 GLY B CA 1
ATOM 3319 C C . GLY B 1 130 ? 21.784 -20.737 -15.290 1.00 13.89 131 GLY B C 1
ATOM 3320 O O . GLY B 1 130 ? 21.934 -21.425 -16.302 1.00 14.77 131 GLY B O 1
ATOM 3321 N N . LYS B 1 131 ? 21.474 -21.257 -14.107 1.00 13.86 132 LYS B N 1
ATOM 3322 C CA . LYS B 1 131 ? 21.319 -22.701 -13.960 1.00 14.99 132 LYS B CA 1
ATOM 3323 C C . LYS B 1 131 ? 20.589 -23.157 -12.709 1.00 14.19 132 LYS B C 1
ATOM 3324 O O . LYS B 1 131 ? 20.509 -22.435 -11.713 1.00 14.54 132 LYS B O 1
ATOM 3330 N N . ILE B 1 132 ? 20.034 -24.365 -12.793 1.00 13.75 133 ILE B N 1
ATOM 3331 C CA . ILE B 1 132 ? 19.354 -25.007 -11.679 1.00 13.23 133 ILE B CA 1
ATOM 3332 C C . ILE B 1 132 ? 20.275 -26.186 -11.347 1.00 14.43 133 ILE B C 1
ATOM 3333 O O . ILE B 1 132 ? 20.409 -27.113 -12.152 1.00 15.10 133 ILE B O 1
ATOM 3338 N N . THR B 1 133 ? 20.950 -26.120 -10.199 1.00 12.98 134 THR B N 1
ATOM 3339 C CA . THR B 1 133 ? 21.869 -27.184 -9.791 1.00 11.91 134 THR B CA 1
ATOM 3340 C C . THR B 1 133 ? 21.073 -28.428 -9.389 1.00 12.10 134 THR B C 1
ATOM 3341 O O . THR B 1 133 ? 19.856 -28.360 -9.215 1.00 9.92 134 THR B O 1
ATOM 3345 N N . PRO B 1 134 ? 21.738 -29.596 -9.302 1.00 11.87 135 PRO B N 1
ATOM 3346 C CA . PRO B 1 134 ? 21.018 -30.814 -8.907 1.00 11.81 135 PRO B CA 1
ATOM 3347 C C . PRO B 1 134 ? 20.410 -30.682 -7.505 1.00 12.05 135 PRO B C 1
ATOM 3348 O O . PRO B 1 134 ? 19.335 -31.229 -7.229 1.00 12.20 135 PRO B O 1
ATOM 3352 N N . LEU B 1 135 ? 21.065 -29.923 -6.630 1.00 9.96 136 LEU B N 1
ATOM 3353 C CA . LEU B 1 135 ? 20.546 -29.739 -5.279 1.00 11.03 136 LEU B CA 1
ATOM 3354 C C . LEU B 1 135 ? 19.338 -28.793 -5.255 1.00 11.27 136 LEU B C 1
ATOM 3355 O O . LEU B 1 135 ? 18.404 -28.982 -4.476 1.00 12.24 136 LEU B O 1
ATOM 3360 N N . GLU B 1 136 ? 19.370 -27.762 -6.093 1.00 12.68 137 GLU B N 1
ATOM 3361 C CA . GLU B 1 136 ? 18.241 -26.832 -6.182 1.00 12.53 137 GLU B CA 1
ATOM 3362 C C . GLU B 1 136 ? 17.034 -27.589 -6.770 1.00 12.52 137 GLU B C 1
ATOM 3363 O O . GLU B 1 136 ? 15.917 -27.464 -6.270 1.00 13.56 137 GLU B O 1
ATOM 3369 N N . GLU B 1 137 ? 17.277 -28.417 -7.786 1.00 12.48 138 GLU B N 1
ATOM 3370 C CA . GLU B 1 137 ? 16.214 -29.221 -8.393 1.00 13.91 138 GLU B CA 1
ATOM 3371 C C . GLU B 1 137 ? 15.515 -30.076 -7.325 1.00 14.14 138 GLU B C 1
ATOM 3372 O O . GLU B 1 137 ? 14.283 -30.157 -7.276 1.00 12.89 138 GLU B O 1
ATOM 3378 N N . LYS B 1 138 ? 16.314 -30.682 -6.452 1.00 13.86 139 LYS B N 1
ATOM 3379 C CA . LYS B 1 138 ? 15.821 -31.523 -5.368 1.00 12.42 139 LYS B CA 1
ATOM 3380 C C . LYS B 1 138 ? 14.973 -30.716 -4.378 1.00 13.16 139 LYS B C 1
ATOM 3381 O O . LYS B 1 138 ? 13.934 -31.186 -3.902 1.00 11.98 139 LYS B O 1
ATOM 3387 N N . VAL B 1 139 ? 15.428 -29.506 -4.049 1.00 12.53 140 VAL B N 1
ATOM 3388 C CA . VAL B 1 139 ? 14.687 -28.655 -3.130 1.00 10.84 140 VAL B CA 1
ATOM 3389 C C . VAL B 1 139 ? 13.344 -28.223 -3.763 1.00 10.98 140 VAL B C 1
ATOM 3390 O O . VAL B 1 139 ? 12.321 -28.196 -3.080 1.00 10.83 140 VAL B O 1
ATOM 3394 N N . PHE B 1 140 ? 13.349 -27.951 -5.069 1.00 11.39 141 PHE B N 1
ATOM 3395 C CA . PHE B 1 140 ? 12.134 -27.564 -5.797 1.00 12.61 141 PHE B CA 1
ATOM 3396 C C . PHE B 1 140 ? 11.124 -28.710 -5.825 1.00 13.49 141 PHE B C 1
ATOM 3397 O O . PHE B 1 140 ? 9.932 -28.488 -5.608 1.00 13.19 141 PHE B O 1
ATOM 3405 N N . ILE B 1 141 ? 11.599 -29.934 -6.068 1.00 12.76 142 ILE B N 1
ATOM 3406 C CA . ILE B 1 141 ? 10.714 -31.104 -6.072 1.00 11.12 142 ILE B CA 1
ATOM 3407 C C . ILE B 1 141 ? 10.100 -31.288 -4.672 1.00 11.20 142 ILE B C 1
ATOM 3408 O O . ILE B 1 141 ? 8.897 -31.529 -4.536 1.00 11.64 142 ILE B O 1
ATOM 3413 N N . ALA B 1 142 ? 10.915 -31.110 -3.633 1.00 10.07 143 ALA B N 1
ATOM 3414 C CA . ALA B 1 142 ? 10.462 -31.224 -2.255 1.00 10.43 143 ALA B CA 1
ATOM 3415 C C . ALA B 1 142 ? 9.388 -30.168 -1.982 1.00 11.31 143 ALA B C 1
ATOM 3416 O O . ALA B 1 142 ? 8.408 -30.432 -1.286 1.00 11.12 143 ALA B O 1
ATOM 3418 N N . ALA B 1 143 ? 9.588 -28.973 -2.540 1.00 9.84 144 ALA B N 1
ATOM 3419 C CA . ALA B 1 143 ? 8.644 -27.868 -2.382 1.00 9.95 144 ALA B CA 1
ATOM 3420 C C . ALA B 1 143 ? 7.333 -28.232 -3.074 1.00 10.24 144 ALA B C 1
ATOM 3421 O O . ALA B 1 143 ? 6.257 -27.978 -2.538 1.00 10.25 144 ALA B O 1
ATOM 3423 N N . ALA B 1 144 ? 7.444 -28.819 -4.266 1.00 10.36 145 ALA B N 1
ATOM 3424 C CA . ALA B 1 144 ? 6.296 -29.260 -5.046 1.00 11.24 145 ALA B CA 1
ATOM 3425 C C . ALA B 1 144 ? 5.516 -30.304 -4.249 1.00 13.50 145 ALA B C 1
ATOM 3426 O O . ALA B 1 144 ? 4.295 -30.249 -4.199 1.00 11.71 145 ALA B O 1
ATOM 3428 N N . LEU B 1 145 ? 6.223 -31.222 -3.585 1.00 13.21 146 LEU B N 1
ATOM 3429 C CA . LEU B 1 145 ? 5.565 -32.251 -2.777 1.00 13.10 146 LEU B CA 1
ATOM 3430 C C . LEU B 1 145 ? 4.891 -31.651 -1.545 1.00 14.31 146 LEU B C 1
ATOM 3431 O O . LEU B 1 145 ? 3.788 -32.058 -1.178 1.00 13.50 146 LEU B O 1
ATOM 3436 N N . ALA B 1 146 ? 5.551 -30.680 -0.911 1.00 12.81 147 ALA B N 1
ATOM 3437 C CA . ALA B 1 146 ? 4.999 -30.024 0.276 1.00 12.86 147 ALA B CA 1
ATOM 3438 C C . ALA B 1 146 ? 3.748 -29.220 -0.102 1.00 13.25 147 ALA B C 1
ATOM 3439 O O . ALA B 1 146 ? 2.784 -29.155 0.668 1.00 11.27 147 ALA B O 1
ATOM 3441 N N . HIS B 1 147 ? 3.778 -28.619 -1.292 1.00 12.40 148 HIS B N 1
ATOM 3442 C CA . HIS B 1 147 ? 2.650 -27.834 -1.782 1.00 12.31 148 HIS B CA 1
ATOM 3443 C C . HIS B 1 147 ? 1.473 -28.740 -2.129 1.00 13.12 148 HIS B C 1
ATOM 3444 O O . HIS B 1 147 ? 0.323 -28.422 -1.818 1.00 11.97 148 HIS B O 1
ATOM 3451 N N . ASN B 1 148 ? 1.760 -29.844 -2.815 1.00 12.87 149 ASN B N 1
ATOM 3452 C CA . ASN B 1 148 ? 0.714 -30.790 -3.199 1.00 13.50 149 ASN B CA 1
ATOM 3453 C C . ASN B 1 148 ? -0.031 -31.334 -1.987 1.00 14.22 149 ASN B C 1
ATOM 3454 O O . ASN B 1 148 ? -1.212 -31.654 -2.080 1.00 15.61 149 ASN B O 1
ATOM 3459 N N . GLN B 1 149 ? 0.631 -31.366 -0.831 1.00 13.67 150 GLN B N 1
ATOM 3460 C CA . GLN B 1 149 ? 0.000 -31.861 0.385 1.00 13.82 150 GLN B CA 1
ATOM 3461 C C . GLN B 1 149 ? -0.725 -30.788 1.205 1.00 15.84 150 GLN B C 1
ATOM 3462 O O . GLN B 1 149 ? -1.824 -31.026 1.717 1.00 15.48 150 GLN B O 1
ATOM 3468 N N . THR B 1 150 ? -0.128 -29.601 1.300 1.00 14.50 151 THR B N 1
ATOM 3469 C CA . THR B 1 150 ? -0.683 -28.529 2.124 1.00 13.11 151 THR B CA 1
ATOM 3470 C C . THR B 1 150 ? -1.451 -27.435 1.410 1.00 12.54 151 THR B C 1
ATOM 3471 O O . THR B 1 150 ? -2.205 -26.704 2.049 1.00 14.02 151 THR B O 1
ATOM 3475 N N . GLY B 1 151 ? -1.220 -27.293 0.111 1.00 13.59 152 GLY B N 1
ATOM 3476 C CA . GLY B 1 151 ? -1.882 -26.254 -0.655 1.00 13.98 152 GLY B CA 1
ATOM 3477 C C . GLY B 1 151 ? -1.240 -24.873 -0.505 1.00 16.06 152 GLY B C 1
ATOM 3478 O O . GLY B 1 151 ? -1.625 -23.954 -1.232 1.00 15.09 152 GLY B O 1
ATOM 3479 N N . ARG B 1 152 ? -0.277 -24.710 0.411 1.00 14.49 153 ARG B N 1
ATOM 3480 C CA . ARG B 1 152 ? 0.368 -23.403 0.597 1.00 15.27 153 ARG B CA 1
ATOM 3481 C C . ARG B 1 152 ? 1.159 -23.009 -0.649 1.00 14.62 153 ARG B C 1
ATOM 3482 O O . ARG B 1 152 ? 1.797 -23.851 -1.281 1.00 14.36 153 ARG B O 1
ATOM 3490 N N . PRO B 1 153 ? 1.131 -21.714 -1.022 1.00 13.35 154 PRO B N 1
ATOM 3491 C CA . PRO B 1 153 ? 1.856 -21.273 -2.217 1.00 13.14 154 PRO B CA 1
ATOM 3492 C C . PRO B 1 153 ? 3.386 -21.324 -2.143 1.00 11.68 154 PRO B C 1
ATOM 3493 O O . PRO B 1 153 ? 3.973 -21.517 -1.080 1.00 11.16 154 PRO B O 1
ATOM 3497 N N . ILE B 1 154 ? 4.003 -21.234 -3.313 1.00 10.62 155 ILE B N 1
ATOM 3498 C CA . ILE B 1 154 ? 5.449 -21.256 -3.446 1.00 11.20 155 ILE B CA 1
ATOM 3499 C C . ILE B 1 154 ? 5.915 -19.900 -3.994 1.00 11.25 155 ILE B C 1
ATOM 3500 O O . ILE B 1 154 ? 5.351 -19.379 -4.960 1.00 10.33 155 ILE B O 1
ATOM 3505 N N . SER B 1 155 ? 6.950 -19.345 -3.374 1.00 11.37 156 SER B N 1
ATOM 3506 C CA . SER B 1 155 ? 7.523 -18.067 -3.787 1.00 11.56 156 SER B CA 1
ATOM 3507 C C . SER B 1 155 ? 9.009 -18.323 -4.063 1.00 10.47 156 SER B C 1
ATOM 3508 O O . SER B 1 155 ? 9.738 -18.796 -3.177 1.00 11.53 156 SER B O 1
ATOM 3511 N N . THR B 1 156 ? 9.459 -17.988 -5.273 1.00 10.48 157 THR B N 1
ATOM 3512 C CA . THR B 1 156 ? 10.843 -18.264 -5.678 1.00 10.55 157 THR B CA 1
ATOM 3513 C C . THR B 1 156 ? 11.878 -17.122 -5.687 1.00 12.32 157 THR B C 1
ATOM 3514 O O . THR B 1 156 ? 11.536 -15.954 -5.531 1.00 10.90 157 THR B O 1
ATOM 3518 N N . HIS B 1 157 ? 13.144 -17.502 -5.879 1.00 11.55 158 HIS B N 1
ATOM 3519 C CA . HIS B 1 157 ? 14.262 -16.572 -5.996 1.00 12.32 158 HIS B CA 1
ATOM 3520 C C . HIS B 1 157 ? 14.924 -16.883 -7.324 1.00 14.09 158 HIS B C 1
ATOM 3521 O O . HIS B 1 157 ? 15.344 -18.030 -7.557 1.00 13.24 158 HIS B O 1
ATOM 3528 N N . THR B 1 158 ? 14.942 -15.911 -8.233 1.00 13.04 159 THR B N 1
ATOM 3529 C CA . THR B 1 158 ? 15.658 -16.106 -9.484 1.00 14.61 159 THR B CA 1
ATOM 3530 C C . THR B 1 158 ? 16.916 -15.252 -9.308 1.00 15.51 159 THR B C 1
ATOM 3531 O O . THR B 1 158 ? 16.846 -14.143 -8.758 1.00 13.57 159 THR B O 1
ATOM 3535 N N . SER B 1 159 ? 18.069 -15.808 -9.670 1.00 14.62 160 SER B N 1
ATOM 3536 C CA . SER B 1 159 ? 19.328 -15.075 -9.549 1.00 14.77 160 SER B CA 1
ATOM 3537 C C . SER B 1 159 ? 19.514 -14.172 -10.752 1.00 13.97 160 SER B C 1
ATOM 3538 O O . SER B 1 159 ? 19.774 -14.635 -11.861 1.00 14.58 160 SER B O 1
ATOM 3541 N N . PHE B 1 160 ? 19.343 -12.875 -10.524 1.00 16.62 161 PHE B N 1
ATOM 3542 C CA . PHE B 1 160 ? 19.467 -11.882 -11.581 1.00 17.24 161 PHE B CA 1
ATOM 3543 C C . PHE B 1 160 ? 18.470 -12.130 -12.715 1.00 15.20 161 PHE B C 1
ATOM 3544 O O . PHE B 1 160 ? 18.801 -12.053 -13.896 1.00 14.56 161 PHE B O 1
ATOM 3552 N N . SER B 1 161 ? 17.242 -12.458 -12.326 1.00 14.98 162 SER B N 1
ATOM 3553 C CA . SER B 1 161 ? 16.161 -12.696 -13.278 1.00 14.48 162 SER B CA 1
ATOM 3554 C C . SER B 1 161 ? 16.401 -13.812 -14.287 1.00 13.69 162 SER B C 1
ATOM 3555 O O . SER B 1 161 ? 16.063 -13.670 -15.464 1.00 14.55 162 SER B O 1
ATOM 3558 N N . THR B 1 162 ? 16.989 -14.919 -13.833 1.00 14.52 163 THR B N 1
ATOM 3559 C CA . THR B 1 162 ? 17.240 -16.057 -14.724 1.00 13.55 163 THR B CA 1
ATOM 3560 C C . THR B 1 162 ? 16.552 -17.319 -14.199 1.00 10.62 163 THR B C 1
ATOM 3561 O O . THR B 1 162 ? 16.278 -17.435 -13.007 1.00 9.71 163 THR B O 1
ATOM 3565 N N . MET B 1 163 ? 16.258 -18.237 -15.118 1.00 11.34 164 MET B N 1
ATOM 3566 C CA . MET B 1 163 ? 15.646 -19.531 -14.807 1.00 11.15 164 MET B CA 1
ATOM 3567 C C . MET B 1 163 ? 14.205 -19.544 -14.283 1.00 12.16 164 MET B C 1
ATOM 3568 O O . MET B 1 163 ? 13.738 -20.585 -13.808 1.00 13.00 164 MET B O 1
ATOM 3573 N N . GLY B 1 164 ? 13.484 -18.429 -14.411 1.00 9.63 165 GLY B N 1
ATOM 3574 C CA . GLY B 1 164 ? 12.116 -18.382 -13.926 1.00 10.58 165 GLY B CA 1
ATOM 3575 C C . GLY B 1 164 ? 11.213 -19.389 -14.621 1.00 9.72 165 GLY B C 1
ATOM 3576 O O . GLY B 1 164 ? 10.438 -20.092 -13.971 1.00 11.82 165 GLY B O 1
ATOM 3577 N N . LEU B 1 165 ? 11.326 -19.452 -15.941 1.00 10.59 166 LEU B N 1
ATOM 3578 C CA . LEU B 1 165 ? 10.541 -20.362 -16.765 1.00 12.05 166 LEU B CA 1
ATOM 3579 C C . LEU B 1 165 ? 10.907 -21.826 -16.466 1.00 13.37 166 LEU B C 1
ATOM 3580 O O . LEU B 1 165 ? 10.026 -22.690 -16.406 1.00 14.00 166 LEU B O 1
ATOM 3585 N N . GLU B 1 166 ? 12.199 -22.091 -16.275 1.00 11.99 167 GLU B N 1
ATOM 3586 C CA . GLU B 1 166 ? 12.684 -23.439 -15.958 1.00 13.55 167 GLU B CA 1
ATOM 3587 C C . GLU B 1 166 ? 12.144 -23.874 -14.597 1.00 12.99 167 GLU B C 1
ATOM 3588 O O . GLU B 1 166 ? 11.817 -25.051 -14.400 1.00 11.57 167 GLU B O 1
ATOM 3594 N N . GLN B 1 167 ? 12.022 -22.916 -13.672 1.00 10.72 168 GLN B N 1
ATOM 3595 C CA . GLN B 1 167 ? 11.483 -23.187 -12.341 1.00 11.86 168 GLN B CA 1
ATOM 3596 C C . GLN B 1 167 ? 10.019 -23.629 -12.471 1.00 11.87 168 GLN B C 1
ATOM 3597 O O . GLN B 1 167 ? 9.594 -24.599 -11.832 1.00 10.60 168 GLN B O 1
ATOM 3603 N N . LEU B 1 168 ? 9.255 -22.904 -13.294 1.00 10.96 169 LEU B N 1
ATOM 3604 C CA . LEU B 1 168 ? 7.838 -23.215 -13.500 1.00 10.92 169 LEU B CA 1
ATOM 3605 C C . LEU B 1 168 ? 7.654 -24.574 -14.159 1.00 11.10 169 LEU B C 1
ATOM 3606 O O . LEU B 1 168 ? 6.790 -25.344 -13.738 1.00 10.78 169 LEU B O 1
ATOM 3611 N N . ALA B 1 169 ? 8.472 -24.858 -15.175 1.00 9.09 170 ALA B N 1
ATOM 3612 C CA . ALA B 1 169 ? 8.425 -26.142 -15.882 1.00 11.27 170 ALA B CA 1
ATOM 3613 C C . ALA B 1 169 ? 8.661 -27.283 -14.888 1.00 12.31 170 ALA B C 1
ATOM 3614 O O . ALA B 1 169 ? 7.900 -28.256 -14.856 1.00 11.97 170 ALA B O 1
ATOM 3616 N N . LEU B 1 170 ? 9.660 -27.114 -14.023 1.00 11.51 171 LEU B N 1
ATOM 3617 C CA . LEU B 1 170 ? 9.991 -28.113 -13.009 1.00 12.35 171 LEU B CA 1
ATOM 3618 C C . LEU B 1 170 ? 8.835 -28.329 -12.030 1.00 13.13 171 LEU B C 1
ATOM 3619 O O . LEU B 1 170 ? 8.406 -29.469 -11.801 1.00 13.35 171 LEU B O 1
ATOM 3624 N N . LEU B 1 171 ? 8.311 -27.242 -11.472 1.00 10.47 172 LEU B N 1
ATOM 3625 C CA . LEU B 1 171 ? 7.200 -27.348 -10.532 1.00 12.54 172 LEU B CA 1
ATOM 3626 C C . LEU B 1 171 ? 5.955 -27.954 -11.187 1.00 11.19 172 LEU B C 1
ATOM 3627 O O . LEU B 1 171 ? 5.290 -28.798 -10.592 1.00 11.47 172 LEU B O 1
ATOM 3632 N N . GLN B 1 172 ? 5.680 -27.557 -12.424 1.00 11.30 173 GLN B N 1
ATOM 3633 C CA . GLN B 1 172 ? 4.519 -28.056 -13.154 1.00 13.86 173 GLN B CA 1
ATOM 3634 C C . GLN B 1 172 ? 4.610 -29.560 -13.425 1.00 13.38 173 GLN B C 1
ATOM 3635 O O . GLN B 1 172 ? 3.613 -30.280 -13.313 1.00 12.38 173 GLN B O 1
ATOM 3641 N N . ALA B 1 173 ? 5.813 -30.027 -13.739 1.00 12.79 174 ALA B N 1
ATOM 3642 C CA . ALA B 1 173 ? 6.036 -31.436 -14.018 1.00 14.24 174 ALA B CA 1
ATOM 3643 C C . ALA B 1 173 ? 5.789 -32.268 -12.755 1.00 14.44 174 ALA B C 1
ATOM 3644 O O . ALA B 1 173 ? 5.508 -33.471 -12.840 1.00 15.61 174 ALA B O 1
ATOM 3646 N N . HIS B 1 174 ? 5.879 -31.620 -11.592 1.00 12.23 175 HIS B N 1
ATOM 3647 C CA . HIS B 1 174 ? 5.645 -32.293 -10.322 1.00 11.99 175 HIS B CA 1
ATOM 3648 C C . HIS B 1 174 ? 4.271 -32.019 -9.716 1.00 11.23 175 HIS B C 1
ATOM 3649 O O . HIS B 1 174 ? 4.073 -32.107 -8.504 1.00 13.01 175 HIS B O 1
ATOM 3656 N N . GLY B 1 175 ? 3.325 -31.692 -10.592 1.00 11.78 176 GLY B N 1
ATOM 3657 C CA . GLY B 1 175 ? 1.948 -31.476 -10.192 1.00 11.70 176 GLY B CA 1
ATOM 3658 C C . GLY B 1 175 ? 1.525 -30.177 -9.556 1.00 12.75 176 GLY B C 1
ATOM 3659 O O . GLY B 1 175 ? 0.414 -30.092 -9.033 1.00 13.44 176 GLY B O 1
ATOM 3660 N N . VAL B 1 176 ? 2.378 -29.161 -9.607 1.00 12.89 177 VAL B N 1
ATOM 3661 C CA . VAL B 1 176 ? 2.023 -27.882 -9.005 1.00 12.78 177 VAL B CA 1
ATOM 3662 C C . VAL B 1 176 ? 1.125 -27.026 -9.904 1.00 10.54 177 VAL B C 1
ATOM 3663 O O . VAL B 1 176 ? 1.325 -26.941 -11.111 1.00 11.21 177 VAL B O 1
ATOM 3667 N N . ASP B 1 177 ? 0.087 -26.462 -9.297 1.00 13.10 178 ASP B N 1
ATOM 3668 C CA . ASP B 1 177 ? -0.835 -25.559 -9.987 1.00 13.40 178 ASP B CA 1
ATOM 3669 C C . ASP B 1 177 ? -0.041 -24.244 -9.977 1.00 11.84 178 ASP B C 1
ATOM 3670 O O . ASP B 1 177 ? 0.164 -23.648 -8.912 1.00 11.49 178 ASP B O 1
ATOM 3675 N N . LEU B 1 178 ? 0.428 -23.827 -11.149 1.00 12.12 179 LEU B N 1
ATOM 3676 C CA . LEU B 1 178 ? 1.241 -22.616 -11.262 1.00 10.79 179 LEU B CA 1
ATOM 3677 C C . LEU B 1 178 ? 0.575 -21.308 -10.817 1.00 12.73 179 LEU B C 1
ATOM 3678 O O . LEU B 1 178 ? 1.261 -20.301 -10.606 1.00 12.07 179 LEU B O 1
ATOM 3683 N N . SER B 1 179 ? -0.744 -21.329 -10.626 1.00 11.74 180 SER B N 1
ATOM 3684 C CA . SER B 1 179 ? -1.445 -20.139 -10.167 1.00 13.10 180 SER B CA 1
ATOM 3685 C C . SER B 1 179 ? -1.127 -19.947 -8.686 1.00 13.44 180 SER B C 1
ATOM 3686 O O . SER B 1 179 ? -1.431 -18.904 -8.106 1.00 14.98 180 SER B O 1
ATOM 3689 N N . ARG B 1 180 ? -0.525 -20.972 -8.078 1.00 11.44 181 ARG B N 1
ATOM 3690 C CA . ARG B 1 180 ? -0.139 -20.933 -6.671 1.00 10.96 181 ARG B CA 1
ATOM 3691 C C . ARG B 1 180 ? 1.375 -20.697 -6.526 1.00 10.05 181 ARG B C 1
ATOM 3692 O O . ARG B 1 180 ? 1.941 -20.878 -5.449 1.00 9.65 181 ARG B O 1
ATOM 3700 N N . VAL B 1 181 ? 2.009 -20.279 -7.620 1.00 9.56 182 VAL B N 1
ATOM 3701 C CA . VAL B 1 181 ? 3.442 -19.984 -7.643 1.00 10.74 182 VAL B CA 1
ATOM 3702 C C . VAL B 1 181 ? 3.709 -18.529 -8.103 1.00 11.42 182 VAL B C 1
ATOM 3703 O O . VAL B 1 181 ? 3.106 -18.039 -9.075 1.00 10.81 182 VAL B O 1
ATOM 3707 N N . THR B 1 182 ? 4.616 -17.854 -7.401 1.00 10.41 183 THR B N 1
ATOM 3708 C CA . THR B 1 182 ? 5.010 -16.490 -7.746 1.00 9.99 183 THR B CA 1
ATOM 3709 C C . THR B 1 182 ? 6.538 -16.453 -7.899 1.00 9.58 183 THR B C 1
ATOM 3710 O O . THR B 1 182 ? 7.263 -16.918 -7.022 1.00 11.48 183 THR B O 1
ATOM 3714 N N . VAL B 1 183 ? 7.007 -15.978 -9.053 1.00 10.56 184 VAL B N 1
ATOM 3715 C CA . VAL B 1 183 ? 8.437 -15.910 -9.372 1.00 10.46 184 VAL B CA 1
ATOM 3716 C C . VAL B 1 183 ? 9.061 -14.599 -8.905 1.00 12.35 184 VAL B C 1
ATOM 3717 O O . VAL B 1 183 ? 8.691 -13.529 -9.379 1.00 11.01 184 VAL B O 1
ATOM 3721 N N . GLY B 1 184 ? 10.018 -14.693 -7.988 1.00 11.71 185 GLY B N 1
ATOM 3722 C CA . GLY B 1 184 ? 10.656 -13.492 -7.479 1.00 11.06 185 GLY B CA 1
ATOM 3723 C C . GLY B 1 184 ? 11.824 -12.986 -8.303 1.00 11.71 185 GLY B C 1
ATOM 3724 O O . GLY B 1 184 ? 12.415 -13.733 -9.090 1.00 14.19 185 GLY B O 1
ATOM 3725 N N . HIS B 1 185 ? 12.134 -11.694 -8.155 1.00 10.86 186 HIS B N 1
ATOM 3726 C CA . HIS B 1 185 ? 13.268 -11.063 -8.849 1.00 9.98 186 HIS B CA 1
ATOM 3727 C C . HIS B 1 185 ? 13.218 -11.059 -10.362 1.00 8.48 186 HIS B C 1
ATOM 3728 O O . HIS B 1 185 ? 14.220 -11.325 -11.024 1.00 8.28 186 HIS B O 1
ATOM 3735 N N . CYS B 1 186 ? 12.051 -10.737 -10.914 1.00 10.13 187 CYS B N 1
ATOM 3736 C CA . CYS B 1 186 ? 11.887 -10.678 -12.370 1.00 11.30 187 CYS B CA 1
ATOM 3737 C C . CYS B 1 186 ? 12.288 -9.305 -12.902 1.00 11.13 187 CYS B C 1
ATOM 3738 O O . CYS B 1 186 ? 12.302 -9.087 -14.111 1.00 10.29 187 CYS B O 1
ATOM 3741 N N . ASP B 1 187 ? 12.678 -8.414 -11.991 1.00 13.10 188 ASP B N 1
ATOM 3742 C CA . ASP B 1 187 ? 13.022 -7.037 -12.346 1.00 12.41 188 ASP B CA 1
ATOM 3743 C C . ASP B 1 187 ? 14.491 -6.609 -12.161 1.00 14.17 188 ASP B C 1
ATOM 3744 O O . ASP B 1 187 ? 14.774 -5.539 -11.602 1.00 12.44 188 ASP B O 1
ATOM 3749 N N . LEU B 1 188 ? 15.418 -7.436 -12.634 1.00 12.77 189 LEU B N 1
ATOM 3750 C CA . LEU B 1 188 ? 16.837 -7.112 -12.541 1.00 13.35 189 LEU B CA 1
ATOM 3751 C C . LEU B 1 188 ? 17.476 -6.946 -13.916 1.00 12.58 189 LEU B C 1
ATOM 3752 O O . LEU B 1 188 ? 18.691 -6.827 -14.027 1.00 14.97 189 LEU B O 1
ATOM 3757 N N . LYS B 1 189 ? 16.646 -6.922 -14.959 1.00 13.82 190 LYS B N 1
ATOM 3758 C CA . LYS B 1 189 ? 17.092 -6.737 -16.346 1.00 13.52 190 LYS B CA 1
ATOM 3759 C C . LYS B 1 189 ? 15.850 -6.592 -17.236 1.00 13.45 190 LYS B C 1
ATOM 3760 O O . LYS B 1 189 ? 14.728 -6.756 -16.746 1.00 13.32 190 LYS B O 1
ATOM 3766 N N . ASP B 1 190 ? 16.025 -6.214 -18.507 1.00 14.14 191 ASP B N 1
ATOM 3767 C CA . ASP B 1 190 ? 14.872 -6.102 -19.423 1.00 13.45 191 ASP B CA 1
ATOM 3768 C C . ASP B 1 190 ? 14.392 -7.551 -19.520 1.00 12.19 191 ASP B C 1
ATOM 3769 O O . ASP B 1 190 ? 15.070 -8.398 -20.096 1.00 13.67 191 ASP B O 1
ATOM 3774 N N . ASN B 1 191 ? 13.210 -7.826 -18.986 1.00 10.89 192 ASN B N 1
ATOM 3775 C CA . ASN B 1 191 ? 12.749 -9.206 -18.905 1.00 9.97 192 ASN B CA 1
ATOM 3776 C C . ASN B 1 191 ? 11.303 -9.437 -19.333 1.00 11.47 192 ASN B C 1
ATOM 3777 O O . ASN B 1 191 ? 10.699 -10.439 -18.940 1.00 8.59 192 ASN B O 1
ATOM 3782 N N . LEU B 1 192 ? 10.770 -8.557 -20.176 1.00 10.45 193 LEU B N 1
ATOM 3783 C CA . LEU B 1 192 ? 9.375 -8.673 -20.596 1.00 12.75 193 LEU B CA 1
ATOM 3784 C C . LEU B 1 192 ? 8.994 -9.987 -21.274 1.00 10.71 193 LEU B C 1
ATOM 3785 O O . LEU B 1 192 ? 7.982 -10.583 -20.920 1.00 11.72 193 LEU B O 1
ATOM 3790 N N . ASP B 1 193 ? 9.794 -10.430 -22.236 1.00 12.50 194 ASP B N 1
ATOM 3791 C CA . ASP B 1 193 ? 9.500 -11.675 -22.957 1.00 13.73 194 ASP B CA 1
ATOM 3792 C C . ASP B 1 193 ? 9.296 -12.877 -22.034 1.00 13.23 194 ASP B C 1
ATOM 3793 O O . ASP B 1 193 ? 8.295 -13.587 -22.158 1.00 11.00 194 ASP B O 1
ATOM 3798 N N . ASN B 1 194 ? 10.213 -13.072 -21.083 1.00 12.27 195 ASN B N 1
ATOM 3799 C CA . ASN B 1 194 ? 10.100 -14.181 -20.140 1.00 11.51 195 ASN B CA 1
ATOM 3800 C C . ASN B 1 194 ? 8.976 -13.939 -19.153 1.00 11.37 195 ASN B C 1
ATOM 3801 O O . ASN B 1 194 ? 8.298 -14.879 -18.744 1.00 10.30 195 ASN B O 1
ATOM 3806 N N . ILE B 1 195 ? 8.765 -12.677 -18.773 1.00 9.46 196 ILE B N 1
ATOM 3807 C CA . ILE B 1 195 ? 7.703 -12.340 -17.829 1.00 9.51 196 ILE B CA 1
ATOM 3808 C C . ILE B 1 195 ? 6.332 -12.726 -18.390 1.00 8.78 196 ILE B C 1
ATOM 3809 O O . ILE B 1 195 ? 5.510 -13.321 -17.685 1.00 8.40 196 ILE B O 1
ATOM 3814 N N . LEU B 1 196 ? 6.109 -12.416 -19.664 1.00 9.76 197 LEU B N 1
ATOM 3815 C CA . LEU B 1 196 ? 4.844 -12.744 -20.324 1.00 10.45 197 LEU B CA 1
ATOM 3816 C C . LEU B 1 196 ? 4.663 -14.261 -20.424 1.00 11.16 197 LEU B C 1
ATOM 3817 O O . LEU B 1 196 ? 3.559 -14.767 -20.234 1.00 9.89 197 LEU B O 1
ATOM 3822 N N . LYS B 1 197 ? 5.750 -14.981 -20.701 1.00 10.70 198 LYS B N 1
ATOM 3823 C CA . LYS B 1 197 ? 5.693 -16.444 -20.799 1.00 12.34 198 LYS B CA 1
ATOM 3824 C C . LYS B 1 197 ? 5.363 -17.088 -19.451 1.00 12.78 198 LYS B C 1
ATOM 3825 O O . LYS B 1 197 ? 4.647 -18.102 -19.396 1.00 11.79 198 LYS B O 1
ATOM 3831 N N . MET B 1 198 ? 5.841 -16.476 -18.367 1.00 10.92 199 MET B N 1
ATOM 3832 C CA . MET B 1 198 ? 5.566 -16.968 -17.018 1.00 11.59 199 MET B CA 1
ATOM 3833 C C . MET B 1 198 ? 4.092 -16.723 -16.686 1.00 11.28 199 MET B C 1
ATOM 3834 O O . MET B 1 198 ? 3.426 -17.575 -16.087 1.00 9.95 199 MET B O 1
ATOM 3839 N N . ILE B 1 199 ? 3.595 -15.541 -17.064 1.00 10.35 200 ILE B N 1
ATOM 3840 C CA . ILE B 1 199 ? 2.200 -15.185 -16.833 1.00 9.87 200 ILE B CA 1
ATOM 3841 C C . ILE B 1 199 ? 1.275 -16.106 -17.643 1.00 9.58 200 ILE B C 1
ATOM 3842 O O . ILE B 1 199 ? 0.232 -16.514 -17.137 1.00 10.71 200 ILE B O 1
ATOM 3847 N N . ASP B 1 200 ? 1.683 -16.461 -18.866 1.00 10.46 201 ASP B N 1
ATOM 3848 C CA . ASP B 1 200 ? 0.896 -17.365 -19.720 1.00 13.14 201 ASP B CA 1
ATOM 3849 C C . ASP B 1 200 ? 0.724 -18.719 -19.032 1.00 13.62 201 ASP B C 1
ATOM 3850 O O . ASP B 1 200 ? -0.306 -19.369 -19.180 1.00 15.91 201 ASP B O 1
ATOM 3855 N N . LEU B 1 201 ? 1.768 -19.162 -18.336 1.00 14.39 202 LEU B N 1
ATOM 3856 C CA . LEU B 1 201 ? 1.744 -20.441 -17.627 1.00 14.08 202 LEU B CA 1
ATOM 3857 C C . LEU B 1 201 ? 0.820 -20.405 -16.415 1.00 13.84 202 LEU B C 1
ATOM 3858 O O . LEU B 1 201 ? 0.550 -21.445 -15.809 1.00 15.39 202 LEU B O 1
ATOM 3863 N N . GLY B 1 202 ? 0.322 -19.212 -16.080 1.00 11.84 203 GLY B N 1
ATOM 3864 C CA . GLY B 1 202 ? -0.587 -19.058 -14.953 1.00 11.24 203 GLY B CA 1
ATOM 3865 C C . GLY B 1 202 ? 0.033 -18.584 -13.651 1.00 11.24 203 GLY B C 1
ATOM 3866 O O . GLY B 1 202 ? -0.663 -18.436 -12.648 1.00 11.32 203 GLY B O 1
ATOM 3867 N N . ALA B 1 203 ? 1.326 -18.275 -13.678 1.00 10.15 204 ALA B N 1
ATOM 3868 C CA . ALA B 1 203 ? 2.034 -17.828 -12.475 1.00 11.88 204 ALA B CA 1
ATOM 3869 C C . ALA B 1 203 ? 1.980 -16.315 -12.240 1.00 10.64 204 ALA B C 1
ATOM 3870 O O . ALA B 1 203 ? 1.570 -15.551 -13.119 1.00 12.88 204 ALA B O 1
ATOM 3872 N N . TYR B 1 204 ? 2.342 -15.913 -11.020 1.00 11.72 205 TYR B N 1
ATOM 3873 C CA . TYR B 1 204 ? 2.442 -14.499 -10.644 1.00 12.45 205 TYR B CA 1
ATOM 3874 C C . TYR B 1 204 ? 3.919 -14.123 -10.746 1.00 13.27 205 TYR B C 1
ATOM 3875 O O . TYR B 1 204 ? 4.797 -14.973 -10.588 1.00 13.91 205 TYR B O 1
ATOM 3884 N N . VAL B 1 205 ? 4.189 -12.862 -11.067 1.00 12.59 206 VAL B N 1
ATOM 3885 C CA . VAL B 1 205 ? 5.555 -12.372 -11.185 1.00 11.60 206 VAL B CA 1
ATOM 3886 C C . VAL B 1 205 ? 5.753 -11.216 -10.210 1.00 12.76 206 VAL B C 1
ATOM 3887 O O . VAL B 1 205 ? 4.796 -10.518 -9.845 1.00 10.97 206 VAL B O 1
ATOM 3891 N N . GLN B 1 206 ? 6.998 -11.030 -9.776 1.00 13.10 207 GLN B N 1
ATOM 3892 C CA . GLN B 1 206 ? 7.317 -9.974 -8.830 1.00 11.28 207 GLN B CA 1
ATOM 3893 C C . GLN B 1 206 ? 8.425 -9.019 -9.238 1.00 12.55 207 GLN B C 1
ATOM 3894 O O . GLN B 1 206 ? 9.481 -9.432 -9.726 1.00 10.75 207 GLN B O 1
ATOM 3900 N N . PHE B 1 207 ? 8.141 -7.729 -9.069 1.00 11.64 208 PHE B N 1
ATOM 3901 C CA . PHE B 1 207 ? 9.115 -6.669 -9.310 1.00 10.92 208 PHE B CA 1
ATOM 3902 C C . PHE B 1 207 ? 9.425 -6.358 -7.850 1.00 10.82 208 PHE B C 1
ATOM 3903 O O . PHE B 1 207 ? 8.818 -5.467 -7.247 1.00 11.27 208 PHE B O 1
ATOM 3911 N N . ASP B 1 208 ? 10.319 -7.154 -7.263 1.00 8.86 209 ASP B N 1
ATOM 3912 C CA . ASP B 1 208 ? 10.644 -7.022 -5.849 1.00 9.29 209 ASP B CA 1
ATOM 3913 C C . ASP B 1 208 ? 12.046 -6.506 -5.485 1.00 9.25 209 ASP B C 1
ATOM 3914 O O . ASP B 1 208 ? 12.480 -6.674 -4.347 1.00 9.52 209 ASP B O 1
ATOM 3919 N N . THR B 1 209 ? 12.760 -5.933 -6.450 1.00 9.07 210 THR B N 1
ATOM 3920 C CA . THR B 1 209 ? 14.089 -5.377 -6.184 1.00 10.96 210 THR B CA 1
ATOM 3921 C C . THR B 1 209 ? 14.092 -3.846 -6.382 1.00 12.10 210 THR B C 1
ATOM 3922 O O . THR B 1 209 ? 15.109 -3.244 -6.738 1.00 13.19 210 THR B O 1
ATOM 3926 N N . ILE B 1 210 ? 12.933 -3.235 -6.137 1.00 13.21 211 ILE B N 1
ATOM 3927 C CA . ILE B 1 210 ? 12.750 -1.792 -6.266 1.00 12.23 211 ILE B CA 1
ATOM 3928 C C . ILE B 1 210 ? 13.745 -1.071 -5.361 1.00 13.37 211 ILE B C 1
ATOM 3929 O O . ILE B 1 210 ? 13.906 -1.429 -4.187 1.00 12.09 211 ILE B O 1
ATOM 3934 N N . GLY B 1 211 ? 14.448 -0.093 -5.931 1.00 15.23 212 GLY B N 1
ATOM 3935 C CA . GLY B 1 211 ? 15.436 0.660 -5.167 1.00 15.78 212 GLY B CA 1
ATOM 3936 C C . GLY B 1 211 ? 16.867 0.169 -5.357 1.00 16.52 212 GLY B C 1
ATOM 3937 O O . GLY B 1 211 ? 17.812 0.880 -5.004 1.00 15.07 212 GLY B O 1
ATOM 3938 N N . LYS B 1 212 ? 17.029 -1.049 -5.881 1.00 14.85 213 LYS B N 1
ATOM 3939 C CA . LYS B 1 212 ? 18.356 -1.622 -6.131 1.00 14.90 213 LYS B CA 1
ATOM 3940 C C . LYS B 1 212 ? 18.787 -1.209 -7.536 1.00 15.49 213 LYS B C 1
ATOM 3941 O O . LYS B 1 212 ? 18.990 -2.034 -8.429 1.00 14.48 213 LYS B O 1
ATOM 3947 N N . ASN B 1 213 ? 18.936 0.108 -7.690 1.00 17.22 214 ASN B N 1
ATOM 3948 C CA . ASN B 1 213 ? 19.296 0.762 -8.944 1.00 18.71 214 ASN B CA 1
ATOM 3949 C C . ASN B 1 213 ? 20.699 0.539 -9.471 1.00 20.40 214 ASN B C 1
ATOM 3950 O O . ASN B 1 213 ? 20.957 0.761 -10.658 1.00 23.37 214 ASN B O 1
ATOM 3955 N N . SER B 1 214 ? 21.604 0.088 -8.609 1.00 20.70 215 SER B N 1
ATOM 3956 C CA . SER B 1 214 ? 22.965 -0.193 -9.053 1.00 22.62 215 SER B CA 1
ATOM 3957 C C . SER B 1 214 ? 22.982 -1.528 -9.794 1.00 21.54 215 SER B C 1
ATOM 3958 O O . SER B 1 214 ? 23.964 -1.887 -10.430 1.00 21.67 215 SER B O 1
ATOM 3961 N N . TYR B 1 215 ? 21.875 -2.258 -9.705 1.00 22.45 216 TYR B N 1
ATOM 3962 C CA . TYR B 1 215 ? 21.722 -3.541 -10.388 1.00 20.91 216 TYR B CA 1
ATOM 3963 C C . TYR B 1 215 ? 20.933 -3.321 -11.686 1.00 19.45 216 TYR B C 1
ATOM 3964 O O . TYR B 1 215 ? 21.315 -3.804 -12.754 1.00 19.82 216 TYR B O 1
ATOM 3973 N N . TYR B 1 216 ? 19.848 -2.553 -11.574 1.00 17.09 217 TYR B N 1
ATOM 3974 C CA . TYR B 1 216 ? 18.941 -2.248 -12.686 1.00 16.14 217 TYR B CA 1
ATOM 3975 C C . TYR B 1 216 ? 18.163 -0.987 -12.262 1.00 15.44 217 TYR B C 1
ATOM 3976 O O . TYR B 1 216 ? 17.731 -0.882 -11.112 1.00 14.22 217 TYR B O 1
ATOM 3985 N N . PRO B 1 217 ? 17.964 -0.025 -13.184 1.00 16.34 218 PRO B N 1
ATOM 3986 C CA . PRO B 1 217 ? 17.234 1.194 -12.795 1.00 17.60 218 PRO B CA 1
ATOM 3987 C C . PRO B 1 217 ? 15.711 1.101 -12.603 1.00 16.48 218 PRO B C 1
ATOM 3988 O O . PRO B 1 217 ? 15.020 0.420 -13.363 1.00 16.84 218 PRO B O 1
ATOM 3992 N N . ASP B 1 218 ? 15.212 1.804 -11.580 1.00 16.00 219 ASP B N 1
ATOM 3993 C CA . ASP B 1 218 ? 13.781 1.865 -11.259 1.00 16.93 219 ASP B CA 1
ATOM 3994 C C . ASP B 1 218 ? 12.987 2.374 -12.459 1.00 18.01 219 ASP B C 1
ATOM 3995 O O . ASP B 1 218 ? 11.820 2.009 -12.657 1.00 18.18 219 ASP B O 1
ATOM 4000 N N . GLU B 1 219 ? 13.625 3.240 -13.240 1.00 19.11 220 GLU B N 1
ATOM 4001 C CA . GLU B 1 219 ? 13.022 3.801 -14.442 1.00 20.28 220 GLU B CA 1
ATOM 4002 C C . GLU B 1 219 ? 12.648 2.698 -15.442 1.00 19.19 220 GLU B C 1
ATOM 4003 O O . GLU B 1 219 ? 11.628 2.793 -16.130 1.00 18.74 220 GLU B O 1
ATOM 4009 N N . LYS B 1 220 ? 13.487 1.671 -15.540 1.00 17.27 221 LYS B N 1
ATOM 4010 C CA . LYS B 1 220 ? 13.205 0.562 -16.440 1.00 16.89 221 LYS B CA 1
ATOM 4011 C C . LYS B 1 220 ? 12.174 -0.391 -15.827 1.00 16.55 221 LYS B C 1
ATOM 4012 O O . LYS B 1 220 ? 11.417 -1.038 -16.555 1.00 17.55 221 LYS B O 1
ATOM 4018 N N . ARG B 1 221 ? 12.115 -0.441 -14.494 1.00 14.54 222 ARG B N 1
ATOM 4019 C CA . ARG B 1 221 ? 11.119 -1.265 -13.807 1.00 14.44 222 ARG B CA 1
ATOM 4020 C C . ARG B 1 221 ? 9.754 -0.639 -14.148 1.00 14.41 222 ARG B C 1
ATOM 4021 O O . ARG B 1 221 ? 8.800 -1.337 -14.516 1.00 11.85 222 ARG B O 1
ATOM 4029 N N . ILE B 1 222 ? 9.706 0.693 -14.100 1.00 13.27 223 ILE B N 1
ATOM 4030 C CA . ILE B 1 222 ? 8.491 1.436 -14.419 1.00 12.86 223 ILE B CA 1
ATOM 4031 C C . ILE B 1 222 ? 8.094 1.213 -15.888 1.00 11.43 223 ILE B C 1
ATOM 4032 O O . ILE B 1 222 ? 6.913 1.030 -16.183 1.00 12.52 223 ILE B O 1
ATOM 4037 N N . ALA B 1 223 ? 9.081 1.157 -16.785 1.00 11.79 224 ALA B N 1
ATOM 4038 C CA . ALA B 1 223 ? 8.816 0.943 -18.204 1.00 11.48 224 ALA B CA 1
ATOM 4039 C C . ALA B 1 223 ? 8.152 -0.428 -18.421 1.00 12.02 224 ALA B C 1
ATOM 4040 O O . ALA B 1 223 ? 7.191 -0.542 -19.189 1.00 10.28 224 ALA B O 1
ATOM 4042 N N . MET B 1 224 ? 8.659 -1.458 -17.737 1.00 11.74 225 MET B N 1
ATOM 4043 C CA . MET B 1 224 ? 8.083 -2.801 -17.855 1.00 9.90 225 MET B CA 1
ATOM 4044 C C . MET B 1 224 ? 6.682 -2.863 -17.241 1.00 10.60 225 MET B C 1
ATOM 4045 O O . MET B 1 224 ? 5.817 -3.589 -17.739 1.00 13.26 225 MET B O 1
ATOM 4050 N N . LEU B 1 225 ? 6.452 -2.132 -16.150 1.00 11.13 226 LEU B N 1
ATOM 4051 C CA . LEU B 1 225 ? 5.127 -2.114 -15.537 1.00 11.29 226 LEU B CA 1
ATOM 4052 C C . LEU B 1 225 ? 4.144 -1.464 -16.506 1.00 12.90 226 LEU B C 1
ATOM 4053 O O . LEU B 1 225 ? 2.988 -1.879 -16.584 1.00 11.24 226 LEU B O 1
ATOM 4058 N N . HIS B 1 226 ? 4.615 -0.460 -17.252 1.00 12.69 227 HIS B N 1
ATOM 4059 C CA . HIS B 1 226 ? 3.776 0.213 -18.242 1.00 14.61 227 HIS B CA 1
ATOM 4060 C C . HIS B 1 226 ? 3.388 -0.759 -19.352 1.00 14.71 227 HIS B C 1
ATOM 4061 O O . HIS B 1 226 ? 2.242 -0.770 -19.789 1.00 15.97 227 HIS B O 1
ATOM 4068 N N . ALA B 1 227 ? 4.342 -1.581 -19.790 1.00 14.33 228 ALA B N 1
ATOM 4069 C CA . ALA B 1 227 ? 4.094 -2.577 -20.835 1.00 12.87 228 ALA B CA 1
ATOM 4070 C C . ALA B 1 227 ? 3.064 -3.593 -20.331 1.00 12.93 228 ALA B C 1
ATOM 4071 O O . ALA B 1 227 ? 2.147 -3.979 -21.057 1.00 14.30 228 ALA B O 1
ATOM 4073 N N . LEU B 1 228 ? 3.198 -3.997 -19.072 1.00 11.29 229 LEU B N 1
ATOM 4074 C CA . LEU B 1 228 ? 2.275 -4.959 -18.486 1.00 13.41 229 LEU B CA 1
ATOM 4075 C C . LEU B 1 228 ? 0.865 -4.374 -18.310 1.00 14.63 229 LEU B C 1
ATOM 4076 O O . LEU B 1 228 ? -0.131 -5.082 -18.468 1.00 14.86 229 LEU B O 1
ATOM 4081 N N . ARG B 1 229 ? 0.778 -3.086 -18.001 1.00 14.82 230 ARG B N 1
ATOM 4082 C CA . ARG B 1 229 ? -0.526 -2.454 -17.841 1.00 15.71 230 ARG B CA 1
ATOM 4083 C C . ARG B 1 229 ? -1.212 -2.336 -19.203 1.00 15.88 230 ARG B C 1
ATOM 4084 O O . ARG B 1 229 ? -2.399 -2.616 -19.330 1.00 17.15 230 ARG B O 1
ATOM 4092 N N . ASP B 1 230 ? -0.464 -1.918 -20.219 1.00 16.47 231 ASP B N 1
ATOM 4093 C CA . ASP B 1 230 ? -1.023 -1.768 -21.562 1.00 17.76 231 ASP B CA 1
ATOM 4094 C C . ASP B 1 230 ? -1.494 -3.103 -22.129 1.00 18.07 231 ASP B C 1
ATOM 4095 O O . ASP B 1 230 ? -2.312 -3.143 -23.050 1.00 18.60 231 ASP B O 1
ATOM 4100 N N . ARG B 1 231 ? -0.976 -4.195 -21.576 1.00 16.03 232 ARG B N 1
ATOM 4101 C CA . ARG B 1 231 ? -1.342 -5.524 -22.037 1.00 15.06 232 ARG B CA 1
ATOM 4102 C C . ARG B 1 231 ? -2.384 -6.166 -21.135 1.00 14.68 232 ARG B C 1
ATOM 4103 O O . ARG B 1 231 ? -2.779 -7.318 -21.335 1.00 14.91 232 ARG B O 1
ATOM 4111 N N . GLY B 1 232 ? -2.837 -5.387 -20.156 1.00 13.75 233 GLY B N 1
ATOM 4112 C CA . GLY B 1 232 ? -3.852 -5.829 -19.213 1.00 15.82 233 GLY B CA 1
ATOM 4113 C C . GLY B 1 232 ? -3.435 -6.948 -18.283 1.00 15.89 233 GLY B C 1
ATOM 4114 O O . GLY B 1 232 ? -4.289 -7.717 -17.826 1.00 15.67 233 GLY B O 1
ATOM 4115 N N . LEU B 1 233 ? -2.147 -6.979 -17.937 1.00 15.59 234 LEU B N 1
ATOM 4116 C CA . LEU B 1 233 ? -1.588 -8.028 -17.079 1.00 16.28 234 LEU B CA 1
ATOM 4117 C C . LEU B 1 233 ? -1.198 -7.645 -15.648 1.00 16.86 234 LEU B C 1
ATOM 4118 O O . LEU B 1 233 ? -0.503 -8.405 -14.968 1.00 17.24 234 LEU B O 1
ATOM 4123 N N . LEU B 1 234 ? -1.662 -6.491 -15.181 1.00 15.30 235 LEU B N 1
ATOM 4124 C CA . LEU B 1 234 ? -1.357 -6.041 -13.830 1.00 15.08 235 LEU B CA 1
ATOM 4125 C C . LEU B 1 234 ? -1.870 -6.983 -12.747 1.00 12.73 235 LEU B C 1
ATOM 4126 O O . LEU B 1 234 ? -1.340 -6.993 -11.637 1.00 14.37 235 LEU B O 1
ATOM 4131 N N . ASN B 1 235 ? -2.881 -7.790 -13.062 1.00 12.98 236 ASN B N 1
ATOM 4132 C CA . ASN B 1 235 ? -3.428 -8.720 -12.068 1.00 14.06 236 ASN B CA 1
ATOM 4133 C C . ASN B 1 235 ? -2.529 -9.925 -11.757 1.00 12.35 236 ASN B C 1
ATOM 4134 O O . ASN B 1 235 ? -2.915 -10.807 -10.992 1.00 14.03 236 ASN B O 1
ATOM 4139 N N . ARG B 1 236 ? -1.336 -9.948 -12.345 1.00 13.29 237 ARG B N 1
ATOM 4140 C CA . ARG B 1 236 ? -0.375 -11.022 -12.100 1.00 14.36 237 ARG B CA 1
ATOM 4141 C C . ARG B 1 236 ? 0.955 -10.485 -11.565 1.00 16.23 237 ARG B C 1
ATOM 4142 O O . ARG B 1 236 ? 1.884 -11.255 -11.315 1.00 15.91 237 ARG B O 1
ATOM 4150 N N . VAL B 1 237 ? 1.020 -9.169 -11.351 1.00 15.60 238 VAL B N 1
ATOM 4151 C CA . VAL B 1 237 ? 2.223 -8.503 -10.851 1.00 13.47 238 VAL B CA 1
ATOM 4152 C C . VAL B 1 237 ? 2.091 -8.081 -9.391 1.00 12.88 238 VAL B C 1
ATOM 4153 O O . VAL B 1 237 ? 1.059 -7.535 -8.984 1.00 12.16 238 VAL B O 1
ATOM 4157 N N . MET B 1 238 ? 3.120 -8.393 -8.598 1.00 11.55 239 MET B N 1
ATOM 4158 C CA . MET B 1 238 ? 3.177 -8.004 -7.189 1.00 11.22 239 MET B CA 1
ATOM 4159 C C . MET B 1 238 ? 4.519 -7.289 -6.970 1.00 10.88 239 MET B C 1
ATOM 4160 O O . MET B 1 238 ? 5.468 -7.504 -7.726 1.00 11.04 239 MET B O 1
ATOM 4165 N N . LEU B 1 239 ? 4.595 -6.447 -5.944 1.00 10.79 240 LEU B N 1
ATOM 4166 C CA . LEU B 1 239 ? 5.802 -5.656 -5.709 1.00 11.49 240 LEU B CA 1
ATOM 4167 C C . LEU B 1 239 ? 6.456 -5.790 -4.338 1.00 9.74 240 LEU B C 1
ATOM 4168 O O . LEU B 1 239 ? 5.820 -6.208 -3.369 1.00 9.73 240 LEU B O 1
ATOM 4173 N N . SER B 1 240 ? 7.721 -5.362 -4.266 1.00 9.66 241 SER B N 1
ATOM 4174 C CA . SER B 1 240 ? 8.483 -5.353 -3.016 1.00 8.56 241 SER B CA 1
ATOM 4175 C C . SER B 1 240 ? 9.865 -4.698 -3.195 1.00 7.59 241 SER B C 1
ATOM 4176 O O . SER B 1 240 ? 10.231 -4.287 -4.301 1.00 7.68 241 SER B O 1
ATOM 4179 N N . MET B 1 241 ? 10.606 -4.611 -2.093 1.00 9.97 242 MET B N 1
ATOM 4180 C CA . MET B 1 241 ? 11.953 -4.015 -2.026 1.00 11.19 242 MET B CA 1
ATOM 4181 C C . MET B 1 241 ? 13.051 -5.071 -1.822 1.00 11.97 242 MET B C 1
ATOM 4182 O O . MET B 1 241 ? 14.222 -4.865 -2.188 1.00 12.79 242 MET B O 1
ATOM 4187 N N . ASP B 1 242 ? 12.681 -6.182 -1.186 1.00 12.12 243 ASP B N 1
ATOM 4188 C CA . ASP B 1 242 ? 13.630 -7.247 -0.864 1.00 10.34 243 ASP B CA 1
ATOM 4189 C C . ASP B 1 242 ? 14.773 -6.686 0.008 1.00 11.23 243 ASP B C 1
ATOM 4190 O O . ASP B 1 242 ? 15.951 -6.810 -0.337 1.00 12.14 243 ASP B O 1
ATOM 4195 N N . ILE B 1 243 ? 14.410 -6.018 1.100 1.00 11.51 244 ILE B N 1
ATOM 4196 C CA . ILE B 1 243 ? 15.393 -5.465 2.035 1.00 12.98 244 ILE B CA 1
ATOM 4197 C C . ILE B 1 243 ? 16.145 -6.665 2.651 1.00 14.30 244 ILE B C 1
ATOM 4198 O O . ILE B 1 243 ? 15.516 -7.614 3.127 1.00 14.45 244 ILE B O 1
ATOM 4203 N N . THR B 1 244 ? 17.480 -6.614 2.617 1.00 13.46 245 THR B N 1
ATOM 4204 C CA . THR B 1 244 ? 18.325 -7.691 3.137 1.00 14.77 245 THR B CA 1
ATOM 4205 C C . THR B 1 244 ? 19.508 -7.246 4.026 1.00 16.46 245 THR B C 1
ATOM 4206 O O . THR B 1 244 ? 20.050 -8.058 4.776 1.00 16.51 245 THR B O 1
ATOM 4210 N N . ARG B 1 245 ? 19.874 -5.960 3.975 1.00 16.01 246 ARG B N 1
ATOM 4211 C CA 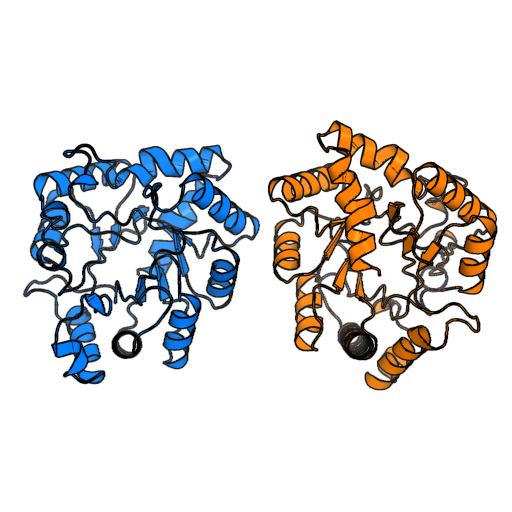. ARG B 1 245 ? 21.022 -5.443 4.733 1.00 16.08 246 ARG B CA 1
ATOM 4212 C C . ARG B 1 245 ? 20.723 -4.311 5.706 1.00 15.68 246 ARG B C 1
ATOM 4213 O O . ARG B 1 245 ? 19.808 -3.519 5.486 1.00 14.02 246 ARG B O 1
ATOM 4221 N N . ARG B 1 246 ? 21.550 -4.194 6.745 1.00 15.29 247 ARG B N 1
ATOM 4222 C CA . ARG B 1 246 ? 21.407 -3.123 7.736 1.00 16.22 247 ARG B CA 1
ATOM 4223 C C . ARG B 1 246 ? 21.517 -1.758 7.033 1.00 16.05 247 ARG B C 1
ATOM 4224 O O . ARG B 1 246 ? 20.794 -0.816 7.356 1.00 16.20 247 ARG B O 1
ATOM 4232 N N . SER B 1 247 ? 22.410 -1.677 6.052 1.00 16.59 248 SER B N 1
ATOM 4233 C CA . SER B 1 247 ? 22.633 -0.438 5.319 1.00 17.62 248 SER B CA 1
ATOM 4234 C C . SER B 1 247 ? 21.410 0.001 4.514 1.00 16.65 248 SER B C 1
ATOM 4235 O O . SER B 1 247 ? 21.345 1.134 4.045 1.00 17.65 248 SER B O 1
ATOM 4238 N N . HIS B 1 248 ? 20.444 -0.899 4.353 1.00 15.08 249 HIS B N 1
ATOM 4239 C CA . HIS B 1 248 ? 19.218 -0.580 3.624 1.00 12.47 249 HIS B CA 1
ATOM 4240 C C . HIS B 1 248 ? 18.255 0.208 4.501 1.00 9.53 249 HIS B C 1
ATOM 4241 O O . HIS B 1 248 ? 17.383 0.889 3.986 1.00 11.67 249 HIS B O 1
ATOM 4248 N N . LEU B 1 249 ? 18.385 0.067 5.818 1.00 9.38 250 LEU B N 1
ATOM 4249 C CA . LEU B 1 249 ? 17.502 0.738 6.770 1.00 10.95 250 LEU B CA 1
ATOM 4250 C C . LEU B 1 249 ? 17.775 2.249 6.866 1.00 13.18 250 LEU B C 1
ATOM 4251 O O . LEU B 1 249 ? 18.932 2.684 6.825 1.00 14.04 250 LEU B O 1
ATOM 4256 N N . LYS B 1 250 ? 16.708 3.037 7.013 1.00 13.33 251 LYS B N 1
ATOM 4257 C CA . LYS B 1 250 ? 16.829 4.499 7.110 1.00 13.17 251 LYS B CA 1
ATOM 4258 C C . LYS B 1 250 ? 17.727 4.993 8.251 1.00 13.48 251 LYS B C 1
ATOM 4259 O O . LYS B 1 250 ? 18.501 5.939 8.070 1.00 12.75 251 LYS B O 1
ATOM 4265 N N . ALA B 1 251 ? 17.661 4.327 9.401 1.00 12.42 252 ALA B N 1
ATOM 4266 C CA . ALA B 1 251 ? 18.478 4.696 10.551 1.00 13.41 252 ALA B CA 1
ATOM 4267 C C . ALA B 1 251 ? 19.982 4.527 10.279 1.00 14.43 252 ALA B C 1
ATOM 4268 O O . ALA B 1 251 ? 20.816 5.087 10.997 1.00 14.45 252 ALA B O 1
ATOM 4270 N N . ASN B 1 252 ? 20.316 3.769 9.236 1.00 13.83 253 ASN B N 1
ATOM 4271 C CA . ASN B 1 252 ? 21.703 3.531 8.845 1.00 14.48 253 ASN B CA 1
ATOM 4272 C C . ASN B 1 252 ? 22.036 4.259 7.547 1.00 13.57 253 ASN B C 1
ATOM 4273 O O . ASN B 1 252 ? 23.007 3.919 6.863 1.00 14.77 253 ASN B O 1
ATOM 4278 N N . GLY B 1 253 ? 21.226 5.262 7.213 1.00 11.72 254 GLY B N 1
ATOM 4279 C CA . GLY B 1 253 ? 21.451 6.027 5.999 1.00 11.23 254 GLY B CA 1
ATOM 4280 C C . GLY B 1 253 ? 20.919 5.372 4.742 1.00 11.50 254 GLY B C 1
ATOM 4281 O O . GLY B 1 253 ? 21.277 5.764 3.632 1.00 12.48 254 GLY B O 1
ATOM 4282 N N . GLY B 1 254 ? 20.071 4.360 4.911 1.00 13.70 255 GLY B N 1
ATOM 4283 C CA . GLY B 1 254 ? 19.493 3.680 3.767 1.00 12.21 255 GLY B CA 1
ATOM 4284 C C . GLY B 1 254 ? 18.169 4.281 3.316 1.00 14.77 255 GLY B C 1
ATOM 4285 O O . GLY B 1 254 ? 17.825 5.409 3.685 1.00 11.54 255 GLY B O 1
ATOM 4286 N N . TYR B 1 255 ? 17.403 3.505 2.547 1.00 14.98 256 TYR B N 1
ATOM 4287 C CA . TYR B 1 255 ? 16.116 3.960 2.011 1.00 15.64 256 TYR B CA 1
ATOM 4288 C C . TYR B 1 255 ? 14.861 3.429 2.711 1.00 16.46 256 TYR B C 1
ATOM 4289 O O . TYR B 1 255 ? 13.782 4.030 2.599 1.00 16.06 256 TYR B O 1
ATOM 4298 N N . GLY B 1 256 ? 15.000 2.295 3.402 1.00 14.64 257 GLY B N 1
ATOM 4299 C CA . GLY B 1 256 ? 13.883 1.702 4.122 1.00 12.76 257 GLY B CA 1
ATOM 4300 C C . GLY B 1 256 ? 12.821 1.019 3.269 1.00 12.30 257 GLY B C 1
ATOM 4301 O O . GLY B 1 256 ? 12.764 1.195 2.041 1.00 11.14 257 GLY B O 1
ATOM 4302 N N . TYR B 1 257 ? 11.974 0.241 3.942 1.00 11.18 258 TYR B N 1
ATOM 4303 C CA . TYR B 1 257 ? 10.888 -0.490 3.306 1.00 13.13 258 TYR B CA 1
ATOM 4304 C C . TYR B 1 257 ? 9.873 0.446 2.663 1.00 12.78 258 TYR B C 1
ATOM 4305 O O . TYR B 1 257 ? 9.414 0.189 1.550 1.00 13.52 258 TYR B O 1
ATOM 4314 N N . ASP B 1 258 ? 9.541 1.536 3.359 1.00 14.54 259 ASP B N 1
ATOM 4315 C CA . ASP B 1 258 ? 8.552 2.489 2.848 1.00 13.66 259 ASP B CA 1
ATOM 4316 C C . ASP B 1 258 ? 8.965 3.294 1.623 1.00 14.75 259 ASP B C 1
ATOM 4317 O O . ASP B 1 258 ? 8.178 4.097 1.113 1.00 14.85 259 ASP B O 1
ATOM 4322 N N . TYR B 1 259 ? 10.182 3.052 1.136 1.00 13.36 260 TYR B N 1
ATOM 4323 C CA . TYR B 1 259 ? 10.684 3.721 -0.060 1.00 13.13 260 TYR B CA 1
ATOM 4324 C C . TYR B 1 259 ? 9.717 3.412 -1.192 1.00 12.98 260 TYR B C 1
ATOM 4325 O O . TYR B 1 259 ? 9.451 4.256 -2.040 1.00 13.72 260 TYR B O 1
ATOM 4334 N N . LEU B 1 260 ? 9.194 2.186 -1.196 1.00 13.03 261 LEU B N 1
ATOM 4335 C CA . LEU B 1 260 ? 8.246 1.748 -2.215 1.00 13.21 261 LEU B CA 1
ATOM 4336 C C . LEU B 1 260 ? 7.085 2.739 -2.355 1.00 12.00 261 LEU B C 1
ATOM 4337 O O . LEU B 1 260 ? 6.654 3.063 -3.461 1.00 12.42 261 LEU B O 1
ATOM 4342 N N . LEU B 1 261 ? 6.632 3.247 -1.217 1.00 11.94 262 LEU B N 1
ATOM 4343 C CA . LEU B 1 261 ? 5.491 4.155 -1.162 1.00 14.14 262 LEU B CA 1
ATOM 4344 C C . LEU B 1 261 ? 5.803 5.640 -1.128 1.00 14.51 262 LEU B C 1
ATOM 4345 O O . LEU B 1 261 ? 4.998 6.444 -1.590 1.00 14.38 262 LEU B O 1
ATOM 4350 N N . THR B 1 262 ? 6.946 6.007 -0.559 1.00 13.96 263 THR B N 1
ATOM 4351 C CA . THR B 1 262 ? 7.324 7.419 -0.479 1.00 13.97 263 THR B CA 1
ATOM 4352 C C . THR B 1 262 ? 8.001 7.872 -1.756 1.00 13.98 263 THR B C 1
ATOM 4353 O O . THR B 1 262 ? 7.957 9.055 -2.102 1.00 14.46 263 THR B O 1
ATOM 4357 N N . THR B 1 263 ? 8.596 6.925 -2.477 1.00 11.89 264 THR B N 1
ATOM 4358 C CA . THR B 1 263 ? 9.313 7.254 -3.694 1.00 11.14 264 THR B CA 1
ATOM 4359 C C . THR B 1 263 ? 8.907 6.523 -4.964 1.00 11.08 264 THR B C 1
ATOM 4360 O O . THR B 1 263 ? 8.493 7.163 -5.917 1.00 10.14 264 THR B O 1
ATOM 4364 N N . PHE B 1 264 ? 8.998 5.193 -4.985 1.00 10.81 265 PHE B N 1
ATOM 4365 C CA . PHE B 1 264 ? 8.687 4.452 -6.204 1.00 10.42 265 PHE B CA 1
ATOM 4366 C C . PHE B 1 264 ? 7.270 4.596 -6.760 1.00 9.72 265 PHE B C 1
ATOM 4367 O O . PHE B 1 264 ? 7.105 4.912 -7.942 1.00 9.20 265 PHE B O 1
ATOM 4375 N N . ILE B 1 265 ? 6.263 4.327 -5.931 1.00 11.30 266 ILE B N 1
ATOM 4376 C CA . ILE B 1 265 ? 4.864 4.436 -6.361 1.00 10.08 266 ILE B CA 1
ATOM 4377 C C . ILE B 1 265 ? 4.559 5.866 -6.858 1.00 9.89 266 ILE B C 1
ATOM 4378 O O . ILE B 1 265 ? 4.019 6.031 -7.936 1.00 9.02 266 ILE B O 1
ATOM 4383 N N . PRO B 1 266 ? 4.955 6.913 -6.104 1.00 11.63 267 PRO B N 1
ATOM 4384 C CA . PRO B 1 266 ? 4.673 8.267 -6.608 1.00 11.32 267 PRO B CA 1
ATOM 4385 C C . PRO B 1 266 ? 5.257 8.482 -8.016 1.00 11.50 267 PRO B C 1
ATOM 4386 O O . PRO B 1 266 ? 4.594 9.049 -8.885 1.00 13.09 267 PRO B O 1
ATOM 4390 N N . GLN B 1 267 ? 6.475 7.992 -8.266 1.00 11.23 268 GLN B N 1
ATOM 4391 C CA . GLN B 1 267 ? 7.087 8.146 -9.587 1.00 12.74 268 GLN B CA 1
ATOM 4392 C C . GLN B 1 267 ? 6.289 7.352 -10.611 1.00 12.15 268 GLN B C 1
ATOM 4393 O O . GLN B 1 267 ? 6.205 7.738 -11.771 1.00 12.34 268 GLN B O 1
ATOM 4399 N N . LEU B 1 268 ? 5.736 6.218 -10.177 1.00 12.94 269 LEU B N 1
ATOM 4400 C CA . LEU B 1 268 ? 4.940 5.366 -11.055 1.00 11.86 269 LEU B CA 1
ATOM 4401 C C . LEU B 1 268 ? 3.636 6.092 -11.395 1.00 11.30 269 LEU B C 1
ATOM 4402 O O . LEU B 1 268 ? 3.198 6.080 -12.544 1.00 12.38 269 LEU B O 1
ATOM 4407 N N . ARG B 1 269 ? 3.034 6.745 -10.405 1.00 11.11 270 ARG B N 1
ATOM 4408 C CA . ARG B 1 269 ? 1.806 7.496 -10.646 1.00 13.33 270 ARG B CA 1
ATOM 4409 C C . ARG B 1 269 ? 2.087 8.707 -11.552 1.00 14.55 270 ARG B C 1
ATOM 4410 O O . ARG B 1 269 ? 1.319 8.990 -12.474 1.00 16.24 270 ARG B O 1
ATOM 4418 N N . GLN B 1 270 ? 3.222 9.370 -11.340 1.00 17.53 271 GLN B N 1
ATOM 4419 C CA . GLN B 1 270 ? 3.608 10.528 -12.156 1.00 17.93 271 GLN B CA 1
ATOM 4420 C C . GLN B 1 270 ? 3.813 10.123 -13.613 1.00 17.70 271 GLN B C 1
ATOM 4421 O O . GLN B 1 270 ? 3.537 10.904 -14.526 1.00 18.43 271 GLN B O 1
ATOM 4427 N N . SER B 1 271 ? 4.253 8.884 -13.836 1.00 16.27 272 SER B N 1
ATOM 4428 C CA . SER B 1 271 ? 4.472 8.396 -15.192 1.00 14.91 272 SER B CA 1
ATOM 4429 C C . SER B 1 271 ? 3.155 8.039 -15.881 1.00 15.76 272 SER B C 1
ATOM 4430 O O . SER B 1 271 ? 3.148 7.753 -17.079 1.00 14.71 272 SER B O 1
ATOM 4433 N N . GLY B 1 272 ? 2.066 7.990 -15.112 1.00 15.13 273 GLY B N 1
ATOM 4434 C CA . GLY B 1 272 ? 0.771 7.684 -15.699 1.00 16.19 273 GLY B CA 1
ATOM 4435 C C . GLY B 1 272 ? -0.123 6.643 -15.048 1.00 15.88 273 GLY B C 1
ATOM 4436 O O . GLY B 1 272 ? -1.247 6.447 -15.504 1.00 19.13 273 GLY B O 1
ATOM 4437 N N . PHE B 1 273 ? 0.337 5.972 -13.997 1.00 16.27 274 PHE B N 1
ATOM 4438 C CA . PHE B 1 273 ? -0.490 4.953 -13.349 1.00 15.48 274 PHE B CA 1
ATOM 4439 C C . PHE B 1 273 ? -1.587 5.505 -12.458 1.00 13.76 274 PHE B C 1
ATOM 4440 O O . PHE B 1 273 ? -1.352 6.406 -11.664 1.00 12.67 274 PHE B O 1
ATOM 4448 N N . SER B 1 274 ? -2.783 4.933 -12.579 1.00 13.23 275 SER B N 1
ATOM 4449 C CA . SER B 1 274 ? -3.912 5.337 -11.753 1.00 13.27 275 SER B CA 1
ATOM 4450 C C . SER B 1 274 ? -3.727 4.665 -10.401 1.00 13.38 275 SER B C 1
ATOM 4451 O O . SER B 1 274 ? -3.031 3.654 -10.301 1.00 14.43 275 SER B O 1
ATOM 4454 N N . GLN B 1 275 ? -4.346 5.212 -9.364 1.00 11.81 276 GLN B N 1
ATOM 4455 C CA . GLN B 1 275 ? -4.236 4.627 -8.037 1.00 11.79 276 GLN B CA 1
ATOM 4456 C C . GLN B 1 275 ? -4.925 3.256 -7.968 1.00 12.55 276 GLN B C 1
ATOM 4457 O O . GLN B 1 275 ? -4.529 2.406 -7.180 1.00 12.59 276 GLN B O 1
ATOM 4463 N N . ALA B 1 276 ? -5.949 3.047 -8.790 1.00 13.32 277 ALA B N 1
ATOM 4464 C CA . ALA B 1 276 ? -6.661 1.768 -8.806 1.00 13.72 277 ALA B CA 1
ATOM 4465 C C . ALA B 1 276 ? -5.701 0.671 -9.265 1.00 13.03 277 ALA B C 1
ATOM 4466 O O . ALA B 1 276 ? -5.701 -0.428 -8.709 1.00 11.50 277 ALA B O 1
ATOM 4468 N N . ASP B 1 277 ? -4.885 1.000 -10.269 1.00 12.79 278 ASP B N 1
ATOM 4469 C CA . ASP B 1 277 ? -3.885 0.084 -10.821 1.00 14.65 278 ASP B CA 1
ATOM 4470 C C . ASP B 1 277 ? -2.772 -0.227 -9.811 1.00 15.00 278 ASP B C 1
ATOM 4471 O O . ASP B 1 277 ? -2.313 -1.372 -9.704 1.00 14.00 278 ASP B O 1
ATOM 4476 N N . VAL B 1 278 ? -2.354 0.790 -9.066 1.00 14.17 279 VAL B N 1
ATOM 4477 C CA . VAL B 1 278 ? -1.347 0.615 -8.027 1.00 14.31 279 VAL B CA 1
ATOM 4478 C C . VAL B 1 278 ? -1.939 -0.398 -7.029 1.00 13.93 279 VAL B C 1
ATOM 4479 O O . VAL B 1 278 ? -1.292 -1.381 -6.669 1.00 13.35 279 VAL B O 1
ATOM 4483 N N . ASP B 1 279 ? -3.204 -0.195 -6.666 1.00 12.55 280 ASP B N 1
ATOM 4484 C CA . ASP B 1 279 ? -3.902 -1.065 -5.713 1.00 12.95 280 ASP B CA 1
ATOM 4485 C C . ASP B 1 279 ? -4.122 -2.512 -6.174 1.00 11.17 280 ASP B C 1
ATOM 4486 O O . ASP B 1 279 ? -4.255 -3.408 -5.342 1.00 10.21 280 ASP B O 1
ATOM 4491 N N . VAL B 1 280 ? -4.220 -2.729 -7.484 1.00 11.77 281 VAL B N 1
ATOM 4492 C CA . VAL B 1 280 ? -4.371 -4.089 -8.009 1.00 11.04 281 VAL B CA 1
ATOM 4493 C C . VAL B 1 280 ? -3.113 -4.865 -7.568 1.00 11.46 281 VAL B C 1
ATOM 4494 O O . VAL B 1 280 ? -3.207 -5.956 -7.003 1.00 10.92 281 VAL B O 1
ATOM 4498 N N . MET B 1 281 ? -1.947 -4.240 -7.741 1.00 11.28 282 MET B N 1
ATOM 4499 C CA . MET B 1 281 ? -0.673 -4.874 -7.408 1.00 10.73 282 MET B CA 1
ATOM 4500 C C . MET B 1 281 ? -0.361 -4.961 -5.923 1.00 12.24 282 MET B C 1
ATOM 4501 O O . MET B 1 281 ? 0.103 -6.005 -5.448 1.00 11.71 282 MET B O 1
ATOM 4506 N N . LEU B 1 282 ? -0.623 -3.880 -5.189 1.00 10.06 283 LEU B N 1
ATOM 4507 C CA . LEU B 1 282 ? -0.338 -3.835 -3.759 1.00 10.43 283 LEU B CA 1
ATOM 4508 C C . LEU B 1 282 ? -1.379 -4.420 -2.796 1.00 12.45 283 LEU B C 1
ATOM 4509 O O . LEU B 1 282 ? -1.025 -4.855 -1.702 1.00 14.10 283 LEU B O 1
ATOM 4514 N N . ARG B 1 283 ? -2.656 -4.418 -3.175 1.00 13.65 284 ARG B N 1
ATOM 4515 C CA . ARG B 1 283 ? -3.702 -4.944 -2.288 1.00 14.82 284 ARG B CA 1
ATOM 4516 C C . ARG B 1 283 ? -4.477 -6.146 -2.824 1.00 15.32 284 ARG B C 1
ATOM 4517 O O . ARG B 1 283 ? -4.559 -7.181 -2.155 1.00 15.25 284 ARG B O 1
ATOM 4525 N N . GLU B 1 284 ? -5.040 -6.006 -4.023 1.00 15.52 285 GLU B N 1
ATOM 4526 C CA . GLU B 1 284 ? -5.847 -7.065 -4.620 1.00 17.07 285 GLU B CA 1
ATOM 4527 C C . GLU B 1 284 ? -5.124 -8.375 -4.895 1.00 15.52 285 GLU B C 1
ATOM 4528 O O . GLU B 1 284 ? -5.546 -9.422 -4.404 1.00 13.88 285 GLU B O 1
ATOM 4534 N N . ASN B 1 285 ? -4.049 -8.308 -5.677 1.00 13.63 286 ASN B N 1
ATOM 4535 C CA . ASN B 1 285 ? -3.271 -9.494 -6.033 1.00 14.50 286 ASN B CA 1
ATOM 4536 C C . ASN B 1 285 ? -2.790 -10.286 -4.811 1.00 14.69 286 ASN B C 1
ATOM 4537 O O . ASN B 1 285 ? -2.985 -11.497 -4.749 1.00 14.54 286 ASN B O 1
ATOM 4542 N N . PRO B 1 286 ? -2.153 -9.619 -3.828 1.00 14.98 287 PRO B N 1
ATOM 4543 C CA . PRO B 1 286 ? -1.670 -10.310 -2.625 1.00 14.80 287 PRO B CA 1
ATOM 4544 C C . PRO B 1 286 ? -2.782 -10.999 -1.830 1.00 15.95 287 PRO B C 1
ATOM 4545 O O . PRO B 1 286 ? -2.615 -12.124 -1.360 1.00 15.65 287 PRO B O 1
ATOM 4549 N N . SER B 1 287 ? -3.908 -10.313 -1.656 1.00 17.41 288 SER B N 1
ATOM 4550 C CA . SER B 1 287 ? -5.034 -10.882 -0.914 1.00 18.76 288 SER B CA 1
ATOM 4551 C C . SER B 1 287 ? -5.542 -12.148 -1.591 1.00 18.89 288 SER B C 1
ATOM 4552 O O . SER B 1 287 ? -5.989 -13.075 -0.930 1.00 20.17 288 SER B O 1
ATOM 4555 N N . GLN B 1 288 ? -5.443 -12.173 -2.914 1.00 19.36 289 GLN B N 1
ATOM 4556 C CA . GLN B 1 288 ? -5.883 -13.301 -3.719 1.00 21.93 289 GLN B CA 1
ATOM 4557 C C . GLN B 1 288 ? -4.870 -14.442 -3.698 1.00 21.03 289 GLN B C 1
ATOM 4558 O O . GLN B 1 288 ? -5.240 -15.611 -3.589 1.00 22.41 289 GLN B O 1
ATOM 4564 N N . PHE B 1 289 ? -3.589 -14.092 -3.751 1.00 18.15 290 PHE B N 1
ATOM 4565 C CA . PHE B 1 289 ? -2.524 -15.081 -3.797 1.00 16.99 290 PHE B CA 1
ATOM 4566 C C . PHE B 1 289 ? -2.073 -15.676 -2.471 1.00 17.42 290 PHE B C 1
ATOM 4567 O O . PHE B 1 289 ? -1.935 -16.893 -2.358 1.00 17.58 290 PHE B O 1
ATOM 4575 N N . PHE B 1 290 ? -1.820 -14.821 -1.487 1.00 16.72 291 PHE B N 1
ATOM 4576 C CA . PHE B 1 290 ? -1.325 -15.260 -0.185 1.00 20.12 291 PHE B CA 1
ATOM 4577 C C . PHE B 1 290 ? -2.295 -15.894 0.791 1.00 23.33 291 PHE B C 1
ATOM 4578 O O . PHE B 1 290 ? -1.865 -16.482 1.784 1.00 25.18 291 PHE B O 1
ATOM 4586 N N . GLN B 1 291 ? -3.592 -15.784 0.518 1.00 26.57 292 GLN B N 1
ATOM 4587 C CA . GLN B 1 291 ? -4.603 -16.362 1.399 1.00 28.44 292 GLN B CA 1
ATOM 4588 C C . GLN B 1 291 ? -5.011 -17.779 0.981 1.00 31.14 292 GLN B C 1
ATOM 4589 O O . GLN B 1 291 ? -5.332 -17.990 -0.214 1.00 32.68 292 GLN B O 1
#

Secondary structure (DSSP, 8-state):
---TTSEEEEEE-SSEE-HHHHT-GGGEE--HHHHHHHHHHHHHTTEEEEEE---GGGT--HHHHHHHHHHH--EEEEEE----GGG--THHHHS-HHHHHHHHHHHHHT-STTSS--EEEEEEEE-BTTB--HHHHHHHHHHHHHHHHH---EEEE-GGG-SHHHHHHHHHHTT--GGGEEE----SS--HHHHHHHHHTT-EEEE--TT-TTTS-HHHHHHHHHHHHHTT-GGGEEE-----SGGGSGGGTS--TTHIIIIIHHHHHHTT--HHHHHIIIIIHHHHH--/---TTSEEEEEE-SSEE-HHHH--GGGEE--HHHHHHHHHHHHHTTEEEEEE---GGGT--HHHHHHHHHHH--EEEEEE----GGG--THHHHS-HHHHHHHHHHHHHT-STTSS--EEEEEEEE-BTTB--HHHHHHHHHHHHHHHHH---EEEE-TTS-SHHHHHHHHHHTT--GGGEEE----SS--HHHHHHHHHTT-EEEE--TT-TTTS-HHHHHHHHHHHHHTT-GGGEEE-----SGGGSGGGTS--TTHIIIIIHHHHHHTT--HHHHHIIIIIHHHHH--

Sequence (582 aa):
SFDPTGYTLAHEHLHIDLSGFKNNVDCRLDQYAFICQEMNDLMTRGVRNVIEMTNRYMGRNAQFMLDVMRETGINVVACTGYYQDAFFPEHVATRSVQELAQEMVDEIEQGIDGTELKAGIIAEIGTSEGKITPLEEKVFIAAALAHNQTGRPISTHTSFSTMGLEQLALLQAHGVDLSRVTVGHCDLKDNLDNILKMIDLGAYVQFDTIGKNSYYPDEKRIAMLHALRDRGLLNRVMLSMDITRRSHLKANGGYGYDYLLTTFIPQLRQSGFSQADVDVMLRENPSQFFQSFDPTGYTLAHEHLHIDLSGFKNNVDCRLDQYAFICQEMNDLMTRGVRNVIEMTNRYMGRNAQFMLDVMRETGINVVACTGYYQDAFFPEHVATRSVQELAQEMVDEIEQGIDGTELKAGIIAEIGTSEGKITPLEEKVFIAAALAHNQTGRPISTHTSFSTMGLEQLALLQAHGVDLSRVTVGHCDLKDNLDNILKMIDLGAYVQFDTIGKNSYYPDEKRIAMLHALRDRGLLNRVMLSMDITRRSHLKANGGYGYDYLLTTFIPQLRQSGFSQADVDVMLRENPSQFFQ

CATH classification: 3.20.20.140

Radius of gyration: 29.69 Å; Cα contacts (8 Å, |Δi|>4): 1223; chains: 2; bounding box: 58×56×86 Å

GO terms:
  GO:0008270 zinc ion binding (F, IDA)

InterPro domains:
  IPR001559 Phosphotriesterase [PF02126] (6-291)
  IPR001559 Phosphotriesterase [PIRSF016839] (2-292)
  IPR001559 Phosphotriesterase [PS51347] (1-292)
  IPR001559 Phosphotriesterase [PTHR10819] (22-291)
  IPR001559 Phosphotriesterase [cd00530] (7-291)
  IPR017947 Aryldialkylphosphatase, zinc-binding site [PS01322] (7-15)
  IPR032466 Metal-dependent hydrolase [SSF51556] (3-291)

Organism: Escherichia coli (strain K12) (NCBI:txid83333)

Nearest PDB structures (foldseek):
  4lef-assembly5_E  TM=1.001E+00  e=5.321E-58  Escherichia coli K-12
  2vc5-assembly2_C  TM=8.819E-01  e=4.939E-26  Saccharolobus solfataricus
  4ker-assembly1_A  TM=8.959E-01  e=1.761E-25  Saccharolobus solfataricus
  5vsa-assembly2_B  TM=8.940E-01  e=3.868E-25  Saccharolobus solfataricus
  5vsa-assembly1_A  TM=8.885E-01  e=7.528E-25  Saccharolobus solfataricus

Solvent-accessible surface area: 21962 Å² total; per-residue (Å²): 132,32,44,60,106,5,25,1,0,0,0,0,3,0,23,4,45,22,21,67,104,11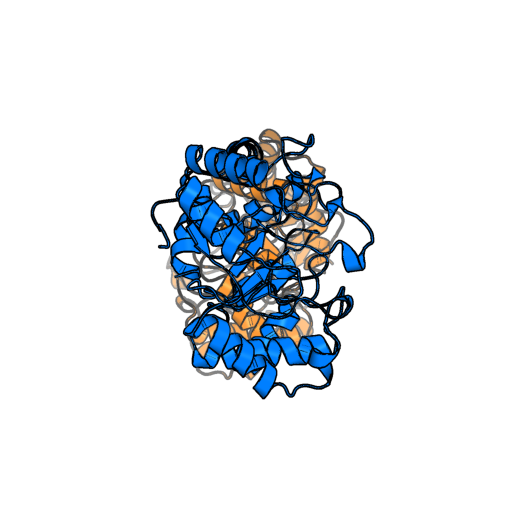8,140,56,78,25,12,85,0,38,47,84,59,60,0,9,98,5,0,63,45,0,44,104,122,27,0,79,0,0,0,0,0,0,1,119,67,2,22,19,48,0,87,22,0,29,56,0,35,222,112,13,54,3,25,5,22,1,0,1,5,3,28,22,49,85,29,27,32,157,35,0,55,117,86,47,32,106,85,0,8,111,33,1,33,77,17,14,88,133,20,1,66,90,23,129,24,98,4,17,0,0,0,3,0,0,0,15,111,48,120,45,14,111,52,0,75,41,0,0,35,0,0,0,62,0,15,69,146,31,35,54,0,0,0,0,19,2,11,93,6,26,38,6,44,83,0,0,59,27,1,97,83,62,59,5,90,6,42,50,0,0,0,0,6,1,0,21,7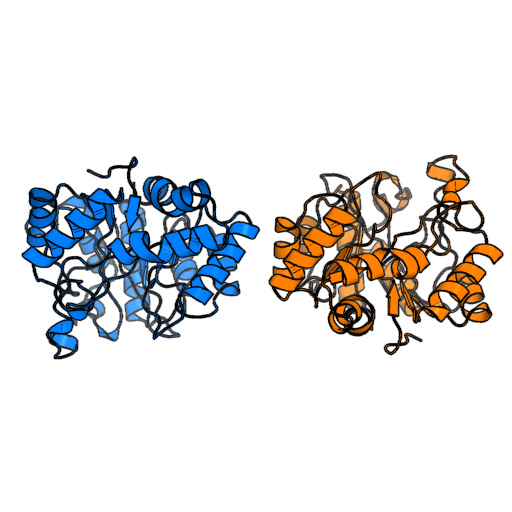8,105,7,49,102,52,0,26,118,4,16,124,81,24,0,16,0,0,0,0,4,0,15,29,67,125,136,15,51,10,140,97,0,20,61,14,0,31,13,0,84,22,12,59,32,14,74,66,0,0,0,0,0,13,0,34,90,48,53,23,0,81,61,62,76,24,55,0,0,9,42,0,20,64,42,0,1,26,68,0,100,145,54,41,6,52,74,69,27,0,21,30,0,0,80,82,1,0,20,113,2,7,113,136,32,40,61,106,6,26,1,0,0,0,0,3,0,23,3,47,20,21,66,102,117,143,56,78,23,12,86,0,40,47,86,58,62,0,8,96,6,0,68,49,0,34,118,122,28,0,81,0,0,0,0,0,0,1,121,64,1,22,18,53,0,90,20,1,31,52,0,35,218,111,16,59,3,20,5,22,1,0,1,5,2,28,23,48,87,26,25,32,153,35,0,58,117,88,46,33,100,87,0,8,108,34,1,33,74,16,15,87,129,19,3,66,91,24,126,24,100,3,18,0,0,0,3,0,1,0,16,109,49,117,44,12,110,51,0,76,41,2,0,35,0,0,0,61,0,14,68,144,29,38,51,0,0,0,0,20,2,11,95,5,27,37,5,40,84,0,0,58,26,0,92,85,63,59,8,85,6,45,50,0,0,0,0,7,1,0,24,82,105,2,37,63,47,0,0,62,5,15,62,68,25,0,14,0,0,0,0,4,0,16,28,68,126,141,15,51,9,136,98,0,19,59,13,0,39,18,0,70,102,92,56,37,12,72,71,0,0,1,0,0,12,0,33,92,49,54,24,0,80,60,62,75,24,54,0,0,10,42,0,19,59,41,0,1,26,70,0,98,146,55,46,7,58,78,69,35,0,16,29,0,0,78,93,8,0,19,135,2,7,115

B-factor: mean 14.52, std 6.67, range [2.0, 57.94]

Foldseek 3Di:
DDDLQFFEFEEAAQAFAPCVVVVDCQLGNQDQVLSLVLLLVVVVLGAAEYEHFHADQRGDDVVSQVVSCVRRVHHYAAEYFAEEDSRGDPCLVVPALQVRLVRRLCQQVQHPPPDRHGHLAHDAQEADAQDRDPSSLSRLLSNLVNCVVVVRAYEYDYYLLPCPVVSLVSSVVNPDQQLRYEYPDNAQDLRLVVQVVSVVSNHAYEPAQQPVVVRPHLVSVLVSLVVCVVVVNLLRYAYHNHDRGPCCGVVNVHCGGCCCVVPSVVVSVVVPDDVVSVCSHTRVNCVVHSD/DDDLQFFEAEAAAQAFACCVVVVDCQQGNQPLVLSLVLVLVVVVLGAAEYEHFHADQRGDDPVSVVVSCVSRVHYYAAEHFAEEDSRDDVVLPVPQLQVSLVRRLCQQVPHPPPDRHGHQAHDQQEADAPDRDPSSLSRLLSRLSNCVPVVRAYEYDYHLQPCQVVSLVSSVVNPDQQLLYEYEDNAQDQRLVVQVVSVVSNHAYEPAQPPVVVRPHLVVVLVSVVVCVVVVNLLRYAYHNHDRTPCCGVVNVHCGRCCCPVPSVVVSVVVPDDVVSVCSHTRVNCVVRSD